Protein AF-A0A0B6ZM33-F1 (afdb_monomer_lite)

InterPro domains:
  IPR036388 Winged helix-like DNA-binding domain superfamily [G3DSA:1.10.10.10] (73-169)
  IPR057263 C-terminal of Roc, COR-B domain [PF25497] (315-441)

Radius of gyration: 29.21 Å; chains: 1; bounding box: 71×60×107 Å

pLDDT: mean 84.31, std 13.82, range [27.02, 98.31]

Structure (mmCIF, N/CA/C/O backbone):
data_AF-A0A0B6ZM33-F1
#
_entry.id   AF-A0A0B6ZM33-F1
#
loop_
_atom_site.group_PDB
_atom_site.id
_atom_site.type_symbol
_atom_site.label_atom_id
_atom_site.label_alt_id
_atom_site.label_comp_id
_atom_site.label_asym_id
_atom_site.label_entity_id
_atom_site.label_seq_id
_atom_site.pdbx_PDB_ins_code
_atom_site.Cartn_x
_atom_site.Cartn_y
_atom_site.Cartn_z
_atom_site.occupancy
_atom_site.B_iso_or_equiv
_atom_site.auth_seq_id
_atom_site.auth_comp_id
_atom_site.auth_asym_id
_atom_site.auth_atom_id
_atom_site.pdbx_PDB_model_num
ATOM 1 N N . ASP A 1 1 ? 3.574 -31.688 -1.614 1.00 65.94 1 ASP A N 1
ATOM 2 C CA . ASP A 1 1 ? 3.357 -32.441 -0.374 1.00 65.94 1 ASP A CA 1
ATOM 3 C C . ASP A 1 1 ? 3.957 -31.674 0.806 1.00 65.94 1 ASP A C 1
ATOM 5 O O . ASP A 1 1 ? 5.089 -31.208 0.708 1.00 65.94 1 ASP A O 1
ATOM 9 N N . GLU A 1 2 ? 3.172 -31.429 1.853 1.00 66.94 2 GLU A N 1
ATOM 10 C CA . GLU A 1 2 ? 3.575 -30.628 3.019 1.00 66.94 2 GLU A CA 1
ATOM 11 C C . GLU A 1 2 ? 4.500 -31.409 3.956 1.00 66.94 2 GLU A C 1
ATOM 13 O O . GLU A 1 2 ? 5.487 -30.857 4.449 1.00 66.94 2 GLU A O 1
ATOM 18 N N . THR A 1 3 ? 4.233 -32.703 4.123 1.00 75.00 3 THR A N 1
ATOM 19 C CA . THR A 1 3 ? 5.023 -33.614 4.956 1.00 75.00 3 THR A CA 1
ATOM 20 C C . THR A 1 3 ? 6.460 -33.701 4.448 1.00 75.00 3 THR A C 1
ATOM 22 O O . THR A 1 3 ? 7.405 -33.541 5.218 1.00 75.00 3 THR A O 1
ATOM 25 N N . SER A 1 4 ? 6.632 -33.828 3.130 1.00 75.44 4 SER A N 1
ATOM 26 C CA . SER A 1 4 ? 7.943 -33.780 2.475 1.00 75.44 4 SER A CA 1
ATOM 27 C C . SER A 1 4 ? 8.689 -32.457 2.727 1.00 75.44 4 SER A C 1
ATOM 29 O O . SER A 1 4 ? 9.870 -32.469 3.075 1.00 75.44 4 SER A O 1
ATOM 31 N N . LYS A 1 5 ? 8.007 -31.303 2.649 1.00 78.06 5 LYS A N 1
ATOM 32 C CA . LYS A 1 5 ? 8.625 -29.995 2.953 1.00 78.06 5 LYS A CA 1
ATOM 33 C C . LYS A 1 5 ? 9.011 -29.850 4.422 1.00 78.06 5 LYS A C 1
ATOM 35 O O . LYS A 1 5 ? 10.024 -29.225 4.723 1.00 78.06 5 LYS A O 1
ATOM 40 N N . ARG A 1 6 ? 8.209 -30.397 5.338 1.00 81.88 6 ARG A N 1
ATOM 41 C CA . ARG A 1 6 ? 8.524 -30.417 6.770 1.00 81.88 6 ARG A CA 1
ATOM 42 C C . ARG A 1 6 ? 9.790 -31.227 7.029 1.00 81.88 6 ARG A C 1
ATOM 44 O O . ARG A 1 6 ? 10.714 -30.703 7.641 1.00 81.88 6 ARG A O 1
ATOM 51 N N . GLN A 1 7 ? 9.865 -32.436 6.478 1.00 85.75 7 GLN A N 1
ATOM 52 C CA . GLN A 1 7 ? 11.052 -33.284 6.579 1.00 85.75 7 GLN A CA 1
ATOM 53 C C . GLN A 1 7 ? 12.289 -32.615 5.970 1.00 85.75 7 GLN A C 1
ATOM 55 O O . GLN A 1 7 ? 13.378 -32.723 6.524 1.00 85.75 7 GLN A O 1
ATOM 60 N N . GLN A 1 8 ? 12.138 -31.884 4.862 1.00 85.69 8 GLN A N 1
ATOM 61 C CA . GLN A 1 8 ? 13.237 -31.131 4.258 1.00 85.69 8 GLN A CA 1
ATOM 62 C C . GLN A 1 8 ? 13.774 -30.044 5.200 1.00 85.69 8 GLN A C 1
ATOM 64 O O . GLN A 1 8 ? 14.984 -29.956 5.387 1.00 85.69 8 GLN A O 1
ATOM 69 N N . ILE A 1 9 ? 12.892 -29.258 5.827 1.00 85.12 9 ILE A N 1
ATOM 70 C CA . ILE A 1 9 ? 13.285 -28.212 6.786 1.00 85.12 9 ILE A CA 1
ATOM 71 C C . ILE A 1 9 ? 13.919 -28.826 8.039 1.00 85.12 9 ILE A C 1
ATOM 73 O O . ILE A 1 9 ? 14.946 -28.341 8.503 1.00 85.12 9 ILE A O 1
ATOM 77 N N . GLU A 1 10 ? 13.336 -29.896 8.583 1.00 89.12 10 GLU A N 1
ATOM 78 C CA . GLU A 1 10 ? 13.880 -30.609 9.746 1.00 89.12 10 GLU A CA 1
ATOM 79 C C . GLU A 1 10 ? 15.273 -31.188 9.445 1.00 89.12 10 GLU A C 1
ATOM 81 O O . GLU A 1 10 ? 16.192 -31.037 10.251 1.00 89.12 10 GLU A O 1
ATOM 86 N N . ASN A 1 11 ? 15.464 -31.772 8.257 1.00 89.94 11 ASN A N 1
ATOM 87 C CA . ASN A 1 11 ? 16.770 -32.243 7.799 1.00 89.94 11 ASN A CA 1
ATOM 88 C C . ASN A 1 11 ? 17.767 -31.090 7.630 1.00 89.94 11 ASN A C 1
ATOM 90 O O . ASN A 1 11 ? 18.917 -31.225 8.033 1.00 89.94 11 ASN A O 1
ATOM 94 N N . GLU A 1 12 ? 17.347 -29.953 7.078 1.00 87.81 12 GLU A N 1
ATOM 95 C CA . GLU A 1 12 ? 18.217 -28.787 6.902 1.00 87.81 12 GLU A CA 1
ATOM 96 C C . GLU A 1 12 ? 18.643 -28.180 8.248 1.00 87.81 12 GLU A C 1
ATOM 98 O O . GLU A 1 12 ? 19.810 -27.835 8.425 1.00 87.81 12 GLU A O 1
ATOM 103 N N . ILE A 1 13 ? 17.741 -28.123 9.234 1.00 88.06 13 ILE A N 1
ATOM 104 C CA . ILE A 1 13 ? 18.082 -27.738 10.613 1.00 88.06 13 ILE A CA 1
ATOM 105 C C . ILE A 1 13 ? 19.093 -28.718 11.208 1.00 88.06 13 ILE A C 1
ATOM 107 O O . ILE A 1 13 ? 20.049 -28.279 11.847 1.00 88.06 13 ILE A O 1
ATOM 111 N N . ARG A 1 14 ? 18.901 -30.028 11.001 1.00 90.31 14 ARG A N 1
ATOM 112 C CA . ARG A 1 14 ? 19.833 -31.052 11.487 1.00 90.31 14 ARG A CA 1
ATOM 113 C C . ARG A 1 14 ? 21.229 -30.849 10.898 1.00 90.31 14 ARG A C 1
ATOM 115 O O . ARG A 1 14 ? 22.181 -30.776 11.663 1.00 90.31 14 ARG A O 1
ATOM 122 N N . VAL A 1 15 ? 21.330 -30.664 9.580 1.00 87.38 15 VAL A N 1
ATOM 123 C CA . VAL A 1 15 ? 22.605 -30.407 8.885 1.00 87.38 15 VAL A CA 1
ATOM 124 C C . VAL A 1 15 ? 23.282 -29.139 9.412 1.00 87.38 15 VAL A C 1
ATOM 126 O O . VAL A 1 15 ? 24.477 -29.151 9.683 1.00 87.38 15 VAL A O 1
ATOM 129 N N . ILE A 1 16 ? 22.531 -28.050 9.617 1.00 85.88 16 ILE A N 1
ATOM 130 C CA . ILE A 1 16 ? 23.097 -26.809 10.168 1.00 85.88 16 ILE A CA 1
ATOM 131 C C . ILE A 1 16 ? 23.594 -27.011 11.608 1.00 85.88 16 ILE A C 1
ATOM 133 O O . ILE A 1 16 ? 24.639 -26.478 11.968 1.00 85.88 16 ILE A O 1
ATOM 137 N N . ASN A 1 17 ? 22.870 -27.767 12.438 1.00 86.62 17 ASN A N 1
ATOM 138 C CA . ASN A 1 17 ? 23.309 -28.062 13.804 1.00 86.62 17 ASN A CA 1
ATOM 139 C C . ASN A 1 17 ? 24.577 -28.924 13.822 1.00 86.62 17 ASN A C 1
ATOM 141 O O . ASN A 1 17 ? 25.495 -28.608 14.570 1.00 86.62 17 ASN A O 1
ATOM 145 N N . GLU A 1 18 ? 24.650 -29.957 12.978 1.00 86.81 18 GLU A N 1
ATOM 146 C CA . GLU A 1 18 ? 25.846 -30.797 12.822 1.00 86.81 18 GLU A CA 1
ATOM 147 C C . GLU A 1 18 ? 27.071 -29.968 12.408 1.00 86.81 18 GLU A C 1
ATOM 149 O O . GLU A 1 18 ? 28.165 -30.197 12.918 1.00 86.81 18 GLU A O 1
ATOM 154 N N . GLU A 1 19 ? 26.887 -28.978 11.528 1.00 82.31 19 GLU A N 1
ATOM 155 C CA . GLU A 1 19 ? 27.956 -28.073 11.096 1.00 82.31 19 GLU A CA 1
ATOM 156 C C . GLU A 1 19 ? 28.383 -27.106 12.211 1.00 82.31 19 GLU A C 1
ATOM 158 O O . GLU A 1 19 ? 29.574 -26.931 12.440 1.00 82.31 19 GLU A O 1
ATOM 163 N N . LEU A 1 20 ? 27.430 -26.532 12.958 1.00 81.06 20 LEU A N 1
ATOM 164 C CA . LEU A 1 20 ? 27.706 -25.649 14.103 1.00 81.06 20 LEU A CA 1
ATOM 165 C C . LEU A 1 20 ? 28.383 -26.378 15.276 1.00 81.06 20 LEU A C 1
ATOM 167 O O . LEU A 1 20 ? 29.052 -25.745 16.098 1.00 81.06 20 LEU A O 1
ATOM 171 N N . ASP A 1 21 ? 28.190 -27.693 15.386 1.00 80.12 21 ASP A N 1
ATOM 172 C CA . ASP A 1 21 ? 28.767 -28.501 16.454 1.00 80.12 21 ASP A CA 1
ATOM 173 C C . ASP A 1 21 ? 30.216 -28.929 16.206 1.00 80.12 21 ASP A C 1
ATOM 175 O O . ASP A 1 21 ? 30.861 -29.406 17.152 1.00 80.12 21 ASP A O 1
ATOM 179 N N . ARG A 1 22 ? 30.748 -28.707 14.994 1.00 80.50 22 ARG A N 1
ATOM 180 C CA . ARG A 1 22 ? 32.138 -29.025 14.652 1.00 80.50 22 ARG A CA 1
ATOM 181 C C . ARG A 1 22 ? 33.123 -28.227 15.528 1.00 80.50 22 ARG A C 1
ATOM 183 O O . ARG A 1 22 ? 32.857 -27.071 15.871 1.00 80.50 22 ARG A O 1
ATOM 190 N N . PRO A 1 23 ? 34.272 -28.817 15.911 1.00 61.06 23 PRO A N 1
ATOM 191 C CA . PRO A 1 23 ? 35.259 -28.150 16.766 1.00 61.06 23 PRO A CA 1
ATOM 192 C C . PRO A 1 23 ? 35.813 -26.861 16.138 1.00 61.06 23 PRO A C 1
ATOM 194 O O . PRO A 1 23 ? 35.958 -25.854 16.826 1.00 61.06 23 PRO A O 1
ATOM 197 N N . GLU A 1 24 ? 36.023 -26.872 14.820 1.00 63.72 24 GLU A N 1
ATOM 198 C CA . GLU A 1 24 ? 36.544 -25.750 14.023 1.00 63.72 24 GLU A CA 1
ATOM 199 C C . GLU A 1 24 ? 35.638 -24.506 14.104 1.00 63.72 24 GLU A C 1
ATOM 201 O O . GLU A 1 24 ? 36.122 -23.383 14.194 1.00 63.72 24 GLU A O 1
ATOM 206 N N . SER A 1 25 ? 34.317 -24.694 14.184 1.00 56.91 25 SER A N 1
ATOM 207 C CA . SER A 1 25 ? 33.338 -23.616 14.392 1.00 56.91 25 SER A CA 1
ATOM 208 C C . SER A 1 25 ? 33.234 -23.123 15.844 1.00 56.91 25 SER A C 1
ATOM 210 O O . SER A 1 25 ? 32.684 -22.046 16.083 1.00 56.91 25 SER A O 1
ATOM 212 N N . LYS A 1 26 ? 33.751 -23.884 16.822 1.00 54.72 26 LYS A N 1
ATOM 213 C CA . LYS A 1 26 ? 33.732 -23.538 18.258 1.00 54.72 26 LYS A CA 1
ATOM 214 C C . LYS A 1 26 ? 34.998 -22.801 18.709 1.00 54.72 26 LYS A C 1
ATOM 216 O O . LYS A 1 26 ? 34.904 -21.948 19.586 1.00 54.72 26 LYS A O 1
ATOM 221 N N . GLU A 1 27 ? 36.154 -23.057 18.094 1.00 53.53 27 GLU A N 1
ATOM 222 C CA . GLU A 1 27 ? 37.419 -22.376 18.435 1.00 53.53 27 GLU A CA 1
ATOM 223 C C . GLU A 1 27 ? 37.438 -20.881 18.049 1.00 53.53 27 GLU A C 1
ATOM 225 O O . GLU A 1 27 ? 38.126 -20.077 18.680 1.00 53.53 27 GLU A O 1
ATOM 230 N N . VAL A 1 28 ? 36.614 -20.472 17.079 1.00 52.16 28 VAL A N 1
ATOM 231 C CA . VAL A 1 28 ? 36.562 -19.094 16.548 1.00 52.16 28 VAL A CA 1
ATOM 232 C C . VAL A 1 28 ? 35.604 -18.180 17.345 1.00 52.16 28 VAL A C 1
ATOM 234 O O . VAL A 1 28 ? 35.566 -16.968 17.140 1.00 52.16 28 VAL A O 1
ATOM 237 N N . SER A 1 29 ? 34.855 -18.706 18.327 1.00 48.94 29 SER A N 1
ATOM 238 C CA . SER A 1 29 ? 33.819 -17.940 19.050 1.00 48.94 29 SER A CA 1
ATOM 239 C C . SER A 1 29 ? 34.343 -16.985 20.137 1.00 48.94 29 SER A C 1
ATOM 241 O O . SER A 1 29 ? 33.546 -16.437 20.900 1.00 48.94 29 SER A O 1
ATOM 243 N N . SER A 1 30 ? 35.660 -16.796 20.257 1.00 46.50 30 SER A N 1
ATOM 244 C CA . SER A 1 30 ? 36.276 -16.021 21.345 1.00 46.50 30 SER A CA 1
ATOM 245 C C . SER A 1 30 ? 36.446 -14.521 21.059 1.00 46.50 30 SER A C 1
ATOM 247 O O . SER A 1 30 ? 36.954 -13.805 21.919 1.00 46.50 30 SER A O 1
ATOM 249 N N . GLY A 1 31 ? 35.986 -14.003 19.912 1.00 50.91 31 GLY A N 1
ATOM 250 C CA . GLY A 1 31 ? 36.142 -12.571 19.619 1.00 50.91 31 GLY A CA 1
ATOM 251 C C . GLY A 1 31 ? 35.112 -11.944 18.689 1.00 50.91 31 GLY A C 1
ATOM 252 O O . GLY A 1 31 ? 34.582 -10.890 19.022 1.00 50.91 31 GLY A O 1
ATOM 253 N N . ILE A 1 32 ? 34.808 -12.549 17.538 1.00 44.41 32 ILE A N 1
ATOM 254 C CA . ILE A 1 32 ? 33.837 -12.030 16.557 1.00 44.41 32 ILE A CA 1
ATOM 255 C C . ILE A 1 32 ? 33.289 -13.241 15.782 1.00 44.41 32 ILE A C 1
ATOM 257 O O . ILE A 1 32 ? 34.102 -14.008 15.268 1.00 44.41 32 ILE A O 1
ATOM 261 N N . PRO A 1 33 ? 31.961 -13.456 15.674 1.00 49.03 33 PRO A N 1
ATOM 262 C CA . PRO A 1 33 ? 31.434 -14.530 14.842 1.00 49.03 33 PRO A CA 1
ATOM 263 C C . PRO A 1 33 ? 31.850 -14.290 13.391 1.00 49.03 33 PRO A C 1
ATOM 265 O O . PRO A 1 33 ? 31.523 -13.252 12.813 1.00 49.03 33 PRO A O 1
ATOM 268 N N . GLU A 1 34 ? 32.556 -15.245 12.795 1.00 56.84 34 GLU A N 1
ATOM 269 C CA . GLU A 1 34 ? 32.804 -15.241 11.359 1.00 56.84 34 GLU A CA 1
ATOM 270 C C . GLU A 1 34 ? 31.452 -15.133 10.630 1.00 56.84 34 GLU A C 1
ATOM 272 O O . GLU A 1 34 ? 30.469 -15.771 11.027 1.00 56.84 34 GLU A O 1
ATOM 277 N N . ILE A 1 35 ? 31.377 -14.314 9.575 1.00 55.69 35 ILE A N 1
ATOM 278 C CA . ILE A 1 35 ? 30.130 -14.004 8.844 1.00 55.69 35 ILE A CA 1
ATOM 279 C C . ILE A 1 35 ? 29.369 -15.290 8.450 1.00 55.69 35 ILE A C 1
ATOM 281 O O . ILE A 1 35 ? 28.138 -15.295 8.404 1.00 55.69 35 ILE A O 1
ATOM 285 N N . GLY A 1 36 ? 30.086 -16.398 8.222 1.00 62.19 36 GLY A N 1
ATOM 286 C CA . GLY A 1 36 ? 29.522 -17.726 7.965 1.00 62.19 36 GLY A CA 1
ATOM 287 C C . GLY A 1 36 ? 28.744 -18.327 9.144 1.00 62.19 36 GLY A C 1
ATOM 288 O O . GLY A 1 36 ? 27.593 -18.722 8.963 1.00 62.19 36 GLY A O 1
ATOM 289 N N . VAL A 1 37 ? 29.316 -18.349 10.355 1.00 71.19 37 VAL A N 1
ATOM 290 C CA . VAL A 1 37 ? 28.678 -18.925 11.559 1.00 71.19 37 VAL A CA 1
ATOM 291 C C . VAL A 1 37 ? 27.442 -18.120 11.960 1.00 71.19 37 VAL A C 1
ATOM 293 O O . VAL A 1 37 ? 26.389 -18.698 12.240 1.00 71.19 37 VAL A O 1
ATOM 296 N N . GLY A 1 38 ? 27.530 -16.785 11.914 1.00 68.25 38 GLY A N 1
ATOM 297 C CA . GLY A 1 38 ? 26.389 -15.903 12.182 1.00 68.25 38 GLY A CA 1
ATOM 298 C C . GLY A 1 38 ? 25.221 -16.156 11.221 1.00 68.25 38 GLY A C 1
ATOM 299 O O . GLY A 1 38 ? 24.087 -16.361 11.655 1.00 68.25 38 GLY A O 1
ATOM 300 N N . ARG A 1 39 ? 25.502 -16.265 9.914 1.00 71.75 39 ARG A N 1
ATOM 301 C CA . ARG A 1 39 ? 24.488 -16.598 8.896 1.00 71.75 39 ARG A CA 1
ATOM 302 C C . ARG A 1 39 ? 23.873 -17.982 9.099 1.00 71.75 39 ARG A C 1
ATOM 304 O O . ARG A 1 39 ? 22.672 -18.146 8.890 1.00 71.75 39 ARG A O 1
ATOM 311 N N . MET A 1 40 ? 24.658 -18.979 9.515 1.00 79.38 40 MET A N 1
ATOM 312 C CA . MET A 1 40 ? 24.135 -20.316 9.828 1.00 79.38 40 MET A CA 1
ATOM 313 C C . MET A 1 40 ? 23.192 -20.288 11.035 1.00 79.38 40 MET A C 1
ATOM 315 O O . MET A 1 40 ? 22.116 -20.885 10.982 1.00 79.38 40 MET A O 1
ATOM 319 N N . GLN A 1 41 ? 23.537 -19.547 12.092 1.00 78.81 41 GLN A N 1
ATOM 320 C CA . GLN A 1 41 ? 22.669 -19.370 13.261 1.00 78.81 41 GLN A CA 1
ATOM 321 C C . GLN A 1 41 ? 21.372 -18.630 12.908 1.00 78.81 41 GLN A C 1
ATOM 323 O O . GLN A 1 41 ? 20.291 -19.066 13.310 1.00 78.81 41 GLN A O 1
ATOM 328 N N . GLU A 1 42 ? 21.444 -17.558 12.114 1.00 78.19 42 GLU A N 1
ATOM 329 C CA . GLU A 1 42 ? 20.261 -16.849 11.608 1.00 78.19 42 GLU A CA 1
ATOM 330 C C . GLU A 1 42 ? 19.369 -17.762 10.765 1.00 78.19 42 GLU A C 1
ATOM 332 O O . GLU A 1 42 ? 18.153 -17.816 10.975 1.00 78.19 42 GLU A O 1
ATOM 337 N N . LYS A 1 43 ? 19.969 -18.530 9.846 1.00 81.12 43 LYS A N 1
ATOM 338 C CA . LYS A 1 43 ? 19.253 -19.494 9.008 1.00 81.12 43 LYS A CA 1
ATOM 339 C C . LYS A 1 43 ? 18.580 -20.570 9.857 1.00 81.12 43 LYS A C 1
ATOM 341 O O . LYS A 1 43 ? 17.391 -20.818 9.667 1.00 81.12 43 LYS A O 1
ATOM 346 N N . ARG A 1 44 ? 19.280 -21.150 10.839 1.00 87.06 44 ARG A N 1
ATOM 347 C CA . ARG A 1 44 ? 18.709 -22.117 11.791 1.00 87.06 44 ARG A CA 1
ATOM 348 C C . ARG A 1 44 ? 17.525 -21.519 12.545 1.00 87.06 44 ARG A C 1
ATOM 350 O O . ARG A 1 44 ? 16.459 -22.126 12.570 1.00 87.06 44 ARG A O 1
ATOM 357 N N . ASN A 1 45 ? 17.688 -20.330 13.125 1.00 78.75 45 ASN A N 1
ATOM 358 C CA . ASN A 1 45 ? 16.630 -19.662 13.886 1.00 78.75 45 ASN A CA 1
ATOM 359 C C . ASN A 1 45 ? 15.409 -19.370 12.997 1.00 78.75 45 ASN A C 1
ATOM 361 O O . ASN A 1 45 ? 14.270 -19.551 13.426 1.00 78.75 45 ASN A O 1
ATOM 365 N N . LYS A 1 46 ? 15.631 -18.977 11.736 1.00 79.56 46 LYS A N 1
ATOM 366 C CA . LYS A 1 46 ? 14.567 -18.778 10.745 1.00 79.56 46 LYS A CA 1
ATOM 367 C C . LYS A 1 46 ? 13.836 -20.082 10.429 1.00 79.56 46 LYS A C 1
ATOM 369 O O . LYS A 1 46 ? 12.609 -20.090 10.447 1.00 79.56 46 LYS A O 1
ATOM 374 N N . LEU A 1 47 ? 14.558 -21.175 10.180 1.00 82.12 47 LEU A N 1
ATOM 375 C CA . LEU A 1 47 ? 13.9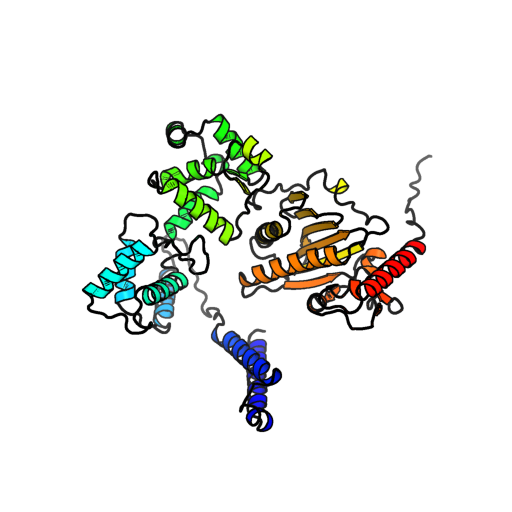65 -22.486 9.898 1.00 82.12 47 LEU A CA 1
ATOM 376 C C . LEU A 1 47 ? 13.203 -23.044 11.112 1.00 82.12 47 LEU A C 1
ATOM 378 O O . LEU A 1 47 ? 12.093 -23.546 10.955 1.00 82.12 47 LEU A O 1
ATOM 382 N N . GLN A 1 48 ? 13.739 -22.888 12.326 1.00 83.75 48 GLN A N 1
ATOM 383 C CA . GLN A 1 48 ? 13.044 -23.250 13.566 1.00 83.75 48 GLN A CA 1
ATOM 384 C C . GLN A 1 48 ? 11.763 -22.438 13.747 1.00 83.75 48 GLN A C 1
ATOM 386 O O . GLN A 1 48 ? 10.713 -23.014 14.017 1.00 83.75 48 GLN A O 1
ATOM 391 N N . LYS A 1 49 ? 11.818 -21.119 13.522 1.00 79.25 49 LYS A N 1
ATOM 392 C CA . LYS A 1 49 ? 10.631 -20.258 13.538 1.00 79.25 49 LYS A CA 1
ATOM 393 C C . LYS A 1 49 ? 9.609 -20.697 12.488 1.00 79.25 49 LYS A C 1
ATOM 395 O O . LYS A 1 49 ? 8.429 -20.768 12.789 1.00 79.25 49 LYS A O 1
ATOM 400 N N . MET A 1 50 ? 10.053 -21.061 11.283 1.00 76.19 50 MET A N 1
ATOM 401 C CA . MET A 1 50 ? 9.181 -21.599 10.233 1.00 76.19 50 MET A CA 1
ATOM 402 C C . MET A 1 50 ? 8.534 -22.941 10.591 1.00 76.19 50 MET A C 1
ATOM 404 O O . MET A 1 50 ? 7.528 -23.280 9.976 1.00 76.19 50 MET A O 1
ATOM 408 N N . LEU A 1 51 ? 9.094 -23.726 11.515 1.00 79.62 51 LEU A N 1
ATOM 409 C CA . LEU A 1 51 ? 8.437 -24.927 12.038 1.00 79.62 51 LEU A CA 1
ATOM 410 C C . LEU A 1 51 ? 7.469 -24.580 13.170 1.00 79.62 51 LEU A C 1
ATOM 412 O O . LEU A 1 51 ? 6.349 -25.078 13.172 1.00 79.62 51 LEU A O 1
ATOM 416 N N . SER A 1 52 ? 7.876 -23.716 14.103 1.00 75.50 52 SER A N 1
ATOM 417 C CA . SER A 1 52 ? 7.093 -23.403 15.303 1.00 75.50 52 SER A CA 1
ATOM 418 C C . SER A 1 52 ? 5.942 -22.422 15.073 1.00 75.50 52 SER A C 1
ATOM 420 O O . SER A 1 52 ? 4.978 -22.444 15.828 1.00 75.50 52 SER A O 1
ATOM 422 N N . SER A 1 53 ? 6.009 -21.573 14.044 1.00 68.31 53 SER A N 1
ATOM 423 C CA . SER A 1 53 ? 4.977 -20.574 13.733 1.00 68.31 53 SER A CA 1
ATOM 424 C C . SER A 1 53 ? 4.049 -20.989 12.587 1.00 68.31 53 SER A C 1
ATOM 426 O O . SER A 1 53 ? 3.437 -20.128 11.950 1.00 68.31 53 SER A O 1
ATOM 428 N N . ARG A 1 54 ? 3.999 -22.280 12.243 1.00 67.94 54 ARG A N 1
ATOM 429 C CA . ARG A 1 54 ? 3.102 -22.784 11.198 1.00 67.94 54 ARG A CA 1
ATOM 430 C C . ARG A 1 54 ? 1.664 -22.812 11.687 1.00 67.94 54 ARG A C 1
ATOM 432 O O . ARG A 1 54 ? 1.386 -23.240 12.800 1.00 67.94 54 ARG A O 1
ATOM 439 N N . SER A 1 55 ? 0.754 -22.399 10.815 1.00 66.88 55 SER A N 1
ATOM 440 C CA . SER A 1 55 ? -0.671 -22.614 11.022 1.00 66.88 55 SER A CA 1
ATOM 441 C C . SER A 1 55 ? -0.982 -24.099 10.864 1.00 66.88 55 SER A C 1
ATOM 443 O O . SER A 1 55 ? -0.710 -24.680 9.816 1.00 66.88 55 SER A O 1
ATOM 445 N N . GLU A 1 56 ? -1.558 -24.704 11.898 1.00 70.94 56 GLU A N 1
ATOM 446 C CA . GLU A 1 56 ? -2.158 -26.033 11.805 1.00 70.94 56 GLU A CA 1
ATOM 447 C C . GLU A 1 56 ? -3.493 -25.909 11.070 1.00 70.94 56 GLU A C 1
ATOM 449 O O . GLU A 1 56 ? -4.372 -25.152 11.490 1.00 70.94 56 GLU A O 1
ATOM 454 N N . ILE A 1 57 ? -3.654 -26.636 9.966 1.00 71.06 57 ILE A N 1
ATOM 455 C CA . ILE A 1 57 ? -4.963 -26.760 9.324 1.00 71.06 57 ILE A CA 1
ATOM 456 C C . ILE A 1 57 ? -5.805 -27.695 10.202 1.00 71.06 57 ILE A C 1
ATOM 458 O O . ILE A 1 57 ? -5.334 -28.790 10.517 1.00 71.06 57 ILE A O 1
ATOM 462 N N . PRO A 1 58 ? -7.024 -27.301 10.617 1.00 74.00 58 PRO A N 1
ATOM 463 C CA . PRO A 1 58 ? -7.892 -28.184 11.384 1.00 74.00 58 PRO A CA 1
ATOM 464 C C . PRO A 1 58 ? -8.159 -29.485 10.621 1.00 74.00 58 PRO A C 1
ATOM 466 O O . PRO A 1 58 ? -8.606 -29.454 9.477 1.00 74.00 58 PRO A O 1
ATOM 469 N N . GLU A 1 59 ? -7.912 -30.628 11.261 1.00 79.50 59 GLU A N 1
ATOM 470 C CA . GLU A 1 59 ? -8.204 -31.945 10.674 1.00 79.50 59 GLU A CA 1
ATOM 471 C C . GLU A 1 59 ? -9.714 -32.207 10.586 1.00 79.50 59 GLU A C 1
ATOM 473 O O . GLU A 1 59 ? -10.193 -32.899 9.689 1.00 79.50 59 GLU A O 1
ATOM 478 N N . GLN A 1 60 ? -10.478 -31.632 11.518 1.00 83.69 60 GLN A N 1
ATOM 479 C CA . GLN A 1 60 ? -11.924 -31.779 11.579 1.00 83.69 60 GLN A CA 1
ATOM 480 C C . GLN A 1 60 ? -12.622 -30.685 10.766 1.00 83.69 60 GLN A C 1
ATOM 482 O O . GLN A 1 60 ? -12.496 -29.494 11.055 1.00 83.69 60 GLN A O 1
ATOM 487 N N . VAL A 1 61 ? -13.427 -31.109 9.792 1.00 87.75 61 VAL A N 1
ATOM 488 C CA . VAL A 1 61 ? -14.351 -30.238 9.060 1.00 87.75 61 VAL A CA 1
ATOM 489 C C . VAL A 1 61 ? -15.708 -30.263 9.757 1.00 87.75 61 VAL A C 1
ATOM 491 O O . VAL A 1 61 ? -16.312 -31.324 9.917 1.00 87.75 61 VAL A O 1
ATOM 494 N N . PHE A 1 62 ? -16.198 -29.093 10.161 1.00 89.06 62 PHE A N 1
ATOM 495 C CA . PHE A 1 62 ? -17.523 -28.936 10.758 1.00 89.06 62 PHE A CA 1
ATOM 496 C C . PHE A 1 62 ? -18.529 -28.545 9.679 1.00 89.06 62 PHE A C 1
ATOM 498 O O . PHE A 1 62 ? -18.336 -27.557 8.972 1.00 89.06 62 PHE A O 1
ATOM 505 N N . VAL A 1 63 ? -19.610 -29.312 9.556 1.00 91.38 63 VAL A N 1
ATOM 506 C CA . VAL A 1 63 ? -20.730 -28.969 8.675 1.00 91.38 63 VAL A CA 1
ATOM 507 C C . VAL A 1 63 ? -21.735 -28.169 9.489 1.00 91.38 63 VAL A C 1
ATOM 509 O O . VAL A 1 63 ? -22.275 -28.679 10.467 1.00 91.38 63 VAL A O 1
ATOM 512 N N . VAL A 1 64 ? -21.973 -26.923 9.086 1.00 93.50 64 VAL A N 1
ATOM 513 C CA . VAL A 1 64 ? -22.929 -26.021 9.736 1.00 93.50 64 VAL A CA 1
ATOM 514 C C . VAL A 1 64 ? -24.072 -25.678 8.786 1.00 93.50 64 VAL A C 1
ATOM 516 O O . VAL A 1 64 ? -23.871 -25.561 7.577 1.00 93.50 64 VAL A O 1
ATOM 519 N N . SER A 1 65 ? -25.273 -25.519 9.334 1.00 92.38 65 SER A N 1
ATOM 520 C CA . SER A 1 65 ? -26.473 -25.131 8.593 1.00 92.38 65 SER A CA 1
ATOM 521 C C . SER A 1 65 ? -27.023 -23.803 9.102 1.00 92.38 65 SER A C 1
ATOM 523 O O . SER A 1 65 ? -27.029 -23.552 10.304 1.00 92.38 65 SER A O 1
ATOM 525 N N . ALA A 1 66 ? -27.530 -22.981 8.181 1.00 91.62 66 ALA A N 1
ATOM 526 C CA . ALA A 1 66 ? -28.279 -21.761 8.486 1.00 91.62 66 ALA A CA 1
ATOM 527 C C . ALA A 1 66 ? -29.800 -22.003 8.600 1.00 91.62 66 ALA A C 1
ATOM 529 O O . ALA A 1 66 ? -30.568 -21.047 8.633 1.00 91.62 66 ALA A O 1
ATOM 530 N N . ALA A 1 67 ? -30.246 -23.267 8.612 1.00 91.69 67 ALA A N 1
ATOM 531 C CA . ALA A 1 67 ? -31.639 -23.617 8.890 1.00 91.69 67 ALA A CA 1
ATOM 532 C C . ALA A 1 67 ? -32.029 -23.245 10.332 1.00 91.69 67 ALA A C 1
ATOM 534 O O . ALA A 1 67 ? -31.158 -23.055 11.179 1.00 91.69 67 ALA A O 1
ATOM 535 N N . ASP A 1 68 ? -33.330 -23.214 10.629 1.00 89.06 68 ASP A N 1
ATOM 536 C CA . ASP A 1 68 ? -33.875 -22.767 11.924 1.00 89.06 68 ASP A CA 1
ATOM 537 C C . ASP A 1 68 ? -33.267 -23.477 13.148 1.00 89.06 68 ASP A C 1
ATOM 539 O O . ASP A 1 68 ? -33.226 -22.921 14.242 1.00 89.06 68 ASP A O 1
ATOM 543 N N . ASN A 1 69 ? -32.768 -24.706 12.978 1.00 89.94 69 ASN A N 1
ATOM 544 C CA . ASN A 1 69 ? -32.137 -25.483 14.044 1.00 89.94 69 ASN A CA 1
ATOM 545 C C . ASN A 1 69 ? -30.627 -25.226 14.216 1.00 89.94 69 ASN A C 1
ATOM 547 O O . ASN A 1 69 ? -30.026 -25.827 15.107 1.00 89.94 69 ASN A O 1
ATOM 551 N N . LEU A 1 70 ? -30.012 -24.395 13.362 1.00 91.88 70 LEU A N 1
ATOM 552 C CA . LEU A 1 70 ? -28.579 -24.075 13.333 1.00 91.88 70 LEU A CA 1
ATOM 553 C C . LEU A 1 70 ? -27.681 -25.314 13.492 1.00 91.88 70 LEU A C 1
ATOM 555 O O . LEU A 1 70 ? -26.706 -25.316 14.250 1.00 91.88 70 LEU A O 1
ATOM 559 N N . GLN A 1 71 ? -28.042 -26.407 12.813 1.00 93.44 71 GLN A N 1
ATOM 560 C CA . GLN A 1 71 ? -27.377 -27.698 12.977 1.00 93.44 71 GLN A CA 1
ATOM 561 C C . GLN A 1 71 ? -25.854 -27.578 12.797 1.00 93.44 71 GLN A C 1
ATOM 563 O O . GLN A 1 71 ? -25.380 -26.928 11.867 1.00 93.44 71 GLN A O 1
ATOM 568 N N . GLY A 1 72 ? -25.094 -28.208 13.698 1.00 92.00 72 GLY A N 1
ATOM 5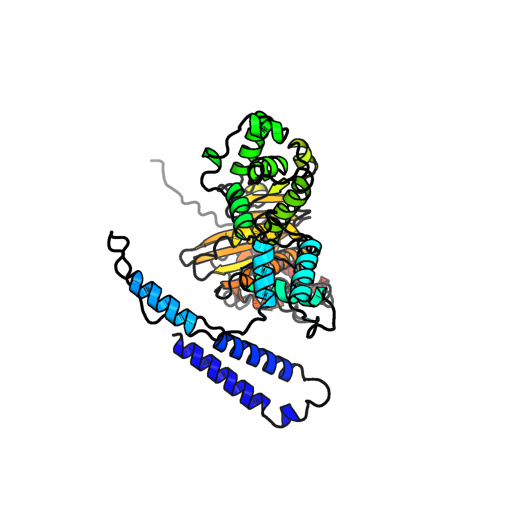69 C CA . GLY A 1 72 ? -23.626 -28.216 13.689 1.00 92.00 72 GLY A CA 1
ATOM 570 C C . GLY A 1 72 ? -22.957 -26.966 14.274 1.00 92.00 72 GLY A C 1
ATOM 571 O O . GLY A 1 72 ? -21.781 -27.028 14.632 1.00 92.00 72 GLY A O 1
ATOM 572 N N . VAL A 1 73 ? -23.678 -25.849 14.453 1.00 94.12 73 VAL A N 1
ATOM 573 C CA . VAL A 1 73 ? -23.135 -24.638 15.102 1.00 94.12 73 VAL A CA 1
ATOM 574 C C . VAL A 1 73 ? -22.742 -24.883 16.570 1.00 94.12 73 VAL A C 1
ATOM 576 O O . VAL A 1 73 ? -21.655 -24.441 16.961 1.00 94.12 73 VAL A O 1
ATOM 579 N N . PRO A 1 74 ? -23.534 -25.603 17.396 1.00 93.75 74 PRO A N 1
ATOM 580 C CA . PRO A 1 74 ? -23.144 -25.896 18.778 1.00 93.75 74 PRO A CA 1
ATOM 581 C C . PRO A 1 74 ? -21.867 -26.739 18.878 1.00 93.75 74 PRO A C 1
ATOM 583 O O . PRO A 1 74 ? -21.005 -26.459 19.715 1.00 93.75 74 PRO A O 1
ATOM 586 N N . ASP A 1 75 ? -21.717 -27.733 18.000 1.00 92.56 75 ASP A N 1
ATOM 587 C CA . ASP A 1 75 ? -20.542 -28.609 17.964 1.00 92.56 75 ASP A CA 1
ATOM 588 C C . ASP A 1 75 ? -19.289 -27.828 17.558 1.00 92.56 75 ASP A C 1
ATOM 590 O O . ASP A 1 75 ? -18.252 -27.921 18.217 1.00 92.56 75 ASP A O 1
ATOM 594 N N . PHE A 1 76 ? -19.406 -26.987 16.523 1.00 92.38 76 PHE A N 1
ATOM 595 C CA . PHE A 1 76 ? -18.336 -26.090 16.093 1.00 92.38 76 PHE A CA 1
ATOM 596 C C . PHE A 1 76 ? -17.918 -25.120 17.207 1.00 92.38 76 PHE A C 1
ATOM 598 O O . PHE A 1 76 ? -16.731 -24.971 17.493 1.00 92.38 76 PHE A O 1
ATOM 605 N N . THR A 1 77 ? -18.889 -24.506 17.888 1.00 93.06 77 THR A N 1
ATOM 606 C CA . THR A 1 77 ? -18.632 -23.577 19.001 1.00 93.06 77 THR A CA 1
ATOM 607 C C . THR A 1 77 ? -17.910 -24.281 20.148 1.00 93.06 77 THR A C 1
ATOM 609 O O . THR A 1 77 ? -16.930 -23.765 20.686 1.00 93.06 77 THR A O 1
ATOM 612 N N . SER A 1 78 ? -18.354 -25.489 20.496 1.00 92.69 78 SER A N 1
ATOM 613 C CA . SER A 1 78 ? -17.749 -26.292 21.562 1.00 92.69 78 SER A CA 1
ATOM 614 C C . SER A 1 78 ? -16.306 -26.675 21.227 1.00 92.69 78 SER A C 1
ATOM 616 O O . SER A 1 78 ? -15.419 -26.556 22.076 1.00 92.69 78 SER A O 1
ATOM 618 N N . ALA A 1 79 ? -16.049 -27.069 19.977 1.00 90.81 79 ALA A N 1
ATOM 619 C CA . ALA A 1 79 ? -14.707 -27.364 19.489 1.00 90.81 79 ALA A CA 1
ATOM 620 C C . ALA A 1 79 ? -13.792 -26.131 19.502 1.00 90.81 79 ALA A C 1
ATOM 622 O O . ALA A 1 79 ? -12.638 -26.230 19.926 1.00 90.81 79 ALA A O 1
ATOM 623 N N . LEU A 1 80 ? -14.308 -24.962 19.109 1.00 89.69 80 LEU A N 1
ATOM 624 C CA . LEU A 1 80 ? -13.566 -23.703 19.151 1.00 89.69 80 LEU A CA 1
ATOM 625 C C . LEU A 1 80 ? -13.170 -23.337 20.588 1.00 89.69 80 LEU A C 1
ATOM 627 O O . LEU A 1 80 ? -11.999 -23.071 20.853 1.00 89.69 80 LEU A O 1
ATOM 631 N N . ILE A 1 81 ? -14.116 -23.395 21.533 1.00 91.50 81 ILE A N 1
ATOM 632 C CA . ILE A 1 81 ? -13.856 -23.136 22.958 1.00 91.50 81 ILE A CA 1
ATOM 633 C C . ILE A 1 81 ? -12.811 -24.114 23.503 1.00 91.50 81 ILE A C 1
ATOM 635 O O . ILE A 1 81 ? -11.908 -23.711 24.235 1.00 91.50 81 ILE A O 1
ATOM 639 N N . MET A 1 82 ? -12.909 -25.397 23.151 1.00 89.31 82 MET A N 1
ATOM 640 C CA . MET A 1 82 ? -11.952 -26.414 23.584 1.00 89.31 82 MET A CA 1
ATOM 641 C C . MET A 1 82 ? -10.543 -26.139 23.042 1.00 89.31 82 MET A C 1
ATOM 643 O O . MET A 1 82 ? -9.581 -26.195 23.809 1.00 89.31 82 MET A O 1
ATOM 647 N N . LYS A 1 83 ? -10.408 -25.781 21.756 1.00 86.38 83 LYS A N 1
ATOM 648 C CA . LYS A 1 83 ? -9.108 -25.424 21.164 1.00 86.38 83 LYS A CA 1
ATOM 649 C C . LYS A 1 83 ? -8.535 -24.165 21.820 1.00 86.38 83 LYS A C 1
ATOM 651 O O . LYS A 1 83 ? -7.361 -24.171 22.180 1.00 86.38 83 LYS A O 1
ATOM 656 N N . LEU A 1 84 ? -9.353 -23.139 22.066 1.00 84.25 84 LEU A N 1
ATOM 657 C CA . LEU A 1 84 ? -8.930 -21.924 22.776 1.00 84.25 84 LEU A CA 1
ATOM 658 C C . LEU A 1 84 ? -8.445 -22.228 24.202 1.00 84.25 84 LEU A C 1
ATOM 660 O O . LEU A 1 84 ? -7.393 -21.744 24.601 1.00 84.25 84 LEU A O 1
ATOM 664 N N . LYS A 1 85 ? -9.151 -23.088 24.948 1.00 85.88 85 LYS A N 1
ATOM 665 C CA . LYS A 1 85 ? -8.739 -23.526 26.296 1.00 85.88 85 LYS A CA 1
ATOM 666 C C . LYS A 1 85 ? -7.471 -24.383 26.301 1.00 85.88 85 LYS A C 1
ATOM 668 O O . LYS A 1 85 ? -6.777 -24.419 27.310 1.00 85.88 85 LYS A O 1
ATOM 673 N N . SER A 1 86 ? -7.188 -25.090 25.206 1.00 83.25 86 SER A N 1
ATOM 674 C CA . SER A 1 86 ? -5.962 -25.885 25.051 1.00 83.25 86 SER A CA 1
ATOM 675 C C . SER A 1 86 ? -4.733 -25.044 24.696 1.00 83.25 86 SER A C 1
ATOM 677 O O . SER A 1 86 ? -3.609 -25.538 24.796 1.00 83.25 86 SER A O 1
ATOM 679 N N . ALA A 1 87 ? -4.929 -23.792 24.268 1.00 76.00 87 ALA A N 1
ATOM 680 C CA . ALA A 1 87 ? -3.827 -22.896 23.964 1.00 76.00 87 ALA A CA 1
ATOM 681 C C . ALA A 1 87 ? -3.049 -22.561 25.251 1.00 76.00 87 ALA A C 1
ATOM 683 O O . ALA A 1 87 ? -3.653 -22.403 26.315 1.00 76.00 87 ALA A O 1
ATOM 684 N N . PRO A 1 88 ? -1.712 -22.451 25.183 1.00 75.19 88 PRO A N 1
ATOM 685 C CA . PRO A 1 88 ? -0.906 -22.115 26.347 1.00 75.19 88 PRO A CA 1
ATOM 686 C C . PRO A 1 88 ? -1.330 -20.753 26.907 1.00 75.19 88 PRO A C 1
ATOM 688 O O . PRO A 1 88 ? -1.260 -19.731 26.224 1.00 75.19 88 PRO A O 1
ATOM 691 N N . VAL A 1 89 ? -1.764 -20.746 28.167 1.00 70.69 89 VAL A N 1
ATOM 692 C CA . VAL A 1 89 ? -2.156 -19.523 28.870 1.00 70.69 89 VAL A CA 1
ATOM 693 C C . VAL A 1 89 ? -0.898 -18.728 29.193 1.00 70.69 89 VAL A C 1
ATOM 695 O O . VAL A 1 89 ? -0.042 -19.178 29.954 1.00 70.69 89 VAL A O 1
ATOM 698 N N . SER A 1 90 ? -0.789 -17.528 28.630 1.00 68.69 90 SER A N 1
ATOM 699 C CA . SER A 1 90 ? 0.185 -16.546 29.101 1.00 68.69 90 SER A CA 1
ATOM 700 C C . SER A 1 90 ? -0.422 -15.832 30.304 1.00 68.69 90 SER A C 1
ATOM 702 O O . SER A 1 90 ? -1.421 -15.133 30.157 1.00 68.69 90 SER A O 1
ATOM 704 N N . ALA A 1 91 ? 0.142 -16.033 31.495 1.00 74.31 91 ALA A N 1
ATOM 705 C CA . ALA A 1 91 ? -0.286 -15.298 32.680 1.00 74.31 91 ALA A CA 1
ATOM 706 C C . ALA A 1 91 ? 0.043 -13.811 32.486 1.00 74.31 91 ALA A C 1
ATOM 708 O O . ALA A 1 91 ? 1.214 -13.435 32.400 1.00 74.31 91 ALA A O 1
ATOM 709 N N . LEU A 1 92 ? -0.992 -12.979 32.386 1.00 77.19 92 LEU A N 1
ATOM 710 C CA . LEU A 1 92 ? -0.855 -11.530 32.323 1.00 77.19 92 LEU A CA 1
ATOM 711 C C . LEU A 1 92 ? -1.019 -10.931 33.719 1.00 77.19 92 LEU A C 1
ATOM 713 O O . LEU A 1 92 ? -1.782 -11.464 34.524 1.00 77.19 92 LEU A O 1
ATOM 717 N N . PRO A 1 93 ? -0.338 -9.818 34.026 1.00 84.19 93 PRO A N 1
ATOM 718 C CA . PRO A 1 93 ? -0.598 -9.096 35.261 1.00 84.19 93 PRO A CA 1
ATOM 719 C C . PRO A 1 93 ? -2.034 -8.553 35.285 1.00 84.19 93 PRO A C 1
ATOM 721 O O . PRO A 1 93 ? -2.416 -7.834 34.367 1.00 84.19 93 PRO A O 1
ATOM 724 N N . ASP A 1 94 ? -2.780 -8.788 36.370 1.00 85.38 94 ASP A N 1
ATOM 725 C CA . ASP A 1 94 ? -4.170 -8.303 36.526 1.00 85.38 94 ASP A CA 1
ATOM 726 C C . ASP A 1 94 ? -4.316 -6.794 36.278 1.00 85.38 94 ASP A C 1
ATOM 728 O O . ASP A 1 94 ? -5.286 -6.333 35.692 1.00 85.38 94 ASP A O 1
ATOM 732 N N . VAL A 1 95 ? -3.287 -6.024 36.642 1.00 87.94 95 VAL A N 1
ATOM 733 C CA . VAL A 1 95 ? -3.208 -4.570 36.432 1.00 87.94 95 VAL A CA 1
ATOM 734 C C . VAL A 1 95 ? -3.379 -4.190 34.958 1.00 87.94 95 VAL A C 1
ATOM 736 O O . VAL A 1 95 ? -3.949 -3.147 34.667 1.00 87.94 95 VAL A O 1
ATOM 739 N N . TRP A 1 96 ? -2.894 -5.010 34.020 1.00 90.62 96 TRP A N 1
ATOM 740 C CA . TRP A 1 96 ? -3.032 -4.728 32.587 1.00 90.62 96 TRP A CA 1
ATOM 741 C C . TRP A 1 96 ? -4.489 -4.857 32.148 1.00 90.62 96 TRP A C 1
ATOM 743 O O . TRP A 1 96 ? -4.956 -4.056 31.345 1.00 90.62 96 TRP A O 1
ATOM 753 N N . PHE A 1 97 ? -5.200 -5.834 32.713 1.00 89.00 97 PHE A N 1
ATOM 754 C CA . PHE A 1 97 ? -6.618 -6.045 32.462 1.00 89.00 97 PHE A CA 1
ATOM 755 C C . PHE A 1 97 ? -7.468 -4.951 33.115 1.00 89.00 97 PHE A C 1
ATOM 757 O O . PHE A 1 97 ? -8.268 -4.328 32.432 1.00 89.00 97 PHE A O 1
ATOM 764 N N . THR A 1 98 ? -7.220 -4.619 34.387 1.00 91.62 98 THR A N 1
ATOM 765 C CA . THR A 1 98 ? -7.907 -3.505 35.063 1.00 91.62 98 THR A CA 1
ATOM 766 C C . THR A 1 98 ? -7.687 -2.177 34.337 1.00 91.62 98 THR A C 1
ATOM 768 O O . THR A 1 98 ? -8.609 -1.378 34.215 1.00 91.62 98 THR A O 1
ATOM 771 N N . PHE A 1 99 ? -6.477 -1.937 33.826 1.00 94.56 99 PHE A N 1
ATOM 772 C CA . PHE A 1 99 ? -6.196 -0.769 32.997 1.00 94.56 99 PHE A CA 1
ATOM 773 C C . PHE A 1 99 ? -7.021 -0.758 31.707 1.00 94.56 99 PHE A C 1
ATOM 775 O O . PHE A 1 99 ? -7.611 0.273 31.395 1.00 94.56 99 PHE A O 1
ATOM 782 N N . LEU A 1 100 ? -7.091 -1.886 30.991 1.00 94.19 100 LEU A N 1
ATOM 783 C CA . LEU A 1 100 ? -7.915 -2.014 29.789 1.00 94.19 100 LEU A CA 1
ATOM 784 C C . LEU A 1 100 ? -9.397 -1.737 30.090 1.00 94.19 100 LEU A C 1
ATOM 786 O O . LEU A 1 100 ? -10.013 -0.936 29.394 1.00 94.19 100 LEU A O 1
ATOM 790 N N . GLU A 1 101 ? -9.947 -2.340 31.147 1.00 92.81 101 GLU A N 1
ATOM 791 C CA . GLU A 1 101 ? -11.340 -2.123 31.556 1.00 92.81 101 GLU A CA 1
ATOM 792 C C . GLU A 1 101 ? -11.623 -0.652 31.882 1.00 92.81 101 GLU A C 1
ATOM 794 O O . GLU A 1 101 ? -12.679 -0.140 31.520 1.00 92.81 101 GLU A O 1
ATOM 799 N N . GLN A 1 102 ? -10.689 0.041 32.544 1.00 93.69 102 GLN A N 1
ATOM 800 C CA . GLN A 1 102 ? -10.855 1.458 32.869 1.00 93.69 102 GLN A CA 1
ATOM 801 C C . GLN A 1 102 ? -10.861 2.341 31.622 1.00 93.69 102 GLN A C 1
ATOM 803 O O . GLN A 1 102 ? -11.753 3.174 31.483 1.00 93.69 102 GLN A O 1
ATOM 808 N N . ILE A 1 103 ? -9.909 2.160 30.700 1.00 94.50 103 ILE A N 1
ATOM 809 C CA . ILE A 1 103 ? -9.867 2.991 29.487 1.00 94.50 103 ILE A CA 1
ATOM 810 C C . ILE A 1 103 ? -11.049 2.709 28.554 1.00 94.50 103 ILE A C 1
ATOM 812 O O . ILE A 1 103 ? -11.488 3.620 27.873 1.00 94.50 103 ILE A O 1
ATOM 816 N N . GLN A 1 104 ? -11.596 1.487 28.539 1.00 92.56 104 GLN A N 1
ATOM 817 C CA . GLN A 1 104 ? -12.783 1.129 27.745 1.00 92.56 104 GLN A CA 1
ATOM 818 C C . GLN A 1 104 ? -14.099 1.696 28.302 1.00 92.56 104 GLN A C 1
ATOM 820 O O . GLN A 1 104 ? -15.130 1.623 27.637 1.00 92.56 104 GLN A O 1
ATOM 825 N N . GLN A 1 105 ? -14.097 2.215 29.532 1.00 92.25 105 GLN A N 1
ATOM 826 C CA . GLN A 1 105 ? -15.241 2.930 30.104 1.00 92.25 105 GLN A CA 1
ATOM 827 C C . GLN A 1 105 ? -15.195 4.433 29.812 1.00 92.25 105 GLN A C 1
ATOM 829 O O . GLN A 1 105 ? -16.160 5.136 30.126 1.00 92.25 105 GLN A O 1
ATOM 834 N N . ASP A 1 106 ? -14.097 4.932 29.236 1.00 89.00 106 ASP A N 1
ATOM 835 C CA . ASP A 1 106 ? -13.992 6.329 28.838 1.00 89.00 106 ASP A CA 1
ATOM 836 C C . ASP A 1 106 ? -14.997 6.631 27.714 1.00 89.00 106 ASP A C 1
ATOM 838 O O . ASP A 1 106 ? -15.231 5.838 26.804 1.00 89.00 106 ASP A O 1
ATOM 842 N N . THR A 1 107 ? -15.652 7.784 27.809 1.00 84.75 107 THR A N 1
ATOM 843 C CA . THR A 1 107 ? -16.634 8.221 26.814 1.00 84.75 107 THR A CA 1
ATOM 844 C C . THR A 1 107 ? -15.980 8.803 25.566 1.00 84.75 107 THR A C 1
ATOM 846 O O . THR A 1 107 ? -16.610 8.843 24.503 1.00 84.75 107 THR A O 1
ATOM 849 N N . GLU A 1 108 ? -14.741 9.282 25.691 1.00 82.88 108 GLU A N 1
ATOM 850 C CA . GLU A 1 108 ? -13.964 9.788 24.571 1.00 82.88 108 GLU A CA 1
ATOM 851 C C . GLU A 1 108 ? -13.674 8.670 23.578 1.00 82.88 108 GLU A C 1
ATOM 853 O O . GLU A 1 108 ? -13.419 7.525 23.919 1.00 82.88 108 GLU A O 1
ATOM 858 N N . LYS A 1 109 ? -13.683 9.002 22.291 1.00 78.31 109 LYS A N 1
ATOM 859 C CA . LYS A 1 109 ? -13.482 8.003 21.233 1.00 78.31 109 LYS A CA 1
ATOM 860 C C . LYS A 1 109 ? -12.038 7.537 21.107 1.00 78.31 109 LYS A C 1
ATOM 862 O O . LYS A 1 109 ? -11.766 6.456 20.583 1.00 78.31 109 LYS A O 1
ATOM 867 N N . VAL A 1 110 ? -11.107 8.381 21.536 1.00 85.50 110 VAL A N 1
ATOM 868 C CA . VAL A 1 110 ? -9.667 8.185 21.418 1.00 85.50 110 VAL A CA 1
ATOM 869 C C . VAL A 1 110 ? -8.991 8.885 22.592 1.00 85.50 110 VAL A C 1
ATOM 871 O O . VAL A 1 110 ? -9.397 9.976 22.975 1.00 85.50 110 VAL A O 1
ATOM 874 N N . LEU A 1 111 ? -7.941 8.273 23.138 1.00 90.06 111 LEU A N 1
ATOM 875 C CA . LEU A 1 111 ? -7.158 8.850 24.229 1.00 90.06 111 LEU A CA 1
ATOM 876 C C . LEU A 1 111 ? -5.827 9.376 23.712 1.00 90.06 111 LEU A C 1
ATOM 878 O O . LEU A 1 111 ? -5.208 8.799 22.818 1.00 90.06 111 LEU A O 1
ATOM 882 N N . THR A 1 112 ? -5.334 10.440 24.325 1.00 90.94 112 THR A N 1
ATOM 883 C CA . THR A 1 112 ? -3.921 10.807 24.222 1.00 90.94 112 THR A CA 1
ATOM 884 C C . THR A 1 112 ? -3.067 9.864 25.068 1.00 90.94 112 THR A C 1
ATOM 886 O O . THR A 1 112 ? -3.533 9.263 26.040 1.00 90.94 112 THR A O 1
ATOM 889 N N . PHE A 1 113 ? -1.785 9.747 24.728 1.00 91.81 113 PHE A N 1
ATOM 890 C CA . PHE A 1 113 ? -0.830 8.967 25.513 1.00 91.81 113 PHE A CA 1
ATOM 891 C C . PHE A 1 113 ? -0.754 9.456 26.968 1.00 91.81 113 PHE A C 1
ATOM 893 O O . PHE A 1 113 ? -0.663 8.641 27.882 1.00 91.81 113 PHE A O 1
ATOM 900 N N . ASP A 1 114 ? -0.857 10.768 27.197 1.00 92.62 114 ASP A N 1
ATOM 901 C CA . ASP A 1 114 ? -0.836 11.346 28.543 1.00 92.62 114 ASP A CA 1
ATOM 902 C C . ASP A 1 114 ? -2.093 10.995 29.354 1.00 92.62 114 ASP A C 1
ATOM 904 O O . ASP A 1 114 ? -1.982 10.669 30.535 1.00 92.62 114 ASP A O 1
ATOM 908 N N . GLN A 1 115 ? -3.275 10.969 28.728 1.00 93.06 115 GLN A N 1
ATOM 909 C CA . GLN A 1 115 ? -4.499 10.480 29.379 1.00 93.06 115 GLN A CA 1
ATOM 910 C C . GLN A 1 115 ? -4.384 8.995 29.734 1.00 93.06 115 GLN A C 1
ATOM 912 O O . GLN A 1 115 ? -4.627 8.610 30.876 1.00 93.06 115 GLN A O 1
ATOM 917 N N . ALA A 1 116 ? -3.935 8.162 28.788 1.00 94.44 116 ALA A N 1
ATOM 918 C CA . ALA A 1 116 ? -3.697 6.740 29.038 1.00 94.44 116 ALA A CA 1
ATOM 919 C C . ALA A 1 116 ? -2.676 6.525 30.172 1.00 94.44 116 ALA A C 1
ATOM 921 O O . ALA A 1 116 ? -2.817 5.617 30.990 1.00 94.44 116 ALA A O 1
ATOM 922 N N . LYS A 1 117 ? -1.663 7.390 30.263 1.00 94.25 117 LYS A N 1
ATOM 923 C CA . LYS A 1 117 ? -0.671 7.371 31.338 1.00 94.25 117 LYS A CA 1
ATOM 924 C C . LYS A 1 117 ? -1.263 7.708 32.698 1.00 94.25 117 LYS A C 1
ATOM 926 O O . LYS A 1 117 ? -0.873 7.063 33.670 1.00 94.25 117 LYS A O 1
ATOM 931 N N . GLU A 1 118 ? -2.182 8.665 32.786 1.00 94.06 118 GLU A N 1
ATOM 932 C CA . GLU A 1 118 ? -2.830 8.989 34.060 1.00 94.06 118 GLU A CA 1
ATOM 933 C C . GLU A 1 118 ? -3.741 7.847 34.530 1.00 94.06 118 GLU A C 1
ATOM 935 O O . GLU A 1 118 ? -3.625 7.433 35.684 1.00 94.06 118 GLU A O 1
ATOM 940 N N . TYR A 1 119 ? -4.523 7.237 33.630 1.00 94.00 119 TYR A N 1
ATOM 941 C CA . TYR A 1 119 ? -5.274 6.012 33.939 1.00 94.00 119 TYR A CA 1
ATOM 942 C C . TYR A 1 119 ? -4.352 4.904 34.452 1.00 94.00 119 TYR A C 1
ATOM 944 O O . TYR A 1 119 ? -4.570 4.325 35.515 1.00 94.00 119 TYR A O 1
ATOM 952 N N . PHE A 1 120 ? -3.252 4.642 33.746 1.00 93.56 120 PHE A N 1
ATOM 953 C CA . PHE A 1 120 ? -2.310 3.602 34.144 1.00 93.56 120 PHE A CA 1
ATOM 954 C C . PHE A 1 120 ? -1.661 3.883 35.507 1.00 93.56 120 PHE A C 1
ATOM 956 O O . PHE A 1 120 ? -1.493 2.978 36.325 1.00 93.56 120 PHE A O 1
ATOM 963 N N . LYS A 1 121 ? -1.327 5.146 35.787 1.00 90.94 121 LYS A N 1
ATOM 964 C CA . LYS A 1 121 ? -0.798 5.585 37.084 1.00 90.94 121 LYS A CA 1
ATOM 965 C C . LYS A 1 121 ? -1.796 5.354 38.216 1.00 90.94 121 LYS A C 1
ATOM 967 O O . LYS A 1 121 ? -1.386 4.911 39.293 1.00 90.94 121 LYS A O 1
ATOM 972 N N . GLN A 1 122 ? -3.074 5.642 37.979 1.00 90.44 122 GLN A N 1
ATOM 973 C CA . GLN A 1 122 ? -4.147 5.404 38.938 1.00 90.44 122 GLN A CA 1
ATOM 974 C C . GLN A 1 122 ? -4.271 3.909 39.253 1.00 90.44 122 GLN A C 1
ATOM 976 O O . GLN A 1 122 ? -4.133 3.524 40.412 1.00 90.44 122 GLN A O 1
ATOM 981 N N . VAL A 1 123 ? -4.372 3.053 38.230 1.00 90.50 123 VAL A N 1
ATOM 982 C CA . VAL A 1 123 ? -4.452 1.589 38.401 1.00 90.50 123 VAL A CA 1
ATOM 983 C C . VAL A 1 123 ? -3.252 1.045 39.178 1.00 90.50 123 VAL A C 1
ATOM 985 O O . VAL A 1 123 ? -3.413 0.222 40.081 1.00 90.50 123 VAL A O 1
ATOM 988 N N . MET A 1 124 ? -2.039 1.498 38.850 1.00 86.25 124 MET A N 1
ATOM 989 C CA . MET A 1 124 ? -0.817 1.073 39.543 1.00 86.25 124 MET A CA 1
ATOM 990 C C . MET A 1 124 ? -0.828 1.471 41.025 1.00 86.25 124 MET A C 1
ATOM 992 O O . MET A 1 124 ? -0.420 0.676 41.876 1.00 86.25 124 MET A O 1
ATOM 996 N N . SER A 1 125 ? -1.322 2.676 41.329 1.00 85.44 125 SER A N 1
ATOM 997 C CA . SER A 1 125 ? -1.427 3.202 42.695 1.00 85.44 125 SER A CA 1
ATOM 998 C C . SER A 1 125 ? -2.470 2.438 43.515 1.00 85.44 125 SER A C 1
ATOM 1000 O O . SER A 1 125 ? -2.162 1.994 44.622 1.00 85.44 125 SER A O 1
ATOM 1002 N N . ASP A 1 126 ? -3.656 2.206 42.947 1.00 84.56 126 ASP A N 1
ATOM 1003 C CA . ASP A 1 126 ? -4.764 1.490 43.594 1.00 84.56 126 ASP A CA 1
ATOM 1004 C C . ASP A 1 126 ? -4.399 0.033 43.914 1.00 84.56 126 ASP A C 1
ATOM 1006 O O . ASP A 1 126 ? -4.788 -0.511 44.947 1.00 84.56 126 ASP A O 1
ATOM 1010 N N . ASN A 1 127 ? -3.578 -0.589 43.065 1.00 79.69 127 ASN A N 1
ATOM 1011 C CA . ASN A 1 127 ? -3.111 -1.965 43.239 1.00 79.69 127 ASN A CA 1
ATOM 1012 C C . ASN A 1 127 ? -1.806 -2.084 44.051 1.00 79.69 127 ASN A C 1
ATOM 1014 O O . ASN A 1 127 ? -1.247 -3.179 44.138 1.00 79.69 127 ASN A O 1
ATOM 1018 N N . GLN A 1 128 ? -1.296 -0.981 44.621 1.00 72.12 128 GLN A N 1
ATOM 1019 C CA . GLN A 1 128 ? -0.035 -0.917 45.379 1.00 72.12 128 GLN A CA 1
ATOM 1020 C C . GLN A 1 128 ? 1.168 -1.550 44.651 1.00 72.12 128 GLN A C 1
ATOM 1022 O O . GLN A 1 128 ? 2.095 -2.064 45.285 1.00 72.12 128 GLN A O 1
ATOM 1027 N N . LYS A 1 129 ? 1.180 -1.536 43.311 1.00 66.81 129 LYS A N 1
ATOM 1028 C CA . LYS A 1 129 ? 2.285 -2.101 42.525 1.00 66.81 129 LYS A CA 1
ATOM 1029 C C . LYS A 1 129 ? 3.277 -1.001 42.160 1.00 66.81 129 LYS A C 1
ATOM 1031 O O . LYS A 1 129 ? 2.908 0.048 41.644 1.00 66.81 129 LYS A O 1
ATOM 1036 N N . SER A 1 130 ? 4.562 -1.249 42.398 1.00 63.97 130 SER A N 1
ATOM 1037 C CA . SER A 1 130 ? 5.646 -0.399 41.901 1.00 63.97 130 SER A CA 1
ATOM 1038 C C . SER A 1 130 ? 5.985 -0.748 40.443 1.00 63.97 130 SER A C 1
ATOM 1040 O O . SER A 1 130 ? 5.661 -1.833 39.958 1.00 63.97 130 SER A O 1
ATOM 1042 N N . THR A 1 131 ? 6.662 0.155 39.725 1.00 60.94 131 THR A N 1
ATOM 1043 C CA . THR A 1 131 ? 7.163 -0.019 38.341 1.00 60.94 131 THR A CA 1
ATOM 1044 C C . THR A 1 131 ? 8.324 -1.029 38.240 1.00 60.94 131 THR A C 1
ATOM 1046 O O . THR A 1 131 ? 9.355 -0.781 37.608 1.00 60.94 131 THR A O 1
ATOM 1049 N N . TRP A 1 132 ? 8.198 -2.184 38.894 1.00 50.53 132 TRP A N 1
ATOM 1050 C CA . TRP A 1 132 ? 9.202 -3.243 38.887 1.00 50.53 132 TRP A CA 1
ATOM 1051 C C . TRP A 1 132 ? 9.136 -4.043 37.580 1.00 50.53 132 TRP A C 1
ATOM 1053 O O . TRP A 1 132 ? 8.121 -4.652 37.260 1.00 50.53 132 TRP A O 1
ATOM 1063 N N . GLY A 1 133 ? 10.239 -4.016 36.820 1.00 54.34 133 GLY A N 1
ATOM 1064 C CA . GLY A 1 133 ? 10.432 -4.780 35.578 1.00 54.34 133 GLY A CA 1
ATOM 1065 C C . GLY A 1 133 ? 10.931 -3.966 34.375 1.00 54.34 133 GLY A C 1
ATOM 1066 O O . GLY A 1 133 ? 11.552 -4.532 33.483 1.00 54.34 133 GLY A O 1
ATOM 1067 N N . THR A 1 134 ? 10.743 -2.640 34.360 1.00 52.84 134 THR A N 1
ATOM 1068 C CA . THR A 1 134 ? 11.054 -1.756 33.205 1.00 52.84 134 THR A CA 1
ATOM 1069 C C . THR A 1 134 ? 12.044 -0.626 33.531 1.00 52.84 134 THR A C 1
ATOM 1071 O O . THR A 1 134 ? 12.114 0.397 32.844 1.00 52.84 134 THR A O 1
ATOM 1074 N N . GLY A 1 135 ? 12.838 -0.795 34.593 1.00 54.22 135 GLY A N 1
ATOM 1075 C CA . GLY A 1 135 ? 13.812 0.209 35.037 1.00 54.22 135 GLY A CA 1
ATOM 1076 C C . GLY A 1 135 ? 13.190 1.408 35.762 1.00 54.22 135 GLY A C 1
ATOM 1077 O O . GLY A 1 135 ? 13.775 2.485 35.755 1.00 54.22 135 GLY A O 1
ATOM 1078 N N . GLY A 1 136 ? 12.006 1.242 36.363 1.00 64.94 136 GLY A N 1
ATOM 1079 C CA . GLY A 1 136 ? 11.372 2.246 37.224 1.00 64.94 136 GLY A CA 1
ATOM 1080 C C . GLY A 1 136 ? 10.548 3.319 36.503 1.00 64.94 136 GLY A C 1
ATOM 1081 O O . GLY A 1 136 ? 9.883 4.105 37.175 1.00 64.94 136 GLY A O 1
ATOM 1082 N N . SER A 1 137 ? 10.530 3.346 35.165 1.00 82.00 137 SER A N 1
ATOM 1083 C CA . SER A 1 137 ? 9.740 4.323 34.402 1.00 82.00 137 SER A CA 1
ATOM 1084 C C . SER A 1 137 ? 8.312 3.832 34.153 1.00 82.00 137 SER A C 1
ATOM 1086 O O . SER A 1 137 ? 8.096 2.795 33.524 1.00 82.00 137 SER A O 1
ATOM 1088 N N . LEU A 1 138 ? 7.336 4.628 34.598 1.00 83.88 138 LEU A N 1
ATOM 1089 C CA . LEU A 1 138 ? 5.913 4.417 34.322 1.00 83.88 138 LEU A CA 1
ATOM 1090 C C . LEU A 1 138 ? 5.623 4.390 32.813 1.00 83.88 138 LEU A C 1
ATOM 1092 O O . LEU A 1 138 ? 4.821 3.581 32.359 1.00 83.88 138 LEU A O 1
ATOM 1096 N N . GLU A 1 139 ? 6.309 5.233 32.041 1.00 88.19 139 GLU A N 1
ATOM 1097 C CA . GLU A 1 139 ? 6.123 5.349 30.591 1.00 88.19 139 GLU A CA 1
ATOM 1098 C C . GLU A 1 139 ? 6.532 4.061 29.887 1.00 88.19 139 GLU A C 1
ATOM 1100 O O . GLU A 1 139 ? 5.745 3.505 29.136 1.00 88.19 139 GLU A O 1
ATOM 1105 N N . ARG A 1 140 ? 7.713 3.514 30.194 1.00 87.44 140 ARG A N 1
ATOM 1106 C CA . ARG A 1 140 ? 8.176 2.255 29.582 1.00 87.44 140 ARG A CA 1
ATOM 1107 C C . ARG A 1 140 ? 7.268 1.075 29.920 1.00 87.44 140 ARG A C 1
ATOM 1109 O O . ARG A 1 140 ? 7.055 0.199 29.080 1.00 87.44 140 ARG A O 1
ATOM 1116 N N . SER A 1 141 ? 6.734 1.045 31.142 1.00 88.38 141 SER A N 1
ATOM 1117 C CA . SER A 1 141 ? 5.715 0.063 31.522 1.00 88.38 141 SER A CA 1
ATOM 1118 C C . SER A 1 141 ? 4.450 0.222 30.690 1.00 88.38 141 SER A C 1
ATOM 1120 O O . SER A 1 141 ? 3.986 -0.766 30.125 1.00 88.38 141 SER A O 1
ATOM 1122 N N . LEU A 1 142 ? 3.940 1.448 30.556 1.00 92.69 142 LEU A N 1
ATOM 1123 C CA . LEU A 1 142 ? 2.773 1.732 29.730 1.00 92.69 142 LEU A CA 1
ATOM 1124 C C . LEU A 1 142 ? 3.012 1.348 28.267 1.00 92.69 142 LEU A C 1
ATOM 1126 O O . LEU A 1 142 ? 2.191 0.652 27.690 1.00 92.69 142 LEU A O 1
ATOM 1130 N N . GLU A 1 143 ? 4.149 1.716 27.673 1.00 93.38 143 GLU A N 1
ATOM 1131 C CA . GLU A 1 143 ? 4.475 1.340 26.292 1.00 93.38 143 GLU A CA 1
ATOM 1132 C C . GLU A 1 143 ? 4.478 -0.180 26.094 1.00 93.38 143 GLU A C 1
ATOM 1134 O O . GLU A 1 143 ? 4.045 -0.676 25.056 1.00 93.38 143 GLU A O 1
ATOM 1139 N N . THR A 1 144 ? 4.967 -0.930 27.085 1.00 91.19 144 THR A N 1
ATOM 1140 C CA . THR A 1 144 ? 4.973 -2.398 27.045 1.00 91.19 144 THR A CA 1
ATOM 1141 C C . THR A 1 144 ? 3.547 -2.948 27.072 1.00 91.19 144 THR A C 1
ATOM 1143 O O . THR A 1 144 ? 3.213 -3.813 26.262 1.00 91.19 144 THR A O 1
ATOM 1146 N N . VAL A 1 145 ? 2.701 -2.408 27.954 1.00 92.62 145 VAL A N 1
ATOM 1147 C CA . VAL A 1 145 ? 1.280 -2.775 28.063 1.00 92.62 145 VAL A CA 1
ATOM 1148 C C . VAL A 1 145 ? 0.550 -2.447 26.761 1.00 92.62 145 VAL A C 1
ATOM 1150 O O . VAL A 1 145 ? -0.095 -3.315 26.184 1.00 92.62 145 VAL A O 1
ATOM 1153 N N . LEU A 1 146 ? 0.705 -1.229 26.237 1.00 95.12 146 LEU A N 1
ATOM 1154 C CA . LEU A 1 146 ? 0.048 -0.797 25.005 1.00 95.12 146 LEU A CA 1
ATOM 1155 C C . LEU A 1 146 ? 0.522 -1.601 23.785 1.00 95.12 146 LEU A C 1
ATOM 1157 O O . LEU A 1 146 ? -0.298 -1.947 22.943 1.00 95.12 146 LEU A O 1
ATOM 1161 N N . LYS A 1 147 ? 1.812 -1.962 23.688 1.00 94.06 147 LYS A N 1
ATOM 1162 C CA . LYS A 1 147 ? 2.317 -2.867 22.632 1.00 94.06 147 LYS A CA 1
ATOM 1163 C C . LYS A 1 147 ? 1.659 -4.241 22.699 1.00 94.06 147 LYS A C 1
ATOM 1165 O O . LYS A 1 147 ? 1.354 -4.818 21.656 1.00 94.06 147 LYS A O 1
ATOM 1170 N N . TYR A 1 148 ? 1.451 -4.764 23.905 1.00 91.94 148 TYR A N 1
ATOM 1171 C CA . TYR A 1 148 ? 0.773 -6.039 24.108 1.00 91.94 148 TYR A CA 1
ATOM 1172 C C . TYR A 1 148 ? -0.718 -5.968 23.747 1.00 91.94 148 TYR A C 1
ATOM 1174 O O . TYR A 1 148 ? -1.219 -6.797 22.990 1.00 91.94 148 TYR A O 1
ATOM 1182 N N . LEU A 1 149 ? -1.427 -4.950 24.235 1.00 94.06 149 LEU A N 1
ATOM 1183 C CA . LEU A 1 149 ? -2.841 -4.741 23.914 1.00 94.06 149 LEU A CA 1
ATOM 1184 C C . LEU A 1 149 ? -3.046 -4.474 22.413 1.00 94.06 149 LEU A C 1
ATOM 1186 O O . LEU A 1 149 ? -4.016 -4.931 21.815 1.00 94.06 149 LEU A O 1
ATOM 1190 N N . HIS A 1 150 ? -2.095 -3.795 21.768 1.00 93.88 150 HIS A N 1
ATOM 1191 C CA . HIS A 1 150 ? -2.114 -3.595 20.324 1.00 93.88 150 HIS A CA 1
ATOM 1192 C C . HIS A 1 150 ? -1.912 -4.900 19.544 1.00 93.88 150 HIS A C 1
ATOM 1194 O O . HIS A 1 150 ? -2.607 -5.141 18.561 1.00 93.88 150 HIS A O 1
ATOM 1200 N N . SER A 1 151 ? -0.975 -5.755 19.969 1.00 89.56 151 SER A N 1
ATOM 1201 C CA . SER A 1 151 ? -0.695 -7.018 19.273 1.00 89.56 151 SER A CA 1
ATOM 1202 C C . SER A 1 151 ? -1.807 -8.056 19.431 1.00 89.56 151 SER A C 1
ATOM 1204 O O . SER A 1 151 ? -1.956 -8.919 18.567 1.00 89.56 151 SER A O 1
ATOM 1206 N N . THR A 1 152 ? -2.594 -7.955 20.504 1.00 89.12 152 THR A N 1
ATOM 1207 C CA . THR A 1 152 ? -3.797 -8.769 20.745 1.00 89.12 152 THR A CA 1
ATOM 1208 C C . THR A 1 152 ? -5.047 -8.211 20.061 1.00 89.12 152 THR A C 1
ATOM 1210 O O . THR A 1 152 ? -6.008 -8.950 19.874 1.00 89.12 152 THR A O 1
ATOM 1213 N N . GLY A 1 153 ? -5.014 -6.954 19.608 1.00 90.25 153 GLY A N 1
ATOM 1214 C CA . GLY A 1 153 ? -6.118 -6.303 18.899 1.00 90.25 153 GLY A CA 1
ATOM 1215 C C . GLY A 1 153 ? -7.164 -5.654 19.807 1.00 90.25 153 GLY A C 1
ATOM 1216 O O . GLY A 1 153 ? -8.142 -5.125 19.290 1.00 90.25 153 GLY A O 1
ATOM 1217 N N . GLU A 1 154 ? -6.943 -5.650 21.124 1.00 92.56 154 GLU A N 1
ATOM 1218 C CA . GLU A 1 154 ? -7.817 -4.993 22.108 1.00 92.56 154 GLU A CA 1
ATOM 1219 C C . GLU A 1 154 ? -7.810 -3.467 21.945 1.00 92.56 154 GLU A C 1
ATOM 1221 O O . GLU A 1 154 ? -8.811 -2.798 22.182 1.00 92.56 154 GLU A O 1
ATOM 1226 N N . ILE A 1 155 ? -6.676 -2.910 21.507 1.00 94.56 155 ILE A N 1
ATOM 1227 C CA . ILE A 1 155 ? -6.522 -1.488 21.178 1.00 94.56 155 ILE A CA 1
ATOM 1228 C C . ILE A 1 155 ? -5.750 -1.317 19.865 1.00 94.56 155 ILE A C 1
ATOM 1230 O O . ILE A 1 155 ? -5.093 -2.233 19.364 1.00 94.56 155 ILE A O 1
ATOM 1234 N N . VAL A 1 156 ? -5.726 -0.095 19.336 1.00 92.06 156 VAL A N 1
ATOM 1235 C CA . VAL A 1 156 ? -4.817 0.291 18.251 1.00 92.06 156 VAL A CA 1
ATOM 1236 C C . VAL A 1 156 ? -3.895 1.418 18.715 1.00 92.06 156 VAL A C 1
ATOM 1238 O O . VAL A 1 156 ? -4.345 2.502 19.080 1.00 92.06 156 VAL A O 1
ATOM 1241 N N . TRP A 1 157 ? -2.582 1.172 18.685 1.00 92.69 157 TRP A N 1
ATOM 1242 C CA . TRP A 1 157 ? -1.564 2.164 19.028 1.00 92.69 157 TRP A CA 1
ATOM 1243 C C . TRP A 1 157 ? -0.312 1.983 18.167 1.00 92.69 157 TRP A C 1
ATOM 1245 O O . TRP A 1 157 ? 0.270 0.902 18.114 1.00 92.69 157 TRP A O 1
ATOM 1255 N N . TYR A 1 158 ? 0.124 3.051 17.499 1.00 89.62 158 TYR A N 1
ATOM 1256 C CA . TYR A 1 158 ? 1.271 3.012 16.589 1.00 89.62 158 TYR A CA 1
ATOM 1257 C C . TYR A 1 158 ? 2.497 3.666 17.224 1.00 89.62 158 TYR A C 1
ATOM 1259 O O . TYR A 1 158 ? 2.819 4.814 16.917 1.00 89.62 158 TYR A O 1
ATOM 1267 N N . CYS A 1 159 ? 3.210 2.920 18.069 1.00 89.69 159 CYS A N 1
ATOM 1268 C CA . CYS A 1 159 ? 4.408 3.424 18.747 1.00 89.69 159 CYS A CA 1
ATOM 1269 C C . CYS A 1 159 ? 5.500 3.914 17.779 1.00 89.69 159 CYS A C 1
ATOM 1271 O O . CYS A 1 159 ? 6.185 4.889 18.070 1.00 89.69 159 CYS A O 1
ATOM 1273 N N . ASP A 1 160 ? 5.617 3.282 16.608 1.00 86.88 160 ASP A N 1
ATOM 1274 C CA . ASP A 1 160 ? 6.662 3.576 15.616 1.00 86.88 160 ASP A CA 1
ATOM 1275 C C . ASP A 1 160 ? 6.254 4.661 14.600 1.00 86.88 160 ASP A C 1
ATOM 1277 O O . ASP A 1 160 ? 6.930 4.860 13.589 1.00 86.88 160 ASP A O 1
ATOM 1281 N N . ASN A 1 161 ? 5.109 5.326 14.792 1.00 85.81 161 ASN A N 1
ATOM 1282 C CA . ASN A 1 161 ? 4.650 6.399 13.913 1.00 85.81 161 ASN A CA 1
ATOM 1283 C C . ASN A 1 161 ? 4.604 7.723 14.678 1.00 85.81 161 ASN A C 1
ATOM 1285 O O . ASN A 1 161 ? 3.725 7.929 15.504 1.00 85.81 161 ASN A O 1
ATOM 1289 N N . GLU A 1 162 ? 5.499 8.648 14.338 1.00 86.12 162 GLU A N 1
ATOM 1290 C CA . GLU A 1 162 ? 5.613 9.967 14.975 1.00 86.12 162 GLU A CA 1
ATOM 1291 C C . GLU A 1 162 ? 4.301 10.767 15.026 1.00 86.12 162 GLU A C 1
ATOM 1293 O O . GLU A 1 162 ? 4.071 11.485 15.995 1.00 86.12 162 GLU A O 1
ATOM 1298 N N . GLN A 1 163 ? 3.423 10.620 14.029 1.00 81.25 163 GLN A N 1
ATOM 1299 C CA . GLN A 1 163 ? 2.134 11.321 13.976 1.00 81.25 163 GLN A CA 1
ATOM 1300 C C . GLN A 1 163 ? 1.043 10.648 14.817 1.00 81.25 163 GLN A C 1
ATOM 1302 O O . GLN A 1 163 ? 0.062 11.293 15.169 1.00 81.25 163 GLN A O 1
ATOM 1307 N N . LEU A 1 164 ? 1.188 9.352 15.114 1.00 86.50 164 LEU A N 1
ATOM 1308 C CA . LEU A 1 164 ? 0.160 8.538 15.774 1.00 86.50 164 LEU A CA 1
ATOM 1309 C C . LEU A 1 164 ? 0.581 8.052 17.170 1.00 86.50 164 LEU A C 1
ATOM 1311 O O . LEU A 1 164 ? -0.264 7.594 17.932 1.00 86.50 164 LEU A O 1
ATOM 1315 N N . LYS A 1 165 ? 1.866 8.147 17.534 1.00 89.94 165 LYS A N 1
ATOM 1316 C CA . LYS A 1 165 ? 2.407 7.617 18.797 1.00 89.94 165 LYS A CA 1
ATOM 1317 C C . LYS A 1 165 ? 1.813 8.276 20.039 1.00 89.94 165 LYS A C 1
ATOM 1319 O O . LYS A 1 165 ? 1.769 7.654 21.094 1.00 89.94 165 LYS A O 1
ATOM 1324 N N . SER A 1 166 ? 1.335 9.512 19.918 1.00 89.75 166 SER A N 1
ATOM 1325 C CA . SER A 1 166 ? 0.667 10.248 20.994 1.00 89.75 166 SER A CA 1
ATOM 1326 C C . SER A 1 166 ? -0.803 9.862 21.168 1.00 89.75 166 SER A C 1
ATOM 1328 O O . SER A 1 166 ? -1.466 10.436 22.026 1.00 89.75 166 SER A O 1
ATOM 1330 N N . THR A 1 167 ? -1.326 8.935 20.360 1.00 89.56 167 THR A N 1
ATOM 1331 C CA . THR A 1 167 ? -2.761 8.663 20.253 1.00 89.56 167 THR A CA 1
ATOM 1332 C C . THR A 1 167 ? -3.081 7.179 20.402 1.00 89.56 167 THR A C 1
ATOM 1334 O O . THR A 1 167 ? -2.582 6.354 19.641 1.00 89.56 167 THR A O 1
ATOM 1337 N N . VAL A 1 168 ? -3.957 6.842 21.346 1.00 91.69 168 VAL A N 1
ATOM 1338 C CA . VAL A 1 168 ? -4.387 5.484 21.690 1.00 91.69 168 VAL A CA 1
ATOM 1339 C C . VAL A 1 168 ? -5.864 5.300 21.330 1.00 91.69 168 VAL A C 1
ATOM 1341 O O . VAL A 1 168 ? -6.760 5.862 21.965 1.00 91.69 168 VAL A O 1
ATOM 1344 N N . PHE A 1 169 ? -6.128 4.472 20.321 1.00 91.06 169 PHE A N 1
ATOM 1345 C CA . PHE A 1 169 ? -7.481 4.046 19.965 1.00 91.06 169 PHE A CA 1
ATOM 1346 C C . PHE A 1 169 ? -7.866 2.858 20.853 1.00 91.06 169 PHE A C 1
ATOM 1348 O O . PHE A 1 169 ? -7.584 1.707 20.525 1.00 91.06 169 PHE A O 1
ATOM 1355 N N . HIS A 1 170 ? -8.469 3.146 22.000 1.00 91.50 170 HIS A N 1
ATOM 1356 C CA . HIS A 1 170 ? -8.902 2.143 22.977 1.00 91.50 170 HIS A CA 1
ATOM 1357 C C . HIS A 1 170 ? -10.224 1.450 22.589 1.00 91.50 170 HIS A C 1
ATOM 1359 O O . HIS A 1 170 ? -10.531 0.398 23.133 1.00 91.50 170 HIS A O 1
ATOM 1365 N N . HIS A 1 171 ? -10.930 1.996 21.591 1.00 89.81 171 HIS A N 1
ATOM 1366 C CA . HIS A 1 171 ? -12.082 1.397 20.910 1.00 89.81 171 HIS A CA 1
ATOM 1367 C C . HIS A 1 171 ? -11.785 1.204 19.410 1.00 89.81 171 HIS A C 1
ATOM 1369 O O . HIS A 1 171 ? -12.130 2.074 18.595 1.00 89.81 171 HIS A O 1
ATOM 1375 N N . PRO A 1 172 ? -11.105 0.112 19.001 1.00 89.88 172 PRO A N 1
ATOM 1376 C CA . PRO A 1 172 ? -10.771 -0.154 17.597 1.00 89.88 172 PRO A CA 1
ATOM 1377 C C . PRO A 1 172 ? -11.972 -0.103 16.638 1.00 89.88 172 PRO A C 1
ATOM 1379 O O . PRO A 1 172 ? -11.834 0.316 15.487 1.00 89.88 172 PRO A O 1
ATOM 1382 N N . GLU A 1 173 ? -13.159 -0.485 17.105 1.00 88.94 173 GLU A N 1
ATOM 1383 C CA . GLU A 1 173 ? -14.427 -0.430 16.380 1.00 88.94 173 GLU A CA 1
ATOM 1384 C C . GLU A 1 173 ? -14.777 0.982 15.909 1.00 88.94 173 GLU A C 1
ATOM 1386 O O . GLU A 1 173 ? -15.256 1.151 14.790 1.00 88.94 173 GLU A O 1
ATOM 1391 N N . THR A 1 174 ? -14.436 2.004 16.695 1.00 84.06 174 THR A N 1
ATOM 1392 C CA . THR A 1 174 ? -14.675 3.402 16.330 1.00 84.06 174 THR A CA 1
ATOM 1393 C C . THR A 1 174 ? -13.879 3.773 15.080 1.00 84.06 174 THR A C 1
ATOM 1395 O O . THR A 1 174 ? -14.414 4.364 14.142 1.00 84.06 174 THR A O 1
ATOM 1398 N N . LEU A 1 175 ? -12.606 3.368 15.026 1.00 86.31 175 LEU A N 1
ATOM 1399 C CA . LEU A 1 175 ? -11.771 3.574 13.846 1.00 86.31 175 LEU A CA 1
ATOM 1400 C C . LEU A 1 175 ? -12.343 2.824 12.633 1.00 86.31 175 LEU A C 1
ATOM 1402 O O . LEU A 1 175 ? -12.371 3.367 11.528 1.00 86.31 175 LEU A O 1
ATOM 1406 N N . ILE A 1 176 ? -12.824 1.594 12.830 1.00 88.69 176 ILE A N 1
ATOM 1407 C CA . ILE A 1 176 ? -13.444 0.799 11.764 1.00 88.69 176 ILE A CA 1
ATOM 1408 C C . ILE A 1 176 ? -14.699 1.490 11.229 1.00 88.69 176 ILE A C 1
ATOM 1410 O O . ILE A 1 176 ? -14.856 1.586 10.013 1.00 88.69 176 ILE A O 1
ATOM 1414 N N . ASP A 1 177 ? -15.574 1.992 12.094 1.00 88.25 177 ASP A N 1
ATOM 1415 C CA . ASP A 1 177 ? -16.816 2.647 11.683 1.00 88.25 177 ASP A CA 1
ATOM 1416 C C . ASP A 1 177 ? -16.560 3.961 10.939 1.00 88.25 177 ASP A C 1
ATOM 1418 O O . ASP A 1 177 ? -17.241 4.268 9.958 1.00 88.25 177 ASP A O 1
ATOM 1422 N N . MET A 1 178 ? -15.514 4.695 11.314 1.00 86.25 178 MET A N 1
ATOM 1423 C CA . MET A 1 178 ? -15.076 5.887 10.583 1.00 86.25 178 MET A CA 1
ATOM 1424 C C . MET A 1 178 ? -14.536 5.542 9.198 1.00 86.25 178 MET A C 1
ATOM 1426 O O . MET A 1 178 ? -14.913 6.168 8.206 1.00 86.25 178 MET A O 1
ATOM 1430 N N . LEU A 1 179 ? -13.687 4.515 9.098 1.00 89.19 179 LEU A N 1
ATOM 1431 C CA . LEU A 1 179 ? -13.221 4.028 7.801 1.00 89.19 179 LEU A CA 1
ATOM 1432 C C . LEU A 1 179 ? -14.397 3.517 6.958 1.00 89.19 179 LEU A C 1
ATOM 1434 O O . LEU A 1 179 ? -14.460 3.801 5.763 1.00 89.19 179 LEU A O 1
ATOM 1438 N N . ARG A 1 180 ? -15.375 2.835 7.567 1.00 90.19 180 ARG A N 1
ATOM 1439 C CA . ARG A 1 180 ? -16.606 2.416 6.887 1.00 90.19 180 ARG A CA 1
ATOM 1440 C C . ARG A 1 180 ? -17.387 3.605 6.356 1.00 90.19 180 ARG A C 1
ATOM 1442 O O . ARG A 1 180 ? -17.881 3.491 5.246 1.00 90.19 180 ARG A O 1
ATOM 1449 N N . ALA A 1 181 ? -17.471 4.723 7.079 1.00 88.75 181 ALA A N 1
ATOM 1450 C CA . ALA A 1 181 ? -18.150 5.931 6.604 1.00 88.75 181 ALA A CA 1
ATOM 1451 C C . ALA A 1 181 ? -17.523 6.497 5.315 1.00 88.75 181 ALA A C 1
ATOM 1453 O O . ALA A 1 181 ? -18.241 7.018 4.463 1.00 88.75 181 ALA A O 1
ATOM 1454 N N . VAL A 1 182 ? -16.206 6.341 5.140 1.00 87.88 182 VAL A N 1
ATOM 1455 C CA . VAL A 1 182 ? -15.482 6.754 3.926 1.00 87.88 182 VAL A CA 1
ATOM 1456 C C . VAL A 1 182 ? -15.590 5.708 2.809 1.00 87.88 182 VAL A C 1
ATOM 1458 O O . VAL A 1 182 ? -15.839 6.057 1.659 1.00 87.88 182 VAL A O 1
ATOM 1461 N N . PHE A 1 183 ? -15.435 4.421 3.130 1.00 84.75 183 PHE A N 1
ATOM 1462 C CA . PHE A 1 183 ? -15.355 3.317 2.160 1.00 84.75 183 PHE A CA 1
ATOM 1463 C C . PHE A 1 183 ? -16.664 2.540 1.989 1.00 84.75 183 PHE A C 1
ATOM 1465 O O . PHE A 1 183 ? -16.667 1.319 1.810 1.00 84.75 183 PHE A O 1
ATOM 1472 N N . ARG A 1 184 ? -17.798 3.234 2.057 1.00 88.12 184 ARG A N 1
ATOM 1473 C CA . ARG A 1 184 ? -19.107 2.610 1.864 1.00 88.12 184 ARG A CA 1
ATOM 1474 C C . ARG A 1 184 ? -19.264 2.070 0.442 1.00 88.12 184 ARG A C 1
ATOM 1476 O O . ARG A 1 184 ? -18.921 2.742 -0.525 1.00 88.12 184 ARG A O 1
ATOM 1483 N N . HIS A 1 185 ? -19.848 0.882 0.312 1.00 84.88 185 HIS A N 1
ATOM 1484 C CA . HIS A 1 185 ? -20.180 0.297 -0.993 1.00 84.88 185 HIS A CA 1
ATOM 1485 C C . HIS A 1 185 ? -21.331 1.040 -1.697 1.00 84.88 185 HIS A C 1
ATOM 1487 O O . HIS A 1 185 ? -21.382 1.081 -2.919 1.00 84.88 185 HIS A O 1
ATOM 1493 N N . ASP A 1 186 ? -22.223 1.652 -0.916 1.00 88.06 186 ASP A N 1
ATOM 1494 C CA . ASP A 1 186 ? -23.403 2.419 -1.326 1.00 88.06 186 ASP A CA 1
ATOM 1495 C C . ASP A 1 186 ? -23.170 3.939 -1.202 1.00 88.06 186 ASP A C 1
ATOM 1497 O O . ASP A 1 186 ? -24.109 4.714 -1.012 1.00 88.06 186 ASP A O 1
ATOM 1501 N N . PHE A 1 187 ? -21.907 4.388 -1.280 1.00 91.19 187 PHE A N 1
ATOM 1502 C CA . PHE A 1 187 ? -21.526 5.789 -1.051 1.00 91.19 187 PHE A CA 1
ATOM 1503 C C . PHE A 1 187 ? -22.319 6.759 -1.935 1.00 91.19 187 PHE A C 1
ATOM 1505 O O . PHE A 1 187 ? -22.779 7.801 -1.471 1.00 91.19 187 PHE A O 1
ATOM 1512 N N . GLN A 1 188 ? -22.513 6.408 -3.208 1.00 89.88 188 GLN A N 1
ATOM 1513 C CA . GLN A 1 188 ? -23.261 7.228 -4.155 1.00 89.88 188 GLN A CA 1
ATOM 1514 C C . GLN A 1 188 ? -24.715 7.454 -3.718 1.00 89.88 188 GLN A C 1
ATOM 1516 O O . GLN A 1 188 ? -25.213 8.570 -3.869 1.00 89.88 188 GLN A O 1
ATOM 1521 N N . ASP A 1 189 ? -25.361 6.449 -3.135 1.00 90.62 189 ASP A N 1
ATOM 1522 C CA . ASP A 1 189 ? -26.791 6.487 -2.827 1.00 90.62 189 ASP A CA 1
ATOM 1523 C C . ASP A 1 189 ? -27.071 7.037 -1.423 1.00 90.62 189 ASP A C 1
ATOM 1525 O O . ASP A 1 189 ? -28.040 7.767 -1.220 1.00 90.62 189 ASP A O 1
ATOM 1529 N N . VAL A 1 190 ? -26.208 6.733 -0.447 1.00 89.69 190 VAL A N 1
ATOM 1530 C CA . VAL A 1 190 ? -26.443 7.085 0.966 1.00 89.69 190 VAL A CA 1
ATOM 1531 C C . VAL A 1 190 ? -25.840 8.430 1.359 1.00 89.69 190 VAL A C 1
ATOM 1533 O O . VAL A 1 190 ? -26.397 9.139 2.202 1.00 89.69 190 VAL A O 1
ATOM 1536 N N . VAL A 1 191 ? -24.710 8.817 0.766 1.00 91.25 191 VAL A N 1
ATOM 1537 C CA . VAL A 1 191 ? -24.032 10.074 1.106 1.00 91.25 191 VAL A CA 1
ATOM 1538 C C . VAL A 1 191 ? -24.690 11.212 0.331 1.00 91.25 191 VAL A C 1
ATOM 1540 O O . VAL A 1 191 ? -24.239 11.610 -0.743 1.00 91.25 191 VAL A O 1
ATOM 1543 N N . ILE A 1 192 ? -25.803 11.714 0.860 1.00 93.00 192 ILE A N 1
ATOM 1544 C CA . ILE A 1 192 ? -26.570 12.836 0.305 1.00 93.00 192 ILE A CA 1
ATOM 1545 C C . ILE A 1 192 ? -26.388 14.101 1.142 1.00 93.00 192 ILE A C 1
ATOM 1547 O O . ILE A 1 192 ? -26.116 14.039 2.347 1.00 93.00 192 ILE A O 1
ATOM 1551 N N . TYR A 1 193 ? -26.543 15.254 0.494 1.00 95.00 193 TYR A N 1
ATOM 1552 C CA . TYR A 1 193 ? -26.490 16.532 1.184 1.00 95.00 193 TYR A CA 1
ATOM 1553 C C . TYR A 1 193 ? -27.689 16.677 2.126 1.00 95.00 193 TYR A C 1
ATOM 1555 O O . TYR A 1 193 ? -28.836 16.474 1.729 1.00 95.00 193 TYR A O 1
ATOM 1563 N N . LYS A 1 194 ? -27.418 17.049 3.374 1.00 93.31 194 LYS A N 1
ATOM 1564 C CA . LYS A 1 194 ? -28.409 17.409 4.387 1.00 93.31 194 LYS A CA 1
ATOM 1565 C C . LYS A 1 194 ? -28.106 18.829 4.842 1.00 93.31 194 LYS A C 1
ATOM 1567 O O . LYS A 1 194 ? -26.983 19.093 5.267 1.00 93.31 194 LYS A O 1
ATOM 1572 N N . GLY A 1 195 ? -29.095 19.722 4.762 1.00 90.56 195 GLY A N 1
ATOM 1573 C CA . GLY A 1 195 ? -28.928 21.148 5.074 1.00 90.56 195 GLY A CA 1
ATOM 1574 C C . GLY A 1 195 ? -28.336 21.387 6.463 1.00 90.56 195 GLY A C 1
ATOM 1575 O O . GLY A 1 195 ? -27.289 22.014 6.569 1.00 90.56 195 GLY A O 1
ATOM 1576 N N . GLU A 1 196 ? -28.924 20.782 7.499 1.00 89.25 196 GLU A N 1
ATOM 1577 C CA . GLU A 1 196 ? -28.456 20.895 8.892 1.00 89.25 196 GLU A CA 1
ATOM 1578 C C . GLU A 1 196 ? -26.982 20.486 9.045 1.00 89.25 196 GLU A C 1
ATOM 1580 O O . GLU A 1 196 ? -26.173 21.210 9.620 1.00 89.25 196 GLU A O 1
ATOM 1585 N N . THR A 1 197 ? -26.603 19.344 8.468 1.00 87.94 197 THR A N 1
ATOM 1586 C CA . THR A 1 197 ? -25.223 18.847 8.494 1.00 87.94 197 THR A CA 1
ATOM 1587 C C . THR A 1 197 ? -24.275 19.762 7.724 1.00 87.94 197 THR A C 1
ATOM 1589 O O . THR A 1 197 ? -23.182 20.065 8.199 1.00 87.94 197 THR A O 1
ATOM 1592 N N . GLY A 1 198 ? -24.688 20.219 6.540 1.00 88.62 198 GLY A N 1
ATOM 1593 C CA . GLY A 1 198 ? -23.917 21.138 5.711 1.00 88.62 198 GLY A CA 1
ATOM 1594 C C . GLY A 1 198 ? -23.660 22.471 6.410 1.00 88.62 198 GLY A C 1
ATOM 1595 O O . GLY A 1 198 ? -22.536 22.965 6.372 1.00 88.62 198 GLY A O 1
ATOM 1596 N N . GLU A 1 199 ? -24.658 23.019 7.101 1.00 87.50 199 GLU A N 1
ATOM 1597 C CA . GLU A 1 199 ? -24.526 24.240 7.900 1.00 87.50 199 GLU A CA 1
ATOM 1598 C C . GLU A 1 199 ? -23.506 24.072 9.032 1.00 87.50 199 GLU A C 1
ATOM 1600 O O . GLU A 1 199 ? -22.613 24.911 9.167 1.00 87.50 199 GLU A O 1
ATOM 1605 N N . MET A 1 200 ? -23.556 22.955 9.771 1.00 85.62 200 MET A N 1
ATOM 1606 C CA . MET A 1 200 ? -22.612 22.669 10.862 1.00 85.62 200 MET A CA 1
ATOM 1607 C C . MET A 1 200 ? -21.145 22.653 10.406 1.00 85.62 200 MET A C 1
ATOM 1609 O O . MET A 1 200 ? -20.269 23.102 11.142 1.00 85.62 200 MET A O 1
ATOM 1613 N N . VAL A 1 201 ? -20.859 22.172 9.190 1.00 86.25 201 VAL A N 1
ATOM 1614 C CA . VAL A 1 201 ? -19.488 22.136 8.639 1.00 86.25 201 VAL A CA 1
ATOM 1615 C C . VAL A 1 201 ? -19.195 23.257 7.640 1.00 86.25 201 VAL A C 1
ATOM 1617 O O . VAL A 1 201 ? -18.138 23.246 7.009 1.00 86.25 201 VAL A O 1
ATOM 1620 N N . SER A 1 202 ? -20.098 24.234 7.500 1.00 88.38 202 SER A N 1
ATOM 1621 C CA . SER A 1 202 ? -19.982 25.348 6.546 1.00 88.38 202 SER A CA 1
ATOM 1622 C C . SER A 1 202 ? -19.808 24.911 5.079 1.00 88.38 202 SER A C 1
ATOM 1624 O O . SER A 1 202 ? -19.089 25.550 4.309 1.00 88.38 202 SER A O 1
ATOM 1626 N N . LEU A 1 203 ? -20.484 23.832 4.673 1.00 89.81 203 LEU A N 1
ATOM 1627 C CA . LEU A 1 203 ? -20.435 23.261 3.327 1.00 89.81 203 LEU A CA 1
ATOM 1628 C C . LEU A 1 203 ? -21.768 23.461 2.592 1.00 89.81 203 LEU A C 1
ATOM 1630 O O . LEU A 1 203 ? -22.830 23.036 3.053 1.00 89.81 203 LEU A O 1
ATOM 1634 N N . ARG A 1 204 ? -21.718 24.085 1.410 1.00 93.69 204 ARG A N 1
ATOM 1635 C CA . ARG A 1 204 ? -22.901 24.286 0.551 1.00 93.69 204 ARG A CA 1
ATOM 1636 C C . ARG A 1 204 ? -23.171 23.059 -0.316 1.00 93.69 204 ARG A C 1
ATOM 1638 O O . ARG A 1 204 ? -22.229 22.410 -0.763 1.00 93.69 204 ARG A O 1
ATOM 1645 N N . GLU A 1 205 ? -24.431 22.828 -0.678 1.00 96.06 205 GLU A N 1
ATOM 1646 C CA . GLU A 1 205 ? -24.851 21.699 -1.526 1.00 96.06 205 GLU A CA 1
ATOM 1647 C C . GLU A 1 205 ? -24.044 21.581 -2.833 1.00 96.06 205 GLU A C 1
ATOM 1649 O O . GLU A 1 205 ? -23.479 20.535 -3.136 1.00 96.06 205 GLU A O 1
ATOM 1654 N N . ASN A 1 206 ? -23.881 22.682 -3.573 1.00 94.50 206 ASN A N 1
ATOM 1655 C CA . ASN A 1 206 ? -23.102 22.683 -4.820 1.00 94.50 206 ASN A CA 1
ATOM 1656 C C . ASN A 1 206 ? -21.610 22.368 -4.610 1.00 94.50 206 ASN A C 1
ATOM 1658 O O . ASN A 1 206 ? -20.938 21.887 -5.521 1.00 94.50 206 ASN A O 1
ATOM 1662 N N . GLN A 1 207 ? -21.049 22.690 -3.441 1.00 93.62 207 GLN A N 1
ATOM 1663 C CA . GLN A 1 207 ? -19.673 22.314 -3.108 1.00 93.62 207 GLN A CA 1
ATOM 1664 C C . GLN A 1 207 ? -19.605 20.829 -2.764 1.00 93.62 207 GLN A C 1
ATOM 1666 O O . GLN A 1 207 ? -18.761 20.132 -3.316 1.00 93.62 207 GLN A O 1
ATOM 1671 N N . PHE A 1 208 ? -20.531 20.351 -1.931 1.00 95.31 208 PHE A N 1
ATOM 1672 C CA . PHE A 1 208 ? -20.659 18.946 -1.566 1.00 95.31 208 PHE A CA 1
ATOM 1673 C C . PHE A 1 208 ? -20.801 18.043 -2.797 1.00 95.31 208 PHE A C 1
ATOM 1675 O O . PHE A 1 208 ? -20.018 17.111 -2.945 1.00 95.31 208 PHE A O 1
ATOM 1682 N N . ASN A 1 209 ? -21.728 18.352 -3.709 1.00 95.88 209 ASN A N 1
ATOM 1683 C CA . ASN A 1 209 ? -21.964 17.543 -4.908 1.00 95.88 209 ASN A CA 1
ATOM 1684 C C . ASN A 1 209 ? -20.702 17.456 -5.778 1.00 95.88 209 ASN A C 1
ATOM 1686 O O . ASN A 1 209 ? -20.292 16.364 -6.149 1.00 95.88 209 ASN A O 1
ATOM 1690 N N . ARG A 1 210 ? -20.002 18.579 -5.996 1.00 95.19 210 ARG A N 1
ATOM 1691 C CA . ARG A 1 210 ? -18.728 18.575 -6.738 1.00 95.19 210 ARG A CA 1
ATOM 1692 C C . ARG A 1 210 ? -17.642 17.745 -6.052 1.00 95.19 210 ARG A C 1
ATOM 1694 O O . ARG A 1 210 ? -16.955 16.983 -6.721 1.00 95.19 210 ARG A O 1
ATOM 1701 N N . MET A 1 211 ? -17.486 17.877 -4.732 1.00 95.31 211 MET A N 1
ATOM 1702 C CA . MET A 1 211 ? -16.505 17.093 -3.969 1.00 95.31 211 MET A CA 1
ATOM 1703 C C . MET A 1 211 ? -16.838 15.59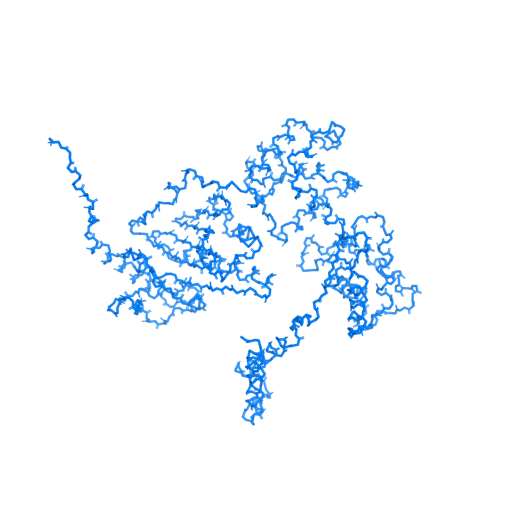6 -3.992 1.00 95.31 211 MET A C 1
ATOM 1705 O O . MET A 1 211 ? -15.938 14.771 -4.124 1.00 95.31 211 MET A O 1
ATOM 1709 N N . LYS A 1 212 ? -18.125 15.242 -3.895 1.00 95.31 212 LYS A N 1
ATOM 1710 C CA . LYS A 1 212 ? -18.613 13.864 -4.004 1.00 95.31 212 LYS A CA 1
ATOM 1711 C C . LYS A 1 212 ? -18.328 13.282 -5.389 1.00 95.31 212 LYS A C 1
ATOM 1713 O O . LYS A 1 212 ? -17.824 12.164 -5.475 1.00 95.31 212 LYS A O 1
ATOM 1718 N N . ASP A 1 213 ? -18.590 14.040 -6.449 1.00 94.62 213 ASP A N 1
ATOM 1719 C CA . ASP A 1 213 ? -18.321 13.617 -7.825 1.00 94.62 213 ASP A CA 1
ATOM 1720 C C . ASP A 1 213 ? -16.818 13.409 -8.067 1.00 94.62 213 ASP A C 1
ATOM 1722 O O . ASP A 1 213 ? -16.416 12.391 -8.633 1.00 94.62 213 ASP A O 1
ATOM 1726 N N . ASP A 1 214 ? -15.963 14.322 -7.593 1.00 93.88 214 ASP A N 1
ATOM 1727 C CA . ASP A 1 214 ? -14.501 14.180 -7.665 1.00 93.88 214 ASP A CA 1
ATOM 1728 C C . ASP A 1 214 ? -13.996 12.956 -6.874 1.00 93.88 214 ASP A C 1
ATOM 1730 O O . ASP A 1 214 ? -13.074 12.261 -7.319 1.00 93.88 214 ASP A O 1
ATOM 1734 N N . PHE A 1 215 ? -14.606 12.650 -5.725 1.00 94.38 215 PHE A N 1
ATOM 1735 C CA . PHE A 1 215 ? -14.275 11.456 -4.950 1.00 94.38 215 PHE A CA 1
ATOM 1736 C C . PHE A 1 215 ? -14.654 10.172 -5.695 1.00 94.38 215 PHE A C 1
ATOM 1738 O O . PHE A 1 215 ? -13.801 9.308 -5.888 1.00 94.38 215 PHE A O 1
ATOM 1745 N N . LEU A 1 216 ? -15.893 10.064 -6.179 1.00 92.50 216 LEU A N 1
ATOM 1746 C CA . LEU A 1 216 ? -16.387 8.859 -6.852 1.00 92.50 216 LEU A CA 1
ATOM 1747 C C . LEU A 1 216 ? -15.711 8.606 -8.207 1.00 92.50 216 LEU A C 1
ATOM 1749 O O . LEU A 1 216 ? -15.486 7.455 -8.571 1.00 92.50 216 LEU A O 1
ATOM 1753 N N . SER A 1 217 ? -15.369 9.664 -8.947 1.00 90.75 217 SER A N 1
ATOM 1754 C CA . SER A 1 217 ? -14.801 9.543 -10.297 1.00 90.75 217 SER A CA 1
ATOM 1755 C C . SER A 1 217 ? -13.272 9.455 -10.337 1.00 90.75 217 SER A C 1
ATOM 1757 O O . SER A 1 217 ? -12.710 8.916 -11.291 1.00 90.75 217 SER A O 1
ATOM 1759 N N . ARG A 1 218 ? -12.577 10.044 -9.353 1.00 90.12 218 ARG A N 1
ATOM 1760 C CA . ARG A 1 218 ? -11.108 10.216 -9.379 1.00 90.12 218 ARG A CA 1
ATOM 1761 C C . ARG A 1 218 ? -10.423 9.832 -8.071 1.00 90.12 218 ARG A C 1
ATOM 1763 O O . ARG A 1 218 ? -9.191 9.924 -7.979 1.00 90.12 218 ARG A O 1
ATOM 1770 N N . GLY A 1 219 ? -11.198 9.451 -7.060 1.00 93.25 219 GLY A N 1
ATOM 1771 C CA . GLY A 1 219 ? -10.715 9.119 -5.726 1.00 93.25 219 GLY A CA 1
ATOM 1772 C C . GLY A 1 219 ? -10.243 10.316 -4.920 1.00 93.25 219 GLY A C 1
ATOM 1773 O O . GLY A 1 219 ? -9.472 10.112 -3.992 1.00 93.25 219 GLY A O 1
ATOM 1774 N N . LEU A 1 220 ? -10.614 11.548 -5.276 1.00 94.50 220 LEU A N 1
ATOM 1775 C CA . LEU A 1 220 ? -10.155 12.746 -4.570 1.00 94.50 220 LEU A CA 1
ATOM 1776 C C . LEU A 1 220 ? -11.073 13.071 -3.393 1.00 94.50 220 LEU A C 1
ATOM 1778 O O . LEU A 1 220 ? -12.175 13.572 -3.585 1.00 94.50 220 LEU A O 1
ATOM 1782 N N . LEU A 1 221 ? -10.600 12.823 -2.174 1.00 95.38 221 LEU A N 1
ATOM 1783 C CA . LEU A 1 221 ? -11.306 13.186 -0.950 1.00 95.38 221 LEU A CA 1
ATOM 1784 C C . LEU A 1 221 ? -10.716 14.474 -0.380 1.00 95.38 221 LEU A C 1
ATOM 1786 O O . LEU A 1 221 ? -9.544 14.525 0.003 1.00 95.38 221 LEU A O 1
ATOM 1790 N N . THR A 1 222 ? -11.536 15.518 -0.325 1.00 94.38 222 THR A N 1
ATOM 1791 C CA . THR A 1 222 ? -11.191 16.774 0.343 1.00 94.38 222 THR A CA 1
ATOM 1792 C C . THR A 1 222 ? -11.354 16.631 1.855 1.00 94.38 222 THR A C 1
ATOM 1794 O O . THR A 1 222 ? -12.196 15.865 2.338 1.00 94.38 222 THR A O 1
ATOM 1797 N N . LYS A 1 223 ? -10.577 17.398 2.623 1.00 91.62 223 LYS A N 1
ATOM 1798 C CA . LYS A 1 223 ? -10.703 17.437 4.087 1.00 91.62 223 LYS A CA 1
ATOM 1799 C C . LYS A 1 223 ? -12.105 17.866 4.539 1.00 91.62 223 LYS A C 1
ATOM 1801 O O . LYS A 1 223 ? -12.614 17.375 5.542 1.00 91.62 223 LYS A O 1
ATOM 1806 N N . GLU A 1 224 ? -12.753 18.738 3.776 1.00 91.25 224 GLU A N 1
ATOM 1807 C CA . GLU A 1 224 ? -14.095 19.251 4.042 1.00 91.25 224 GLU A CA 1
ATOM 1808 C C . GLU A 1 224 ? -15.168 18.173 3.826 1.00 91.25 224 GLU A C 1
ATOM 1810 O O . GLU A 1 224 ? -16.073 18.041 4.651 1.00 91.25 224 GLU A O 1
ATOM 1815 N N . LEU A 1 225 ? -15.043 17.349 2.777 1.00 93.00 225 LEU A N 1
ATOM 1816 C CA . LEU A 1 225 ? -15.929 16.198 2.586 1.00 93.00 225 LEU A CA 1
ATOM 1817 C C . LEU A 1 225 ? -15.693 15.143 3.674 1.00 93.00 225 LEU A C 1
ATOM 1819 O O . LEU A 1 225 ? -16.656 14.603 4.210 1.00 93.00 225 LEU A O 1
ATOM 1823 N N . LEU A 1 226 ? -14.440 14.895 4.070 1.00 93.12 226 LEU A N 1
ATOM 1824 C CA . LEU A 1 226 ? -14.140 14.003 5.195 1.00 93.12 226 LEU A CA 1
ATOM 1825 C C . LEU A 1 226 ? -14.784 14.498 6.502 1.00 93.12 226 LEU A C 1
ATOM 1827 O O . LEU A 1 226 ? -15.391 13.706 7.217 1.00 93.12 226 LEU A O 1
ATOM 1831 N N . ARG A 1 227 ? -14.720 15.806 6.788 1.00 90.88 227 ARG A N 1
ATOM 1832 C CA . ARG A 1 227 ? -15.399 16.408 7.947 1.00 90.88 227 ARG A CA 1
ATOM 1833 C C . ARG A 1 227 ? -16.905 16.173 7.900 1.00 90.88 227 ARG A C 1
ATOM 1835 O O . ARG A 1 227 ? -17.483 15.779 8.907 1.00 90.88 227 ARG A O 1
ATOM 1842 N N . TYR A 1 228 ? -17.523 16.368 6.736 1.00 91.44 228 TYR A N 1
ATOM 1843 C CA . TYR A 1 228 ? -18.947 16.094 6.543 1.00 91.44 228 TYR A CA 1
ATOM 1844 C C . TYR A 1 228 ? -19.292 14.622 6.832 1.00 91.44 228 TYR A C 1
ATOM 1846 O O . TYR A 1 228 ? -20.272 14.345 7.514 1.00 91.44 228 TYR A O 1
ATOM 1854 N N . LEU A 1 229 ? -18.476 13.674 6.359 1.00 91.50 229 LEU A N 1
ATOM 1855 C CA . LEU A 1 229 ? -18.699 12.236 6.568 1.00 91.50 229 LEU A CA 1
ATOM 1856 C C . LEU A 1 229 ? -18.587 11.813 8.037 1.00 91.50 229 LEU A C 1
ATOM 1858 O O . LEU A 1 229 ? -19.278 10.891 8.466 1.00 91.50 229 LEU A O 1
ATOM 1862 N N . LEU A 1 230 ? -17.706 12.464 8.797 1.00 89.38 230 LEU A N 1
ATOM 1863 C CA . LEU A 1 230 ? -17.383 12.078 10.171 1.00 89.38 230 LEU A CA 1
ATOM 1864 C C . LEU A 1 230 ? -18.139 12.877 11.239 1.00 89.38 230 LEU A C 1
ATOM 1866 O O . LEU A 1 230 ? -17.961 12.631 12.429 1.00 89.38 230 LEU A O 1
ATOM 1870 N N . ILE A 1 231 ? -19.008 13.804 10.843 1.00 85.44 231 ILE A N 1
ATOM 1871 C CA . 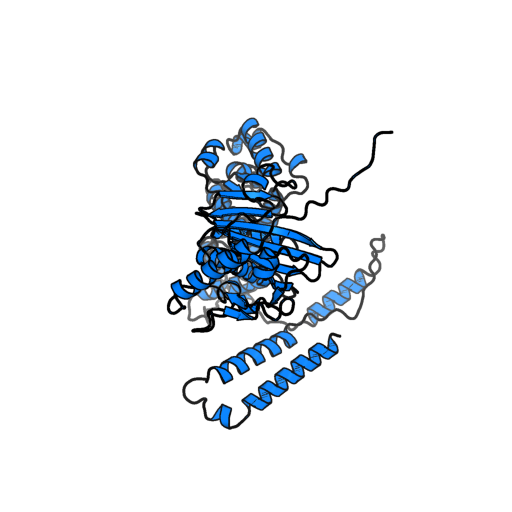ILE A 1 231 ? -19.718 14.689 11.774 1.00 85.44 231 ILE A CA 1
ATOM 1872 C C . ILE A 1 231 ? -20.591 13.940 12.796 1.00 85.44 231 ILE A C 1
ATOM 1874 O O . ILE A 1 231 ? -20.724 14.372 13.936 1.00 85.44 231 ILE A O 1
ATOM 1878 N N . HIS A 1 232 ? -21.141 12.783 12.419 1.00 81.88 232 HIS A N 1
ATOM 1879 C CA . HIS A 1 232 ? -22.007 11.969 13.276 1.00 81.88 232 HIS A CA 1
ATOM 1880 C C . HIS A 1 232 ? -21.263 11.250 14.408 1.00 81.88 232 HIS A C 1
ATOM 1882 O O . HIS A 1 232 ? -21.904 10.649 15.261 1.00 81.88 232 HIS A O 1
ATOM 1888 N N . PHE A 1 233 ? -19.929 11.307 14.427 1.00 80.00 233 PHE A N 1
ATOM 1889 C CA . PHE A 1 233 ? -19.135 10.793 15.542 1.00 80.00 233 PHE A CA 1
ATOM 1890 C C . PHE A 1 233 ? -19.030 11.790 16.709 1.00 80.00 233 PHE A C 1
ATOM 1892 O O . PHE A 1 233 ? -18.329 11.492 17.671 1.00 80.00 233 PHE A O 1
ATOM 1899 N N . GLU A 1 234 ? -19.718 12.942 16.627 1.00 69.00 234 GLU A N 1
ATOM 1900 C CA . GLU A 1 234 ? -19.884 13.927 17.715 1.00 69.00 234 GLU A CA 1
ATOM 1901 C C . GLU A 1 234 ? -18.559 14.371 18.355 1.00 69.00 234 GLU A C 1
ATOM 1903 O O . GLU A 1 234 ? -18.459 14.632 19.551 1.00 69.00 234 GLU A O 1
ATOM 1908 N N . LEU A 1 235 ? -17.516 14.471 17.533 1.00 64.25 235 LEU A N 1
ATOM 1909 C CA . LEU A 1 235 ? -16.198 14.918 17.968 1.00 64.25 235 LEU A CA 1
ATOM 1910 C C . LEU A 1 235 ? -16.278 16.393 18.389 1.00 64.25 235 LEU A C 1
ATOM 1912 O O . LEU A 1 235 ? -16.846 17.214 17.664 1.00 64.25 235 LEU A O 1
ATOM 1916 N N . SER A 1 236 ? -15.696 16.747 19.539 1.00 53.00 236 SER A N 1
ATOM 1917 C CA . SER A 1 236 ? -15.670 18.139 20.009 1.00 53.00 236 SER A CA 1
ATOM 1918 C C . SER A 1 236 ? -14.983 19.070 18.996 1.00 53.00 236 SER A C 1
ATOM 1920 O O . SER A 1 236 ? -14.163 18.640 18.186 1.00 53.00 236 SER A O 1
ATOM 1922 N N . THR A 1 237 ? -15.306 20.366 19.010 1.00 50.38 237 THR A N 1
ATOM 1923 C CA . THR A 1 237 ? -14.875 21.325 17.974 1.00 50.38 237 THR A CA 1
ATOM 1924 C C . THR A 1 237 ? -13.348 21.431 17.844 1.00 50.38 237 THR A C 1
ATOM 1926 O O . THR A 1 237 ? -12.837 21.432 16.725 1.00 50.38 237 THR A O 1
ATOM 1929 N N . ASP A 1 238 ? -12.614 21.426 18.962 1.00 48.66 238 ASP A N 1
ATOM 1930 C CA . ASP A 1 238 ? -11.140 21.434 18.988 1.00 48.66 238 ASP A CA 1
ATOM 1931 C C . ASP A 1 238 ? -10.533 20.043 18.716 1.00 48.66 238 ASP A C 1
ATOM 1933 O O . ASP A 1 238 ? -9.455 19.925 18.120 1.00 48.66 238 ASP A O 1
ATOM 1937 N N . ALA A 1 239 ? -11.244 18.968 19.078 1.00 54.94 239 ALA A N 1
ATOM 1938 C CA . ALA A 1 239 ? -10.875 17.615 18.674 1.00 54.94 239 ALA A CA 1
ATOM 1939 C C . ALA A 1 239 ? -11.074 17.405 17.167 1.00 54.94 239 ALA A C 1
ATOM 1941 O O . ALA A 1 239 ? -10.331 16.643 16.569 1.00 54.94 239 ALA A O 1
ATOM 1942 N N . SER A 1 240 ? -12.009 18.102 16.516 1.00 66.69 240 SER A N 1
ATOM 1943 C CA . SER A 1 240 ? -12.385 17.822 15.127 1.00 66.69 240 SER A CA 1
ATOM 1944 C C . SER A 1 240 ? -11.209 17.938 14.147 1.00 66.69 240 SER A C 1
ATOM 1946 O O . SER A 1 240 ? -11.008 17.047 13.326 1.00 66.69 240 SER A O 1
ATOM 1948 N N . GLU A 1 241 ? -10.360 18.964 14.260 1.00 77.56 241 GLU A N 1
ATOM 1949 C CA . GLU A 1 241 ? -9.229 19.151 13.340 1.00 77.56 241 GLU A CA 1
ATOM 1950 C C . GLU A 1 241 ? -8.075 18.184 13.587 1.00 77.56 241 GLU A C 1
ATOM 1952 O O . GLU A 1 241 ? -7.536 17.590 12.647 1.00 77.56 241 GLU A O 1
ATOM 1957 N N . SER A 1 242 ? -7.690 18.028 14.852 1.00 77.56 242 SER A N 1
ATOM 1958 C CA . SER A 1 242 ? -6.642 17.089 15.254 1.00 77.56 242 SER A CA 1
ATOM 1959 C C . SER A 1 242 ? -7.048 15.655 14.912 1.00 77.56 242 SER A C 1
ATOM 1961 O O . SER A 1 242 ? -6.245 14.894 14.370 1.00 77.56 242 SER A O 1
ATOM 1963 N N . PHE A 1 243 ? -8.322 15.326 15.104 1.00 78.62 243 PHE A N 1
ATOM 1964 C CA . PHE A 1 243 ? -8.903 14.037 14.777 1.00 78.62 243 PHE A CA 1
ATOM 1965 C C . PHE A 1 243 ? -9.008 13.782 13.269 1.00 78.62 243 PHE A C 1
ATOM 1967 O O . PHE A 1 243 ? -8.697 12.689 12.801 1.00 78.62 243 PHE A O 1
ATOM 1974 N N . LEU A 1 244 ? -9.382 14.780 12.464 1.00 86.38 244 LEU A N 1
ATOM 1975 C CA . LEU A 1 244 ? -9.358 14.639 11.004 1.00 86.38 244 LEU A CA 1
ATOM 1976 C C . LEU A 1 244 ? -7.944 14.333 10.504 1.00 86.38 244 LEU A C 1
ATOM 1978 O O . LEU A 1 244 ? -7.752 13.414 9.706 1.00 86.38 244 LEU A O 1
ATOM 1982 N N . ASN A 1 245 ? -6.946 15.059 11.012 1.00 87.62 245 ASN A N 1
ATOM 1983 C CA . ASN A 1 245 ? -5.545 14.805 10.680 1.00 87.62 245 ASN A CA 1
ATOM 1984 C C . ASN A 1 245 ? -5.101 13.408 11.142 1.00 87.62 245 ASN A C 1
ATOM 1986 O O . ASN A 1 245 ? -4.352 12.737 10.430 1.00 87.62 245 ASN A O 1
ATOM 1990 N N . LEU A 1 246 ? -5.583 12.951 12.301 1.00 85.88 246 LEU A N 1
ATOM 1991 C CA . LEU A 1 246 ? -5.347 11.607 12.819 1.00 85.88 246 LEU A CA 1
ATOM 1992 C C . LEU A 1 246 ? -5.891 10.538 11.859 1.00 85.88 246 LEU A C 1
ATOM 1994 O O . LEU A 1 246 ? -5.140 9.657 11.447 1.00 85.88 246 LEU A O 1
ATOM 1998 N N . ILE A 1 247 ? -7.156 10.635 11.438 1.00 88.75 247 ILE A N 1
ATOM 1999 C CA . ILE A 1 247 ? -7.773 9.678 10.506 1.00 88.75 247 ILE A CA 1
ATOM 2000 C C . ILE A 1 247 ? -7.062 9.680 9.150 1.00 88.75 247 ILE A C 1
ATOM 2002 O O . ILE A 1 247 ? -6.768 8.613 8.606 1.00 88.75 247 ILE A O 1
ATOM 2006 N N . ILE A 1 248 ? -6.694 10.855 8.632 1.00 92.00 248 ILE A N 1
ATOM 2007 C CA . ILE A 1 248 ? -5.860 10.964 7.426 1.00 92.00 248 ILE A CA 1
ATOM 2008 C C . ILE A 1 248 ? -4.522 10.239 7.629 1.00 92.00 248 ILE A C 1
ATOM 2010 O O . ILE A 1 248 ? -4.126 9.430 6.789 1.00 92.00 248 ILE A O 1
ATOM 2014 N N . SER A 1 249 ? -3.855 10.459 8.763 1.00 91.06 249 SER A N 1
ATOM 2015 C CA . SER A 1 249 ? -2.576 9.816 9.096 1.00 91.06 249 SER A CA 1
ATOM 2016 C C . SER A 1 249 ? -2.704 8.292 9.182 1.00 91.06 249 SER A C 1
ATOM 2018 O O . SER A 1 249 ? -1.818 7.573 8.714 1.00 91.06 249 SER A O 1
ATOM 2020 N N . VAL A 1 250 ? -3.824 7.777 9.701 1.00 90.69 250 VAL A N 1
ATOM 2021 C CA . VAL A 1 250 ? -4.127 6.338 9.697 1.00 90.69 250 VAL A CA 1
ATOM 2022 C C . VAL A 1 250 ? -4.291 5.812 8.265 1.00 90.69 250 VAL A C 1
ATOM 2024 O O . VAL A 1 250 ? -3.648 4.825 7.900 1.00 90.69 250 VAL A O 1
ATOM 2027 N N . MET A 1 251 ? -5.083 6.477 7.417 1.00 93.00 251 MET A N 1
ATOM 2028 C CA . MET A 1 251 ? -5.287 6.051 6.022 1.00 93.00 251 MET A CA 1
ATOM 2029 C C . MET A 1 251 ? -3.982 6.069 5.205 1.00 93.00 251 MET A C 1
ATOM 2031 O O . MET A 1 251 ? -3.722 5.142 4.429 1.00 93.00 251 MET A O 1
ATOM 2035 N N . LEU A 1 252 ? -3.123 7.070 5.424 1.00 91.88 252 LEU A N 1
ATOM 2036 C CA . LEU A 1 252 ? -1.785 7.152 4.830 1.00 91.88 252 LEU A CA 1
ATOM 2037 C C . LEU A 1 252 ? -0.871 6.025 5.338 1.00 91.88 252 LEU A C 1
ATOM 2039 O O . LEU A 1 252 ? -0.209 5.355 4.540 1.00 91.88 252 LEU A O 1
ATOM 2043 N N . LYS A 1 253 ? -0.865 5.760 6.653 1.00 89.38 253 LYS A N 1
ATOM 2044 C CA . LYS A 1 253 ? -0.070 4.685 7.274 1.00 89.38 253 LYS A CA 1
ATOM 2045 C C . LYS A 1 253 ? -0.408 3.320 6.675 1.00 89.38 253 LYS A C 1
ATOM 2047 O O . LYS A 1 253 ? 0.506 2.564 6.339 1.00 89.38 253 LYS A O 1
ATOM 2052 N N . PHE A 1 254 ? -1.692 3.037 6.466 1.00 88.62 254 PHE A N 1
ATOM 2053 C CA . PHE A 1 254 ? -2.164 1.800 5.836 1.00 88.62 254 PHE A CA 1
ATOM 2054 C C . PHE A 1 254 ? -2.048 1.776 4.310 1.00 88.62 254 PHE A C 1
ATOM 2056 O O . PHE A 1 254 ? -2.399 0.777 3.680 1.00 88.62 254 PHE A O 1
ATOM 2063 N N . SER A 1 255 ? -1.512 2.843 3.710 1.00 92.19 255 SER A N 1
ATOM 2064 C CA . SER A 1 255 ? -1.355 2.974 2.260 1.00 92.19 255 SER A CA 1
ATOM 2065 C C . SER A 1 255 ? -2.679 2.784 1.511 1.00 92.19 255 SER A C 1
ATOM 2067 O O . SER A 1 255 ? -2.719 2.147 0.461 1.00 92.19 255 SER A O 1
ATOM 2069 N N . LEU A 1 256 ? -3.764 3.324 2.078 1.00 93.25 256 LEU A N 1
ATOM 2070 C CA . LEU A 1 256 ? -5.087 3.360 1.445 1.00 93.25 256 LEU A CA 1
ATOM 2071 C C . LEU A 1 256 ? -5.191 4.526 0.455 1.00 93.25 256 LEU A C 1
ATOM 2073 O O . LEU A 1 256 ? -5.869 4.435 -0.564 1.00 93.25 256 LEU A O 1
ATOM 2077 N N . CYS A 1 257 ? -4.487 5.615 0.750 1.00 94.94 257 CYS A N 1
ATOM 2078 C CA . CYS A 1 257 ? -4.420 6.821 -0.060 1.00 94.94 257 CYS A CA 1
ATOM 2079 C C . CYS A 1 257 ? -3.015 7.418 -0.040 1.00 94.94 257 CYS A C 1
ATOM 2081 O O . CYS A 1 257 ? -2.152 7.004 0.736 1.00 94.94 257 CYS A O 1
ATOM 2083 N N . PHE A 1 258 ? -2.813 8.441 -0.862 1.00 93.94 258 PHE A N 1
ATOM 2084 C CA . PHE A 1 258 ? -1.671 9.344 -0.782 1.00 93.94 258 PHE A CA 1
ATOM 2085 C C . PHE A 1 258 ? -2.131 10.802 -0.812 1.00 93.94 258 PHE A C 1
ATOM 2087 O O . PHE A 1 258 ? -3.232 11.109 -1.263 1.00 93.94 258 PHE A O 1
ATOM 2094 N N . GLU A 1 259 ? -1.288 11.707 -0.328 1.00 91.88 259 GLU A N 1
ATOM 2095 C CA . GLU A 1 259 ? -1.581 13.138 -0.327 1.00 91.88 259 GLU A CA 1
ATOM 2096 C C . GLU A 1 259 ? -1.446 13.734 -1.732 1.00 91.88 259 GLU A C 1
ATOM 2098 O O . GLU A 1 259 ? -0.429 13.580 -2.403 1.00 91.88 259 GLU A O 1
ATOM 2103 N N . PHE A 1 260 ? -2.471 14.444 -2.190 1.00 88.62 260 PHE A N 1
ATOM 2104 C CA . PHE A 1 260 ? -2.432 15.144 -3.463 1.00 88.62 260 PHE A CA 1
ATOM 2105 C C . PHE A 1 260 ? -1.722 16.491 -3.273 1.00 88.62 260 PHE A C 1
ATOM 2107 O O . PHE A 1 260 ? -2.150 17.298 -2.457 1.00 88.62 260 PHE A O 1
ATOM 2114 N N . ARG A 1 261 ? -0.633 16.751 -4.012 1.00 82.75 261 ARG A N 1
ATOM 2115 C CA . ARG A 1 261 ? 0.270 17.898 -3.749 1.00 82.75 261 ARG A CA 1
ATOM 2116 C C . ARG A 1 261 ? 0.169 19.080 -4.713 1.00 82.75 261 ARG A C 1
ATOM 2118 O O . ARG A 1 261 ? 0.903 20.054 -4.571 1.00 82.75 261 ARG A O 1
ATOM 2125 N N . ASN A 1 262 ? -0.723 19.040 -5.700 1.00 83.81 262 ASN A N 1
ATOM 2126 C CA . ASN A 1 262 ? -0.867 20.156 -6.635 1.00 83.81 262 ASN A CA 1
ATOM 2127 C C . ASN A 1 262 ? -1.623 21.321 -5.969 1.00 83.81 262 ASN A C 1
ATOM 2129 O O . ASN A 1 262 ? -2.846 21.391 -6.063 1.00 83.81 262 ASN A O 1
ATOM 2133 N N . GLN A 1 263 ? -0.892 22.228 -5.309 1.00 81.69 263 GLN A N 1
ATOM 2134 C CA . GLN A 1 263 ? -1.458 23.346 -4.538 1.00 81.69 263 GLN A CA 1
ATOM 2135 C C . GLN A 1 263 ? -2.418 24.217 -5.354 1.00 81.69 263 GLN A C 1
ATOM 2137 O O . GLN A 1 263 ? -3.467 24.603 -4.849 1.00 81.69 263 GLN A O 1
ATOM 2142 N N . THR A 1 264 ? -2.118 24.472 -6.631 1.00 81.88 264 THR A N 1
ATOM 2143 C CA . THR A 1 264 ? -3.017 25.226 -7.516 1.00 81.88 264 THR A CA 1
ATOM 2144 C C . THR A 1 264 ? -4.353 24.508 -7.693 1.00 81.88 264 THR A C 1
ATOM 2146 O O . THR A 1 264 ? -5.405 25.120 -7.546 1.00 81.88 264 THR A O 1
ATOM 2149 N N . LYS A 1 265 ? -4.338 23.197 -7.966 1.00 83.88 265 LYS A N 1
ATOM 2150 C CA . LYS A 1 265 ? -5.567 22.399 -8.092 1.00 83.88 265 LYS A CA 1
ATOM 2151 C C . LYS A 1 265 ? -6.305 22.266 -6.762 1.00 83.88 265 LYS A C 1
ATOM 2153 O O . LYS A 1 265 ? -7.524 22.351 -6.759 1.00 83.88 265 LYS A O 1
ATOM 2158 N N . ILE A 1 266 ? -5.588 22.110 -5.651 1.00 85.94 266 ILE A N 1
ATOM 2159 C CA . ILE A 1 266 ? -6.172 22.057 -4.302 1.00 85.94 266 ILE A CA 1
ATOM 2160 C C . ILE A 1 266 ? -6.909 23.366 -3.986 1.00 85.94 266 ILE A C 1
ATOM 2162 O O . ILE A 1 266 ? -8.069 23.336 -3.581 1.00 85.94 266 ILE A O 1
ATOM 2166 N N . ALA A 1 267 ? -6.283 24.513 -4.270 1.00 83.56 267 ALA A N 1
ATOM 2167 C CA . ALA A 1 267 ? -6.901 25.824 -4.094 1.00 83.56 267 ALA A CA 1
ATOM 2168 C C . ALA A 1 267 ? -8.147 25.999 -4.979 1.00 83.56 267 ALA A C 1
ATOM 2170 O O . ALA A 1 267 ? -9.160 26.517 -4.516 1.00 83.56 267 ALA A O 1
ATOM 2171 N N . LEU A 1 268 ? -8.115 25.510 -6.225 1.00 86.12 268 LEU A N 1
ATOM 2172 C CA . LEU A 1 268 ? -9.282 25.510 -7.119 1.00 86.12 268 LEU A CA 1
ATOM 2173 C C . LEU A 1 268 ? -10.431 24.626 -6.608 1.00 86.12 268 LEU A C 1
ATOM 2175 O O . LEU A 1 268 ? -11.594 24.926 -6.873 1.00 86.12 268 LEU A O 1
ATOM 2179 N N . MET A 1 269 ? -10.121 23.566 -5.859 1.00 84.94 269 MET A N 1
ATOM 2180 C CA . MET A 1 269 ? -11.113 22.724 -5.179 1.00 84.94 269 MET A CA 1
ATOM 2181 C C . MET A 1 269 ? -11.641 23.359 -3.882 1.00 84.94 269 MET A C 1
ATOM 2183 O O . MET A 1 269 ? -12.576 22.830 -3.285 1.00 84.94 269 MET A O 1
ATOM 2187 N N . GLY A 1 270 ? -11.077 24.494 -3.450 1.00 83.88 270 GLY A N 1
ATOM 2188 C CA . GLY A 1 270 ? -11.477 25.192 -2.227 1.00 83.88 270 GLY A CA 1
ATOM 2189 C C . GLY A 1 270 ? -11.170 24.405 -0.954 1.00 83.88 270 GLY A C 1
ATOM 2190 O O . GLY A 1 270 ? -11.900 24.545 0.022 1.00 83.88 270 GLY A O 1
ATOM 2191 N N . SER A 1 271 ? -10.134 23.563 -0.982 1.00 86.50 271 SER A N 1
ATOM 2192 C CA . SER A 1 271 ? -9.763 22.682 0.125 1.00 86.50 271 SER A CA 1
ATOM 2193 C C . SER A 1 271 ? -8.394 23.040 0.693 1.00 86.50 271 SER A C 1
ATOM 2195 O O . SER A 1 271 ? -7.520 23.518 -0.028 1.00 86.50 271 SER A O 1
ATOM 2197 N N . SER A 1 272 ? -8.194 22.785 1.984 1.00 84.38 272 SER A N 1
ATOM 2198 C CA . SER A 1 272 ? -6.876 22.901 2.631 1.00 84.38 272 SER A CA 1
ATOM 2199 C C . SER A 1 272 ? -5.982 21.677 2.408 1.00 84.38 272 SER A C 1
ATOM 2201 O O . SER A 1 272 ? -4.757 21.797 2.418 1.00 84.38 272 SER A O 1
ATOM 2203 N N . GLN A 1 273 ? -6.580 20.503 2.188 1.00 90.88 273 GLN A N 1
ATOM 2204 C CA . GLN A 1 273 ? -5.866 19.245 2.003 1.00 90.88 273 GLN A CA 1
ATOM 2205 C C . GLN A 1 273 ? -6.729 18.260 1.215 1.00 90.88 273 GLN A C 1
ATOM 2207 O O . GLN A 1 273 ? -7.914 18.081 1.497 1.00 90.88 273 GLN A O 1
ATOM 2212 N N . VAL A 1 274 ? -6.114 17.585 0.247 1.00 93.94 274 VAL A N 1
ATOM 2213 C CA . VAL A 1 274 ? -6.776 16.570 -0.575 1.00 93.94 274 VAL A CA 1
ATOM 2214 C C . VAL A 1 274 ? -5.950 15.296 -0.530 1.00 93.94 274 VAL A C 1
ATOM 2216 O O . VAL A 1 274 ? -4.737 15.328 -0.732 1.00 93.94 274 VAL A O 1
ATOM 2219 N N . ILE A 1 275 ? -6.607 14.167 -0.291 1.00 94.94 275 ILE A N 1
ATOM 2220 C CA . ILE A 1 275 ? -6.006 12.838 -0.409 1.00 94.94 275 ILE A CA 1
ATOM 2221 C C . ILE A 1 275 ? -6.639 12.096 -1.579 1.00 94.94 275 ILE A C 1
ATOM 2223 O O . ILE A 1 275 ? -7.795 12.330 -1.928 1.00 94.94 275 ILE A O 1
ATOM 2227 N N . GLN A 1 276 ? -5.869 11.213 -2.204 1.00 94.81 276 GLN A N 1
ATOM 2228 C CA . GLN A 1 276 ? -6.300 10.467 -3.373 1.00 94.81 276 GLN A CA 1
ATOM 2229 C C . GLN A 1 276 ? -6.267 8.956 -3.132 1.00 94.81 276 GLN A C 1
ATOM 2231 O O . GLN A 1 276 ? -5.250 8.408 -2.700 1.00 94.81 276 GLN A O 1
ATOM 2236 N N . PHE A 1 277 ? -7.373 8.286 -3.453 1.00 95.00 277 PHE A N 1
ATOM 2237 C CA . PHE A 1 277 ? -7.580 6.849 -3.293 1.00 95.00 277 PHE A CA 1
ATOM 2238 C C . PHE A 1 277 ? -7.459 6.113 -4.636 1.00 95.00 277 PHE A C 1
ATOM 2240 O O . PHE A 1 277 ? -8.289 6.330 -5.522 1.00 95.00 277 PHE A O 1
ATOM 2247 N N . PRO A 1 278 ? -6.492 5.189 -4.793 1.00 94.00 278 PRO A N 1
ATOM 2248 C CA . PRO A 1 278 ? -6.317 4.435 -6.038 1.00 94.00 278 PRO A CA 1
ATOM 2249 C C . PRO A 1 278 ? -7.498 3.556 -6.464 1.00 94.00 278 PRO A C 1
ATOM 2251 O O . PRO A 1 278 ? -7.617 3.211 -7.635 1.00 94.00 278 PRO A O 1
ATOM 2254 N N . TRP A 1 279 ? -8.381 3.186 -5.535 1.00 90.69 279 TRP A N 1
ATOM 2255 C CA . TRP A 1 279 ? -9.505 2.283 -5.801 1.00 90.69 279 TRP A CA 1
ATOM 2256 C C . TRP A 1 279 ? -10.542 2.871 -6.754 1.00 90.69 279 TRP A C 1
ATOM 2258 O O . TRP A 1 279 ? -11.195 2.110 -7.469 1.00 90.69 279 TRP A O 1
ATOM 2268 N N . PHE A 1 280 ? -10.649 4.198 -6.763 1.00 91.19 280 PHE A N 1
ATOM 2269 C CA . PHE A 1 280 ? -11.566 4.977 -7.592 1.00 91.19 280 PHE A CA 1
ATOM 2270 C C . PHE A 1 280 ? -10.899 5.485 -8.874 1.00 91.19 280 PHE A C 1
ATOM 2272 O O . PHE A 1 280 ? -11.415 6.386 -9.529 1.00 91.19 280 PHE A O 1
ATOM 2279 N N . PHE A 1 281 ? -9.717 4.972 -9.227 1.00 92.50 281 PHE A N 1
ATOM 2280 C CA . PHE A 1 281 ? -9.139 5.309 -10.518 1.00 92.50 281 PHE A CA 1
ATOM 2281 C C . PHE A 1 281 ? -10.016 4.779 -11.659 1.00 92.50 281 PHE A C 1
ATOM 2283 O O . PHE A 1 281 ? -10.569 3.684 -11.528 1.00 92.50 281 PHE A O 1
ATOM 2290 N N . PRO A 1 282 ? -10.122 5.527 -12.774 1.00 91.19 282 PRO A N 1
ATOM 2291 C CA . PRO A 1 282 ? -10.915 5.114 -13.925 1.00 91.19 282 PRO A CA 1
ATOM 2292 C C . PRO A 1 282 ? -10.519 3.725 -14.426 1.00 91.19 282 PRO A C 1
ATOM 2294 O O . PRO A 1 282 ? -9.333 3.408 -14.475 1.00 91.19 282 PRO A O 1
ATOM 2297 N N . GLU A 1 283 ? -11.497 2.912 -14.823 1.00 90.81 283 GLU A N 1
ATOM 2298 C CA . GLU A 1 283 ? -11.248 1.597 -15.433 1.00 90.81 283 GLU A CA 1
ATOM 2299 C C . GLU A 1 283 ? -10.544 1.730 -16.792 1.00 90.81 283 GLU A C 1
ATOM 2301 O O . GLU A 1 283 ? -9.636 0.961 -17.117 1.00 90.81 283 GLU A O 1
ATOM 2306 N N . GLU A 1 284 ? -10.930 2.746 -17.565 1.00 90.56 284 GLU A N 1
ATOM 2307 C CA . GLU A 1 284 ? -10.404 2.998 -18.901 1.00 90.56 284 GLU A CA 1
ATOM 2308 C C . GLU A 1 284 ? -9.003 3.615 -18.875 1.00 90.56 284 GLU A C 1
ATOM 2310 O O . GLU A 1 284 ? -8.683 4.497 -18.071 1.00 90.56 284 GLU A O 1
ATOM 2315 N N . ILE A 1 285 ? -8.172 3.176 -19.822 1.00 91.19 285 ILE A N 1
ATOM 2316 C CA . ILE A 1 285 ? -6.859 3.766 -20.073 1.00 91.19 285 ILE A CA 1
ATOM 2317 C C . ILE A 1 285 ? -7.071 5.190 -20.618 1.00 91.19 285 ILE A C 1
ATOM 2319 O O . ILE A 1 285 ? -7.791 5.362 -21.604 1.00 91.19 285 ILE A O 1
ATOM 2323 N N . PRO A 1 286 ? -6.446 6.229 -20.033 1.00 89.38 286 PRO A N 1
ATOM 2324 C CA . PRO A 1 286 ? -6.633 7.597 -20.498 1.00 89.38 286 PRO A CA 1
ATOM 2325 C C . PRO A 1 286 ? -6.200 7.772 -21.958 1.00 89.38 286 PRO A C 1
ATOM 2327 O O . PRO A 1 286 ? -5.097 7.384 -22.331 1.00 89.38 286 PRO A O 1
ATOM 2330 N N . ALA A 1 287 ? -7.011 8.459 -22.768 1.00 86.75 287 ALA A N 1
ATOM 2331 C CA . ALA A 1 287 ? -6.785 8.616 -24.215 1.00 86.75 287 ALA A CA 1
ATOM 2332 C C . ALA A 1 287 ? -5.419 9.222 -24.604 1.00 86.75 287 ALA A C 1
ATOM 2334 O O . ALA A 1 287 ? -4.945 9.050 -25.721 1.00 86.75 287 ALA A O 1
ATOM 2335 N N . LYS A 1 288 ? -4.768 9.948 -23.688 1.00 86.31 288 LYS A N 1
ATOM 2336 C CA . LYS A 1 288 ? -3.450 10.562 -23.914 1.00 86.31 288 LYS A CA 1
ATOM 2337 C C . LYS A 1 288 ? -2.280 9.594 -23.695 1.00 86.31 288 LYS A C 1
ATOM 2339 O O . LYS A 1 288 ? -1.142 10.001 -23.907 1.00 86.31 288 LYS A O 1
ATOM 2344 N N . ILE A 1 289 ? -2.526 8.356 -23.259 1.00 88.56 289 ILE A N 1
ATOM 2345 C CA . ILE A 1 289 ? -1.462 7.390 -22.953 1.00 88.56 289 ILE A CA 1
ATOM 2346 C C . ILE A 1 289 ? -0.619 7.070 -24.182 1.00 88.56 289 ILE A C 1
ATOM 2348 O O . ILE A 1 289 ? 0.596 7.110 -24.058 1.00 88.56 289 ILE A O 1
ATOM 2352 N N . ASP A 1 290 ? -1.209 6.876 -25.364 1.00 87.19 290 ASP A N 1
ATOM 2353 C CA . ASP A 1 290 ? -0.437 6.557 -26.579 1.00 87.19 290 ASP A CA 1
ATOM 2354 C C . ASP A 1 290 ? 0.573 7.661 -26.956 1.00 87.19 290 ASP A C 1
ATOM 2356 O O . ASP A 1 290 ? 1.619 7.379 -27.539 1.00 87.19 290 ASP A O 1
ATOM 2360 N N . LEU A 1 291 ? 0.293 8.920 -26.588 1.00 86.75 291 LEU A N 1
ATOM 2361 C CA . LEU A 1 291 ? 1.210 10.050 -26.788 1.00 86.75 291 LEU A CA 1
ATOM 2362 C C . LEU A 1 291 ? 2.351 10.063 -25.763 1.00 86.75 291 LEU A C 1
ATOM 2364 O O . LEU A 1 291 ? 3.458 10.495 -26.072 1.00 86.75 291 LEU A O 1
ATOM 2368 N N . LEU A 1 292 ? 2.069 9.639 -24.530 1.00 89.06 292 LEU A N 1
ATOM 2369 C CA . LEU A 1 292 ? 3.022 9.654 -23.418 1.00 89.06 292 LEU A CA 1
ATOM 2370 C C . LEU A 1 292 ? 3.839 8.356 -23.327 1.00 89.06 292 LEU A C 1
ATOM 2372 O O . LEU A 1 292 ? 4.913 8.348 -22.729 1.00 89.06 292 LEU A O 1
ATOM 2376 N N . TRP A 1 293 ? 3.322 7.273 -23.904 1.00 92.38 293 TRP A N 1
ATOM 2377 C CA . TRP A 1 293 ? 3.909 5.943 -23.943 1.00 92.38 293 TRP A CA 1
ATOM 2378 C C . TRP A 1 293 ? 3.576 5.254 -25.281 1.00 92.38 293 TRP A C 1
ATOM 2380 O O . TRP A 1 293 ? 2.609 4.495 -25.376 1.00 92.38 293 TRP A O 1
ATOM 2390 N N . PRO A 1 294 ? 4.372 5.501 -26.335 1.00 88.56 294 PRO A N 1
ATOM 2391 C CA . PRO A 1 294 ? 4.159 4.887 -27.645 1.00 88.56 294 PRO A CA 1
ATOM 2392 C C . PRO A 1 294 ? 4.230 3.354 -27.585 1.00 88.56 294 PRO A C 1
ATOM 2394 O O . PRO A 1 294 ? 5.054 2.796 -26.862 1.00 88.56 294 PRO A O 1
ATOM 2397 N N . LYS A 1 295 ? 3.405 2.639 -28.359 1.00 84.62 295 LYS A N 1
ATOM 2398 C CA . LYS A 1 295 ? 3.412 1.160 -28.361 1.00 84.62 295 LYS A CA 1
ATOM 2399 C C . LYS A 1 295 ? 4.744 0.587 -28.843 1.00 84.62 295 LYS A C 1
ATOM 2401 O O . LYS A 1 295 ? 5.273 -0.342 -28.239 1.00 84.62 295 LYS A O 1
ATOM 2406 N N . THR A 1 296 ? 5.296 1.174 -29.899 1.00 83.50 296 THR A N 1
ATOM 2407 C CA . THR A 1 296 ? 6.624 0.848 -30.419 1.00 83.50 296 THR A CA 1
ATOM 2408 C C . THR A 1 296 ? 7.689 1.588 -29.624 1.00 83.50 296 THR A C 1
ATOM 2410 O O . THR A 1 296 ? 7.546 2.784 -29.358 1.00 83.50 296 THR A O 1
ATOM 2413 N N . LEU A 1 297 ? 8.765 0.890 -29.262 1.00 83.00 297 LEU A N 1
ATOM 2414 C CA . LEU A 1 297 ? 9.896 1.510 -28.585 1.00 83.00 297 LEU A CA 1
ATOM 2415 C C . LEU A 1 297 ? 10.533 2.563 -29.512 1.00 83.00 297 LEU A C 1
ATOM 2417 O O . LEU A 1 297 ? 10.875 2.225 -30.647 1.00 83.00 297 LEU A O 1
ATOM 2421 N N . PRO A 1 298 ? 10.674 3.829 -29.080 1.00 83.50 298 PRO A N 1
ATOM 2422 C CA . PRO A 1 298 ? 11.329 4.834 -29.903 1.00 83.50 298 PRO A CA 1
ATOM 2423 C C . PRO A 1 298 ? 12.807 4.497 -30.135 1.00 83.50 298 PRO A C 1
ATOM 2425 O O . PRO A 1 298 ? 13.474 3.914 -29.280 1.00 83.50 298 PRO A O 1
ATOM 2428 N N . SER A 1 299 ? 13.329 4.921 -31.283 1.00 79.88 299 SER A N 1
ATOM 2429 C CA . SER A 1 299 ? 14.750 4.829 -31.624 1.00 79.88 299 SER A CA 1
ATOM 2430 C C . SER A 1 299 ? 15.653 5.403 -30.526 1.00 79.88 299 SER A C 1
ATOM 2432 O O . SER A 1 299 ? 15.300 6.407 -29.906 1.00 79.88 299 SER A O 1
ATOM 2434 N N . ASN A 1 300 ? 16.824 4.793 -30.297 1.00 80.19 300 ASN A N 1
ATOM 2435 C CA . ASN A 1 300 ? 17.782 5.203 -29.256 1.00 80.19 300 ASN A CA 1
ATOM 2436 C C . ASN A 1 300 ? 17.172 5.325 -27.844 1.00 80.19 300 ASN A C 1
ATOM 2438 O O . ASN A 1 300 ? 17.594 6.162 -27.053 1.00 80.19 300 ASN A O 1
ATOM 2442 N N . THR A 1 301 ? 16.164 4.517 -27.515 1.00 87.38 301 THR A N 1
ATOM 2443 C CA . THR A 1 301 ? 15.567 4.493 -26.173 1.00 87.38 301 THR A CA 1
ATOM 2444 C C . THR A 1 301 ? 15.867 3.162 -25.504 1.00 87.38 301 THR A C 1
ATOM 2446 O O . THR A 1 301 ? 15.604 2.105 -26.072 1.00 87.38 301 THR A O 1
ATOM 2449 N N . TYR A 1 302 ? 16.396 3.206 -24.285 1.00 89.94 302 TYR A N 1
ATOM 2450 C CA . TYR A 1 302 ? 16.525 2.027 -23.435 1.00 89.94 302 TYR A CA 1
ATOM 2451 C C . TYR A 1 302 ? 15.162 1.673 -22.835 1.00 89.94 302 TYR A C 1
ATOM 2453 O O . TYR A 1 302 ? 14.427 2.569 -22.420 1.00 89.94 302 TYR A O 1
ATOM 2461 N N . GLU A 1 303 ? 14.839 0.381 -22.740 1.00 92.62 303 GLU A N 1
ATOM 2462 C CA . GLU A 1 303 ? 13.681 -0.117 -21.987 1.00 92.62 303 GLU A CA 1
ATOM 2463 C C . GLU A 1 303 ? 14.128 -1.194 -20.998 1.00 92.62 303 GLU A C 1
ATOM 2465 O O . GLU A 1 303 ? 14.458 -2.311 -21.391 1.00 92.62 303 GLU A O 1
ATOM 2470 N N . LEU A 1 304 ? 14.110 -0.872 -19.705 1.00 95.31 304 LEU A N 1
ATOM 2471 C CA . LEU A 1 304 ? 14.223 -1.883 -18.656 1.00 95.31 304 LEU A CA 1
ATOM 2472 C C . LEU A 1 304 ? 12.830 -2.389 -18.306 1.00 95.31 304 LEU A C 1
ATOM 2474 O O . LEU A 1 304 ? 11.921 -1.591 -18.073 1.00 95.31 304 LEU A O 1
ATOM 2478 N N . CYS A 1 305 ? 12.671 -3.707 -18.231 1.00 96.62 305 CYS A N 1
ATOM 2479 C CA . CYS A 1 305 ? 11.396 -4.329 -17.908 1.00 96.62 305 CYS A CA 1
ATOM 2480 C C . CYS A 1 305 ? 11.570 -5.372 -16.799 1.00 96.62 305 CYS A C 1
ATOM 2482 O O . CYS A 1 305 ? 12.333 -6.324 -16.936 1.00 96.62 305 CYS A O 1
ATOM 2484 N N . MET A 1 306 ? 10.848 -5.188 -15.697 1.00 97.81 306 MET A N 1
ATOM 2485 C CA . MET A 1 306 ? 10.755 -6.123 -14.578 1.00 97.81 306 MET A CA 1
ATOM 2486 C C . MET A 1 306 ? 9.316 -6.625 -14.478 1.00 97.81 306 MET A C 1
ATOM 2488 O O . MET A 1 306 ? 8.373 -5.844 -14.592 1.00 97.81 306 MET A O 1
ATOM 2492 N N . GLU A 1 307 ? 9.132 -7.913 -14.209 1.00 97.44 307 GLU A N 1
ATOM 2493 C CA . GLU A 1 307 ? 7.813 -8.485 -13.938 1.00 97.44 307 GLU A CA 1
ATOM 2494 C C . GLU A 1 307 ? 7.765 -9.052 -12.520 1.00 97.44 307 GLU A C 1
ATOM 2496 O O . GLU A 1 307 ? 8.709 -9.686 -12.048 1.00 97.44 307 GLU A O 1
ATOM 2501 N N . ILE A 1 308 ? 6.638 -8.839 -11.848 1.00 96.94 308 ILE A N 1
ATOM 2502 C CA . ILE A 1 308 ? 6.268 -9.527 -10.614 1.00 96.94 308 ILE A CA 1
ATOM 2503 C C . ILE A 1 308 ? 5.159 -10.506 -10.977 1.00 96.94 308 ILE A C 1
ATOM 2505 O O . ILE A 1 308 ? 4.041 -10.099 -11.296 1.00 96.94 308 ILE A O 1
ATOM 2509 N N . LEU A 1 309 ? 5.478 -11.791 -10.941 1.00 95.12 309 LEU A N 1
ATOM 2510 C CA . LEU A 1 309 ? 4.611 -12.882 -11.359 1.00 95.12 309 LEU A CA 1
ATOM 2511 C C . LEU A 1 309 ? 3.957 -13.513 -10.138 1.00 95.12 309 LEU A C 1
ATOM 2513 O O . LEU A 1 309 ? 4.640 -14.041 -9.262 1.00 95.12 309 LEU A O 1
ATOM 2517 N N . PHE A 1 310 ? 2.631 -13.484 -10.076 1.00 93.25 310 PHE A N 1
ATOM 2518 C CA . PHE A 1 310 ? 1.871 -14.153 -9.029 1.00 93.25 310 PHE A CA 1
ATOM 2519 C C . PHE A 1 310 ? 1.382 -15.500 -9.553 1.00 93.25 310 PHE A C 1
ATOM 2521 O O . PHE A 1 310 ? 0.735 -15.566 -10.593 1.00 93.25 310 PHE A O 1
ATOM 2528 N N . TRP A 1 311 ? 1.647 -16.573 -8.804 1.00 83.88 311 TRP A N 1
ATOM 2529 C CA . TRP A 1 311 ? 1.272 -17.949 -9.185 1.00 83.88 311 TRP A CA 1
ATOM 2530 C C . TRP A 1 311 ? -0.244 -18.219 -9.101 1.00 83.88 311 TRP A C 1
ATOM 2532 O O . TRP A 1 311 ? -0.706 -19.337 -9.299 1.00 83.88 311 TRP A O 1
ATOM 2542 N N . ALA A 1 312 ? -1.012 -17.206 -8.714 1.00 80.75 312 ALA A N 1
ATOM 2543 C CA . ALA A 1 312 ? -2.460 -17.204 -8.618 1.00 80.75 312 ALA A CA 1
ATOM 2544 C C . ALA A 1 312 ? -2.940 -15.759 -8.844 1.00 80.75 312 ALA A C 1
ATOM 2546 O O . ALA A 1 312 ? -2.218 -14.922 -9.391 1.00 80.75 312 ALA A O 1
ATOM 2547 N N . LYS A 1 313 ? -4.150 -15.431 -8.381 1.00 80.31 313 LYS A N 1
ATOM 2548 C CA . LYS A 1 313 ? -4.590 -14.033 -8.314 1.00 80.31 313 LYS A CA 1
ATOM 2549 C C . LYS A 1 313 ? -3.634 -13.225 -7.431 1.00 80.31 313 LYS A C 1
ATOM 2551 O O . LYS A 1 313 ? -3.206 -13.702 -6.378 1.00 80.31 313 LYS A O 1
ATOM 2556 N N . THR A 1 314 ? -3.335 -11.993 -7.846 1.00 85.00 314 THR A N 1
ATOM 2557 C CA . THR A 1 314 ? -2.641 -11.016 -6.993 1.00 85.00 314 THR A CA 1
ATOM 2558 C C . THR A 1 314 ? -3.324 -10.918 -5.630 1.00 85.00 314 THR A C 1
ATOM 2560 O O . THR A 1 314 ? -4.560 -10.963 -5.584 1.00 85.00 314 THR A O 1
ATOM 2563 N N . PRO A 1 315 ? -2.565 -10.716 -4.535 1.00 89.62 315 PRO A N 1
ATOM 2564 C CA . PRO A 1 315 ? -3.156 -10.433 -3.238 1.00 89.62 315 PRO A CA 1
ATOM 2565 C C . PRO A 1 315 ? -4.169 -9.290 -3.332 1.00 89.62 315 PRO A C 1
ATOM 2567 O O . PRO A 1 315 ? -3.955 -8.357 -4.120 1.00 89.62 315 PRO A O 1
ATOM 2570 N N . PRO A 1 316 ? -5.253 -9.335 -2.537 1.00 87.38 316 PRO A N 1
ATOM 2571 C CA . PRO A 1 316 ? -6.242 -8.273 -2.526 1.00 87.38 316 PRO A CA 1
ATOM 2572 C C . PRO A 1 316 ? -5.566 -6.917 -2.357 1.00 87.38 316 PRO A C 1
ATOM 2574 O O . PRO A 1 316 ? -4.786 -6.711 -1.425 1.00 87.38 316 PRO A O 1
ATOM 2577 N N . ASN A 1 317 ? -5.881 -6.000 -3.266 1.00 90.62 317 ASN A N 1
ATOM 2578 C CA . ASN A 1 317 ? -5.410 -4.622 -3.245 1.00 90.62 317 ASN A CA 1
ATOM 2579 C C . ASN A 1 317 ? -3.888 -4.415 -3.394 1.00 90.62 317 ASN A C 1
ATOM 2581 O O . ASN A 1 317 ? -3.383 -3.337 -3.069 1.00 90.62 317 ASN A O 1
ATOM 2585 N N . PHE A 1 318 ? -3.130 -5.425 -3.845 1.00 94.19 318 PHE A N 1
ATOM 2586 C CA . PHE A 1 318 ? -1.679 -5.291 -4.018 1.00 94.19 318 PHE A CA 1
ATOM 2587 C C . PHE A 1 318 ? -1.319 -4.116 -4.933 1.00 94.19 318 PHE A C 1
ATOM 2589 O O . PHE A 1 318 ? -0.466 -3.301 -4.587 1.00 94.19 318 PHE A O 1
ATOM 2596 N N . PHE A 1 319 ? -1.977 -4.022 -6.092 1.00 95.31 319 PHE A N 1
ATOM 2597 C CA . PHE A 1 319 ? -1.660 -3.012 -7.099 1.00 95.31 319 PHE A CA 1
ATOM 2598 C C . PHE A 1 319 ? -2.014 -1.602 -6.621 1.00 95.31 319 PHE A C 1
ATOM 2600 O O . PHE A 1 319 ? -1.254 -0.659 -6.815 1.00 95.31 319 PHE A O 1
ATOM 2607 N N . GLU A 1 320 ? -3.140 -1.463 -5.937 1.00 95.69 320 GLU A N 1
ATOM 2608 C CA . GLU A 1 320 ? -3.628 -0.215 -5.374 1.00 95.69 320 GLU A CA 1
ATOM 2609 C C . GLU A 1 320 ? -2.673 0.287 -4.279 1.00 95.69 320 GLU A C 1
ATOM 2611 O O . GLU A 1 320 ? -2.241 1.440 -4.314 1.00 95.69 320 GLU A O 1
ATOM 2616 N N . LYS A 1 321 ? -2.224 -0.598 -3.377 1.00 96.19 321 LYS A N 1
ATOM 2617 C CA . LYS A 1 321 ? -1.185 -0.275 -2.386 1.00 96.19 321 LYS A CA 1
ATOM 2618 C C . LYS A 1 321 ? 0.160 0.039 -3.032 1.00 96.19 321 LYS A C 1
ATOM 2620 O O . LYS A 1 321 ? 0.833 0.978 -2.603 1.00 96.19 321 LYS A O 1
ATOM 2625 N N . LEU A 1 322 ? 0.554 -0.701 -4.070 1.00 96.56 322 LEU A N 1
ATOM 2626 C CA . LEU A 1 322 ? 1.767 -0.406 -4.833 1.00 96.56 322 LEU A CA 1
ATOM 2627 C C . LEU A 1 322 ? 1.679 0.999 -5.424 1.00 96.56 322 LEU A C 1
ATOM 2629 O O . LEU A 1 322 ? 2.576 1.799 -5.199 1.00 96.56 322 LEU A O 1
ATOM 2633 N N . SER A 1 323 ? 0.560 1.338 -6.059 1.00 95.62 323 SER A N 1
ATOM 2634 C CA . SER A 1 323 ? 0.262 2.660 -6.609 1.00 95.62 323 SER A CA 1
ATOM 2635 C C . SER A 1 323 ? 0.378 3.784 -5.567 1.00 95.62 323 SER A C 1
ATOM 2637 O O . SER A 1 323 ? 0.890 4.863 -5.884 1.00 95.62 323 SER A O 1
ATOM 2639 N N . VAL A 1 324 ? -0.012 3.543 -4.308 1.00 95.75 324 VAL A N 1
ATOM 2640 C CA . VAL A 1 324 ? 0.272 4.472 -3.198 1.00 95.75 324 VAL A CA 1
ATOM 2641 C C . VAL A 1 324 ? 1.775 4.583 -2.940 1.00 95.75 324 VAL A C 1
ATOM 2643 O O . VAL A 1 324 ? 2.306 5.690 -2.915 1.00 95.75 324 VAL A O 1
ATOM 2646 N N . LYS A 1 325 ? 2.493 3.462 -2.790 1.00 95.06 325 LYS A N 1
ATOM 2647 C CA . LYS A 1 325 ? 3.945 3.474 -2.526 1.00 95.06 325 LYS A CA 1
ATOM 2648 C C . LYS A 1 325 ? 4.753 4.130 -3.649 1.00 95.06 325 LYS A C 1
ATOM 2650 O O . LYS A 1 325 ? 5.745 4.791 -3.352 1.00 95.06 325 LYS A O 1
ATOM 2655 N N . LEU A 1 326 ? 4.319 3.991 -4.905 1.00 94.88 326 LEU A N 1
ATOM 2656 C CA . LEU A 1 326 ? 4.913 4.670 -6.060 1.00 94.88 326 LEU A CA 1
ATOM 2657 C C . LEU A 1 326 ? 4.883 6.193 -5.897 1.00 94.88 326 LEU A C 1
ATOM 2659 O O . LEU A 1 326 ? 5.815 6.875 -6.312 1.00 94.88 326 LEU A O 1
ATOM 2663 N N . HIS A 1 327 ? 3.844 6.737 -5.252 1.00 92.56 327 HIS A N 1
ATOM 2664 C CA . HIS A 1 327 ? 3.735 8.177 -5.038 1.00 92.56 327 HIS A CA 1
ATOM 2665 C C . HIS A 1 327 ? 4.946 8.752 -4.297 1.00 92.56 327 HIS A C 1
ATOM 2667 O O . HIS A 1 327 ? 5.389 9.843 -4.635 1.00 92.56 327 HIS A O 1
ATOM 2673 N N . ASN A 1 328 ? 5.515 8.006 -3.345 1.00 89.44 328 ASN A N 1
ATOM 2674 C CA . ASN A 1 328 ? 6.570 8.491 -2.453 1.00 89.44 328 ASN A CA 1
ATOM 2675 C C . ASN A 1 328 ? 7.849 8.934 -3.180 1.00 89.44 328 ASN A C 1
ATOM 2677 O O . ASN A 1 328 ? 8.553 9.801 -2.673 1.00 89.44 328 ASN A O 1
ATOM 2681 N N . PHE A 1 329 ? 8.156 8.356 -4.344 1.00 90.88 329 PHE A N 1
ATOM 2682 C CA . PHE A 1 329 ? 9.355 8.692 -5.129 1.00 90.88 329 PHE A CA 1
ATOM 2683 C C . PHE A 1 329 ? 9.043 9.301 -6.507 1.00 90.88 329 PHE A C 1
ATOM 2685 O O . PHE A 1 329 ? 9.960 9.632 -7.261 1.00 90.88 329 PHE A O 1
ATOM 2692 N N . LEU A 1 330 ? 7.754 9.475 -6.814 1.00 90.81 330 LEU A N 1
ATOM 2693 C CA . LEU A 1 330 ? 7.232 10.113 -8.028 1.00 90.81 330 LEU A CA 1
ATOM 2694 C C . LEU A 1 330 ? 6.541 11.452 -7.711 1.00 90.81 330 LEU A C 1
ATOM 2696 O O . LEU A 1 330 ? 5.667 11.891 -8.456 1.00 90.81 330 LEU A O 1
ATOM 2700 N N . LEU A 1 331 ? 6.886 12.079 -6.583 1.00 83.69 331 LEU A N 1
ATOM 2701 C CA . LEU A 1 331 ? 6.279 13.329 -6.102 1.00 83.69 331 LEU A CA 1
ATOM 2702 C C . LEU A 1 331 ? 6.441 14.489 -7.096 1.00 83.69 331 LEU A C 1
ATOM 2704 O O . LEU A 1 331 ? 5.569 15.345 -7.208 1.00 83.69 331 LEU A O 1
ATOM 2708 N N . ASP A 1 332 ? 7.570 14.498 -7.790 1.00 81.75 332 ASP A N 1
ATOM 2709 C CA . ASP A 1 332 ? 8.024 15.471 -8.780 1.00 81.75 332 ASP A CA 1
ATOM 2710 C C . ASP A 1 332 ? 7.681 15.068 -10.226 1.00 81.75 332 ASP A C 1
ATOM 2712 O O . ASP A 1 332 ? 7.987 15.802 -11.163 1.00 81.75 332 ASP A O 1
ATOM 2716 N N . ALA A 1 333 ? 7.032 13.917 -10.421 1.00 84.19 333 ALA A N 1
ATOM 2717 C CA . ALA A 1 333 ? 6.730 13.375 -11.738 1.00 84.19 333 ALA A CA 1
ATOM 2718 C C . ALA A 1 333 ? 5.342 13.795 -12.246 1.00 84.19 333 ALA A C 1
ATOM 2720 O O . ALA A 1 333 ? 4.376 13.925 -11.486 1.00 84.19 333 ALA A O 1
ATOM 2721 N N . ASN A 1 334 ? 5.202 13.912 -13.567 1.00 89.31 334 ASN A N 1
ATOM 2722 C CA . ASN A 1 334 ? 3.888 14.001 -14.197 1.00 89.31 334 ASN A CA 1
ATOM 2723 C C . ASN A 1 334 ? 3.241 12.611 -14.211 1.00 89.31 334 ASN A C 1
ATOM 2725 O O . ASN A 1 334 ? 3.640 11.746 -14.992 1.00 89.31 334 ASN A O 1
ATOM 2729 N N . ARG A 1 335 ? 2.268 12.393 -13.323 1.00 91.25 335 ARG A N 1
ATOM 2730 C CA . ARG A 1 335 ? 1.658 11.086 -13.059 1.00 91.25 335 ARG A CA 1
ATOM 2731 C C . ARG A 1 335 ? 0.228 10.993 -13.593 1.00 91.25 335 ARG A C 1
ATOM 2733 O O . ARG A 1 335 ? -0.620 11.833 -13.293 1.00 91.25 335 ARG A O 1
ATOM 2740 N N . VAL A 1 336 ? -0.052 9.908 -14.305 1.00 92.31 336 VAL A N 1
ATOM 2741 C CA . VAL A 1 336 ? -1.360 9.520 -14.838 1.00 92.31 336 VAL A CA 1
ATOM 2742 C C . VAL A 1 336 ? -1.704 8.132 -14.299 1.00 92.31 336 VAL A C 1
ATOM 2744 O O . VAL A 1 336 ? -0.856 7.244 -14.297 1.00 92.31 336 VAL A O 1
ATOM 2747 N N . ASN A 1 337 ? -2.936 7.937 -13.825 1.00 93.44 337 ASN A N 1
ATOM 2748 C CA . ASN A 1 337 ? -3.373 6.669 -13.241 1.00 93.44 337 ASN A CA 1
ATOM 2749 C C . ASN A 1 337 ? -4.686 6.183 -13.858 1.00 93.44 337 ASN A C 1
ATOM 2751 O O . ASN A 1 337 ? -5.542 6.994 -14.213 1.00 93.44 337 ASN A O 1
ATOM 2755 N N . TRP A 1 338 ? -4.844 4.865 -13.893 1.00 94.75 338 TRP A N 1
ATOM 2756 C CA . TRP A 1 338 ? -6.085 4.137 -14.149 1.00 94.75 338 TRP A CA 1
ATOM 2757 C C . TRP A 1 338 ? -6.099 2.876 -13.281 1.00 94.75 338 TRP A C 1
ATOM 2759 O O . TRP A 1 338 ? -5.128 2.580 -12.579 1.00 94.75 338 TRP A O 1
ATOM 2769 N N . LYS A 1 339 ? -7.196 2.121 -13.303 1.00 92.38 339 LYS A N 1
ATOM 2770 C CA . LYS A 1 339 ? -7.415 0.970 -12.420 1.00 92.38 339 LYS A CA 1
ATOM 2771 C C . LYS A 1 339 ? -6.278 -0.046 -12.459 1.00 92.38 339 LYS A C 1
ATOM 2773 O O . LYS A 1 339 ? -5.917 -0.626 -11.438 1.00 92.38 339 LYS A O 1
ATOM 2778 N N . ASN A 1 340 ? -5.735 -0.262 -13.651 1.00 94.06 340 ASN A N 1
ATOM 2779 C CA . ASN A 1 340 ? -4.738 -1.288 -13.922 1.00 94.06 340 ASN A CA 1
ATOM 2780 C C . ASN A 1 340 ? -3.371 -0.707 -14.273 1.00 94.06 340 ASN A C 1
ATOM 2782 O O . ASN A 1 340 ? -2.513 -1.465 -14.711 1.00 94.06 340 ASN A O 1
ATOM 2786 N N . GLY A 1 341 ? -3.140 0.597 -14.090 1.00 95.56 341 GLY A N 1
ATOM 2787 C CA . GLY A 1 341 ? -1.851 1.162 -14.455 1.00 95.56 341 GLY A CA 1
ATOM 2788 C C . GLY A 1 341 ? -1.523 2.535 -13.891 1.00 95.56 341 GLY A C 1
ATOM 2789 O O . GLY A 1 341 ? -2.382 3.326 -13.495 1.00 95.56 341 GLY A O 1
ATOM 2790 N N . VAL A 1 342 ? -0.223 2.793 -13.841 1.00 96.38 342 VAL A N 1
ATOM 2791 C CA . VAL A 1 342 ? 0.383 4.060 -13.452 1.00 96.38 342 VAL A CA 1
ATOM 2792 C C . VAL A 1 342 ? 1.443 4.393 -14.487 1.00 96.38 342 VAL A C 1
ATOM 2794 O O . VAL A 1 342 ? 2.400 3.640 -14.648 1.00 96.38 342 VAL A O 1
ATOM 2797 N N . LEU A 1 343 ? 1.295 5.536 -15.150 1.00 96.69 343 LEU A N 1
ATOM 2798 C CA . LEU A 1 343 ? 2.336 6.130 -15.978 1.00 96.69 343 LEU A CA 1
ATOM 2799 C C . LEU A 1 343 ? 2.875 7.367 -15.265 1.00 96.69 343 LEU A C 1
ATOM 2801 O O . LEU A 1 343 ? 2.106 8.229 -14.841 1.00 96.69 343 LEU A O 1
ATOM 2805 N N . ALA A 1 344 ? 4.190 7.476 -15.147 1.00 95.44 344 ALA A N 1
ATOM 2806 C CA . ALA A 1 344 ? 4.844 8.646 -14.589 1.00 95.44 344 ALA A CA 1
ATOM 2807 C C . ALA A 1 344 ? 6.017 9.075 -15.463 1.00 95.44 344 ALA A C 1
ATOM 2809 O O . ALA A 1 344 ? 6.816 8.243 -15.878 1.00 95.44 344 ALA A O 1
ATOM 2810 N N . GLN A 1 345 ? 6.134 10.375 -15.711 1.00 92.50 345 GLN A N 1
ATOM 2811 C CA . GLN A 1 345 ? 7.277 10.965 -16.404 1.00 92.50 345 GLN A CA 1
ATOM 2812 C C . GLN A 1 345 ? 8.086 11.788 -15.410 1.00 92.50 345 GLN A C 1
ATOM 2814 O O . GLN A 1 345 ? 7.554 12.719 -14.799 1.00 92.50 345 GLN A O 1
ATOM 2819 N N . LYS A 1 346 ? 9.355 11.425 -15.235 1.00 88.00 346 LYS A N 1
ATOM 2820 C CA . LYS A 1 346 ? 10.311 12.079 -14.344 1.00 88.00 346 LYS A CA 1
ATOM 2821 C C . LYS A 1 346 ? 11.549 12.421 -15.165 1.00 88.00 346 LYS A C 1
ATOM 2823 O O . LYS A 1 346 ? 12.161 11.532 -15.744 1.00 88.00 346 LYS A O 1
ATOM 2828 N N . ASN A 1 347 ? 11.887 13.706 -15.241 1.00 86.56 347 ASN A N 1
ATOM 2829 C CA . ASN A 1 347 ? 12.954 14.209 -16.111 1.00 86.56 347 ASN A CA 1
ATOM 2830 C C . ASN A 1 347 ? 12.757 13.758 -17.574 1.00 86.56 347 ASN A C 1
ATOM 2832 O O . ASN A 1 347 ? 11.716 14.039 -18.166 1.00 86.56 347 ASN A O 1
ATOM 2836 N N . SER A 1 348 ? 13.742 13.066 -18.155 1.00 87.56 348 SER A N 1
ATOM 2837 C CA . SER A 1 348 ? 13.694 12.475 -19.499 1.00 87.56 348 SER A CA 1
ATOM 2838 C C . SER A 1 348 ? 13.294 10.993 -19.502 1.00 87.56 348 SER A C 1
ATOM 2840 O O . SER A 1 348 ? 13.286 10.362 -20.561 1.00 87.56 348 SER A O 1
ATOM 2842 N N . SER A 1 349 ? 12.948 10.444 -18.336 1.00 92.88 349 SER A N 1
ATOM 2843 C CA . SER A 1 349 ? 12.599 9.041 -18.144 1.00 92.88 349 SER A CA 1
ATOM 2844 C C . SER A 1 349 ? 11.105 8.866 -17.867 1.00 92.88 349 SER A C 1
ATOM 2846 O O . SER A 1 349 ? 10.435 9.710 -17.270 1.00 92.88 349 SER A O 1
ATOM 2848 N N . SER A 1 350 ? 10.553 7.743 -18.309 1.00 94.56 350 SER A N 1
ATOM 2849 C CA . SER A 1 350 ? 9.154 7.373 -18.098 1.00 94.56 350 SER A CA 1
ATOM 2850 C C . SER A 1 350 ? 9.067 6.013 -17.425 1.00 94.56 350 SER A C 1
ATOM 2852 O O . SER A 1 350 ? 9.773 5.088 -17.810 1.00 94.56 350 SER A O 1
ATOM 2854 N N . LEU A 1 351 ? 8.179 5.882 -16.448 1.00 97.00 351 LEU A N 1
ATOM 2855 C CA . LEU A 1 351 ? 7.876 4.646 -15.741 1.00 97.00 351 LEU A CA 1
ATOM 2856 C C . LEU A 1 351 ? 6.419 4.269 -15.996 1.00 97.00 351 LEU A C 1
ATOM 2858 O O . LEU A 1 351 ? 5.517 5.028 -15.646 1.00 97.00 351 LEU A O 1
ATOM 2862 N N . LEU A 1 352 ? 6.203 3.080 -16.541 1.00 97.31 352 LEU A N 1
ATOM 2863 C CA . LEU A 1 352 ? 4.902 2.450 -16.684 1.00 97.31 352 LEU A CA 1
ATOM 2864 C C . LEU A 1 352 ? 4.829 1.233 -15.758 1.00 97.31 352 LEU A C 1
ATOM 2866 O O . LEU A 1 352 ? 5.682 0.352 -15.810 1.00 97.31 352 LEU A O 1
ATOM 2870 N N . VAL A 1 353 ? 3.812 1.184 -14.904 1.00 98.06 353 VAL A N 1
ATOM 2871 C CA . VAL A 1 353 ? 3.531 0.051 -14.017 1.00 98.06 353 VAL A CA 1
ATOM 2872 C C . VAL A 1 353 ? 2.115 -0.419 -14.288 1.00 98.06 353 VAL A C 1
ATOM 2874 O O . VAL A 1 353 ? 1.185 0.349 -14.070 1.00 98.06 353 VAL A O 1
ATOM 2877 N N . GLU A 1 354 ? 1.938 -1.661 -14.729 1.00 96.88 354 GLU A N 1
ATOM 2878 C CA . GLU A 1 354 ? 0.641 -2.196 -15.152 1.00 96.88 354 GLU A CA 1
ATOM 2879 C C . GLU A 1 354 ? 0.318 -3.534 -14.496 1.00 96.88 354 GLU A C 1
ATOM 2881 O O . GLU A 1 354 ? 1.170 -4.412 -14.384 1.00 96.88 354 GLU A O 1
ATOM 2886 N N . ARG A 1 355 ? -0.942 -3.714 -14.099 1.00 95.50 355 ARG A N 1
ATOM 2887 C CA . ARG A 1 355 ? -1.505 -5.007 -13.707 1.00 95.50 355 ARG A CA 1
ATOM 2888 C C . ARG A 1 355 ? -2.045 -5.708 -14.949 1.00 95.50 355 ARG A C 1
ATOM 2890 O O . ARG A 1 355 ? -2.975 -5.221 -15.583 1.00 95.50 355 ARG A O 1
ATOM 2897 N N . VAL A 1 356 ? -1.507 -6.886 -15.240 1.00 93.06 356 VAL A N 1
ATOM 2898 C CA . VAL A 1 356 ? -1.877 -7.715 -16.390 1.00 93.06 356 VAL A CA 1
ATOM 2899 C C . VAL A 1 356 ? -2.450 -9.037 -15.894 1.00 93.06 356 VAL A C 1
ATOM 2901 O O . VAL A 1 356 ? -1.824 -9.740 -15.102 1.00 93.06 356 VAL A O 1
ATOM 2904 N N . ILE A 1 357 ? -3.639 -9.395 -16.369 1.00 89.31 357 ILE A N 1
ATOM 2905 C CA . ILE A 1 357 ? -4.242 -10.705 -16.099 1.00 89.31 357 ILE A CA 1
ATOM 2906 C C . ILE A 1 357 ? -3.723 -11.686 -17.153 1.00 89.31 357 ILE A C 1
ATOM 2908 O O . ILE A 1 357 ? -3.831 -11.420 -18.348 1.00 89.31 357 ILE A O 1
ATOM 2912 N N . ARG A 1 358 ? -3.140 -12.801 -16.707 1.00 86.00 358 ARG A N 1
ATOM 2913 C CA . ARG A 1 358 ? -2.657 -13.899 -17.556 1.00 86.00 358 ARG A CA 1
ATOM 2914 C C . ARG A 1 358 ? -3.530 -15.137 -17.321 1.00 86.00 358 ARG A C 1
ATOM 2916 O O . ARG A 1 358 ? -4.258 -15.209 -16.333 1.00 86.00 358 ARG A O 1
ATOM 2923 N N . ASN A 1 359 ? -3.468 -16.117 -18.219 1.00 78.69 359 ASN A N 1
ATOM 2924 C CA . ASN A 1 359 ? -4.273 -17.343 -18.102 1.00 78.69 359 ASN A CA 1
ATOM 2925 C C . ASN A 1 359 ? -3.957 -18.143 -16.824 1.00 78.69 359 ASN A C 1
ATOM 2927 O O . ASN A 1 359 ? -4.833 -18.797 -16.266 1.00 78.69 359 ASN A O 1
ATOM 2931 N N . ASP A 1 360 ? -2.710 -18.078 -16.364 1.00 79.62 360 ASP A N 1
ATOM 2932 C CA . ASP A 1 360 ? -2.144 -18.806 -15.229 1.00 79.62 360 ASP A CA 1
ATOM 2933 C C . ASP A 1 360 ? -2.041 -17.968 -13.942 1.00 79.62 360 ASP A C 1
ATOM 2935 O O . ASP A 1 360 ? -1.630 -18.479 -12.900 1.00 79.62 360 ASP A O 1
ATOM 2939 N N . GLY A 1 361 ? -2.443 -16.693 -13.973 1.00 86.31 361 GLY A N 1
ATOM 2940 C CA . GLY A 1 361 ? -2.353 -15.830 -12.803 1.00 86.31 361 GLY A CA 1
ATOM 2941 C C . GLY A 1 361 ? -2.458 -14.345 -13.113 1.00 86.31 361 GLY A C 1
ATOM 2942 O O . GLY A 1 361 ? -3.183 -13.886 -13.994 1.00 86.31 361 GLY A O 1
ATOM 2943 N N . THR A 1 362 ? -1.759 -13.542 -12.328 1.00 92.50 362 THR A N 1
ATOM 2944 C CA . THR A 1 362 ? -1.695 -12.094 -12.525 1.00 92.50 362 THR A CA 1
ATOM 2945 C C . THR A 1 362 ? -0.237 -11.674 -12.484 1.00 92.50 362 THR A C 1
ATOM 2947 O O . THR A 1 362 ? 0.545 -12.201 -11.697 1.00 92.50 362 THR A O 1
ATOM 2950 N N . ALA A 1 363 ? 0.138 -10.730 -13.334 1.00 94.88 363 ALA A N 1
ATOM 2951 C CA . ALA A 1 363 ? 1.455 -10.124 -13.335 1.00 94.88 363 ALA A CA 1
ATOM 2952 C C . ALA A 1 363 ? 1.327 -8.628 -13.053 1.00 94.88 363 ALA A C 1
ATOM 2954 O O . ALA A 1 363 ? 0.350 -7.989 -13.444 1.00 94.88 363 ALA A O 1
ATOM 2955 N N . VAL A 1 364 ? 2.330 -8.063 -12.394 1.00 97.19 364 VAL A N 1
ATOM 2956 C CA . VAL A 1 364 ? 2.573 -6.623 -12.441 1.00 97.19 364 VAL A CA 1
ATOM 2957 C C . VAL A 1 364 ? 3.813 -6.409 -13.290 1.00 97.19 364 VAL A C 1
ATOM 2959 O O . VAL A 1 364 ? 4.871 -6.943 -12.971 1.00 97.19 364 VAL A O 1
ATOM 2962 N N . VAL A 1 365 ? 3.659 -5.684 -14.391 1.00 97.50 365 VAL A N 1
ATOM 2963 C CA . VAL A 1 365 ? 4.708 -5.395 -15.369 1.00 97.50 365 VAL A CA 1
ATOM 2964 C C . VAL A 1 365 ? 5.190 -3.970 -15.140 1.00 97.50 365 VAL A C 1
ATOM 2966 O O . VAL A 1 365 ? 4.391 -3.040 -15.074 1.00 97.50 365 VAL A O 1
ATOM 2969 N N . ILE A 1 366 ? 6.497 -3.806 -14.985 1.00 98.31 366 ILE A N 1
ATOM 2970 C CA . ILE A 1 366 ? 7.159 -2.543 -14.686 1.00 98.31 366 ILE A CA 1
ATOM 2971 C C . ILE A 1 366 ? 8.108 -2.260 -15.842 1.00 98.31 366 ILE A C 1
ATOM 2973 O O . ILE A 1 366 ? 9.064 -3.004 -16.034 1.00 98.31 366 ILE A O 1
ATOM 2977 N N . LYS A 1 367 ? 7.877 -1.182 -16.585 1.00 96.94 367 LYS A N 1
ATOM 2978 C CA . LYS A 1 367 ? 8.721 -0.755 -17.702 1.00 96.94 367 LYS A CA 1
ATOM 2979 C C . LYS A 1 367 ? 9.239 0.650 -17.460 1.00 96.94 367 LYS A C 1
ATOM 2981 O O . LYS A 1 367 ? 8.456 1.560 -17.205 1.00 96.94 367 LYS A O 1
ATOM 2986 N N . ALA A 1 368 ? 10.543 0.839 -17.579 1.00 96.06 368 ALA A N 1
ATOM 2987 C CA . ALA A 1 368 ? 11.181 2.145 -17.524 1.00 96.06 368 ALA A CA 1
ATOM 2988 C C . ALA A 1 368 ? 11.829 2.447 -18.879 1.00 96.06 368 ALA A C 1
ATOM 2990 O O . ALA A 1 368 ? 12.617 1.640 -19.367 1.00 96.06 368 ALA A O 1
ATOM 2991 N N . ARG A 1 369 ? 11.494 3.594 -19.479 1.00 94.50 369 ARG A N 1
ATOM 2992 C CA . ARG A 1 369 ? 12.032 4.058 -20.767 1.00 94.50 369 ARG A CA 1
ATOM 2993 C C . ARG A 1 369 ? 12.775 5.375 -20.633 1.00 94.50 369 ARG A C 1
ATOM 2995 O O . ARG A 1 369 ? 12.280 6.276 -19.962 1.00 94.50 369 ARG A O 1
ATOM 3002 N N . GLY A 1 370 ? 13.903 5.511 -21.324 1.00 91.56 370 GLY A N 1
ATOM 3003 C CA . GLY A 1 370 ? 14.681 6.752 -21.370 1.00 91.56 370 GLY A CA 1
ATOM 3004 C C . GLY A 1 370 ? 15.753 6.728 -22.459 1.00 91.56 370 GLY A C 1
ATOM 3005 O O . GLY A 1 370 ? 16.238 5.666 -22.836 1.00 91.56 370 GLY A O 1
ATOM 3006 N N . VAL A 1 371 ? 16.110 7.902 -22.984 1.00 84.25 371 VAL A N 1
ATOM 3007 C CA . VAL A 1 371 ? 16.988 8.032 -24.168 1.00 84.25 371 VAL A CA 1
ATOM 3008 C C . VAL A 1 371 ? 18.470 7.795 -23.843 1.00 84.25 371 VAL A C 1
ATOM 3010 O O . VAL A 1 371 ? 19.213 7.274 -24.664 1.00 84.25 371 VAL A O 1
ATOM 3013 N N . SER A 1 372 ? 18.931 8.171 -22.648 1.00 74.44 372 SER A N 1
ATOM 3014 C CA . SER A 1 372 ? 20.369 8.124 -22.327 1.00 74.44 372 SER A CA 1
ATOM 3015 C C . SER A 1 372 ? 20.710 7.811 -20.871 1.00 74.44 372 SER A C 1
ATOM 3017 O O . SER A 1 372 ? 21.867 7.536 -20.571 1.00 74.44 372 SER A O 1
ATOM 3019 N N . ASN A 1 373 ? 19.732 7.831 -19.964 1.00 84.31 373 ASN A N 1
ATOM 3020 C CA . ASN A 1 373 ? 19.989 7.757 -18.529 1.00 84.31 373 ASN A CA 1
ATOM 3021 C C . ASN A 1 373 ? 19.628 6.385 -17.945 1.00 84.31 373 ASN A C 1
ATOM 3023 O O . ASN A 1 373 ? 18.618 6.229 -17.263 1.00 84.31 373 ASN A O 1
ATOM 3027 N N . LEU A 1 374 ? 20.458 5.379 -18.224 1.00 88.81 374 LEU A N 1
ATOM 3028 C CA . LEU A 1 374 ? 20.242 4.010 -17.744 1.00 88.81 374 LEU A CA 1
ATOM 3029 C C . LEU A 1 374 ? 20.219 3.919 -16.206 1.00 88.81 374 LEU A C 1
ATOM 3031 O O . LEU A 1 374 ? 19.461 3.129 -15.648 1.00 88.81 374 LEU A O 1
ATOM 3035 N N . GLN A 1 375 ? 20.993 4.761 -15.520 1.00 89.12 375 GLN A N 1
ATOM 3036 C CA . GLN A 1 375 ? 21.015 4.851 -14.059 1.00 89.12 375 GLN A CA 1
ATOM 3037 C C . GLN A 1 375 ? 19.665 5.315 -13.494 1.00 89.12 375 GLN A C 1
ATOM 3039 O O . GLN A 1 375 ? 19.151 4.727 -12.543 1.00 89.12 375 GLN A O 1
ATOM 3044 N N . GLU A 1 376 ? 19.041 6.333 -14.095 1.00 90.56 376 GLU A N 1
ATOM 3045 C CA . GLU A 1 376 ? 17.700 6.770 -13.695 1.00 90.56 376 GLU A CA 1
ATOM 3046 C C . GLU A 1 376 ? 16.659 5.668 -13.924 1.00 90.56 376 GLU A C 1
ATOM 3048 O O . GLU A 1 376 ? 15.806 5.446 -13.061 1.00 90.56 376 GLU A O 1
ATOM 3053 N N . LEU A 1 377 ? 16.757 4.919 -15.029 1.00 94.06 377 LEU A N 1
ATOM 3054 C CA . LEU A 1 377 ? 15.873 3.775 -15.273 1.00 94.06 377 LEU A CA 1
ATOM 3055 C C . LEU A 1 377 ? 16.040 2.696 -14.200 1.00 94.06 377 LEU A C 1
ATOM 3057 O O . LEU A 1 377 ? 15.042 2.211 -13.662 1.00 94.06 377 LEU A O 1
ATOM 3061 N N . TRP A 1 378 ? 17.279 2.362 -13.831 1.00 94.06 378 TRP A N 1
ATOM 3062 C CA . TRP A 1 378 ? 17.552 1.429 -12.739 1.00 94.06 378 TRP A CA 1
ATOM 3063 C C . TRP A 1 378 ? 17.016 1.931 -11.404 1.00 94.06 378 TRP A C 1
ATOM 3065 O O . TRP A 1 378 ? 16.355 1.175 -10.693 1.00 94.06 378 TRP A O 1
ATOM 3075 N N . SER A 1 379 ? 17.212 3.211 -11.088 1.00 92.88 379 SER A N 1
ATOM 3076 C CA . SER A 1 379 ? 16.657 3.833 -9.884 1.00 92.88 379 SER A CA 1
ATOM 3077 C C . SER A 1 379 ? 15.134 3.689 -9.831 1.00 92.88 379 SER A C 1
ATOM 3079 O O . SER A 1 379 ? 14.582 3.283 -8.804 1.00 92.88 379 SER A O 1
ATOM 3081 N N . LEU A 1 380 ? 14.434 3.929 -10.946 1.00 95.00 380 LEU A N 1
ATOM 3082 C CA . LEU A 1 380 ? 12.987 3.725 -11.040 1.00 95.00 380 LEU A CA 1
ATOM 3083 C C . LEU A 1 380 ? 12.608 2.256 -10.786 1.00 95.00 380 LEU A C 1
ATOM 3085 O O . LEU A 1 380 ? 11.804 1.994 -9.889 1.00 95.00 380 LEU A O 1
ATOM 3089 N N . ILE A 1 381 ? 13.214 1.297 -11.498 1.00 96.19 381 ILE A N 1
ATOM 3090 C CA . ILE A 1 381 ? 12.934 -0.143 -11.337 1.00 96.19 381 ILE A CA 1
ATOM 3091 C C . ILE A 1 381 ? 13.189 -0.609 -9.897 1.00 96.19 381 ILE A C 1
ATOM 3093 O O . ILE A 1 381 ? 12.329 -1.249 -9.281 1.00 96.19 381 ILE A O 1
ATOM 3097 N N . LEU A 1 382 ? 14.337 -0.251 -9.320 1.00 95.31 382 LEU A N 1
ATOM 3098 C CA . LEU A 1 382 ? 14.718 -0.641 -7.964 1.00 95.31 382 LEU A CA 1
ATOM 3099 C C . LEU A 1 382 ? 13.814 -0.010 -6.900 1.00 95.31 3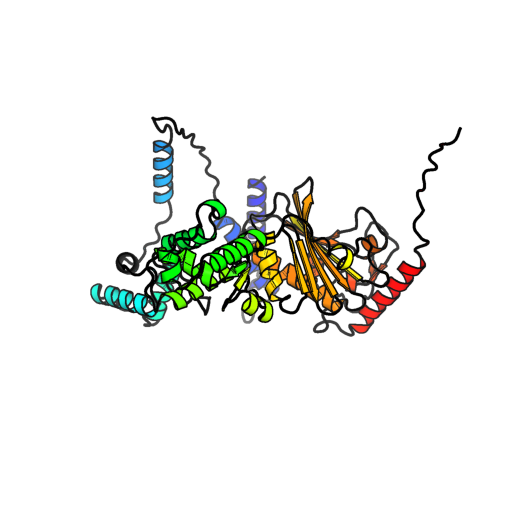82 LEU A C 1
ATOM 3101 O O . LEU A 1 382 ? 13.507 -0.661 -5.897 1.00 95.31 382 LEU A O 1
ATOM 3105 N N . ASN A 1 383 ? 13.337 1.219 -7.110 1.00 95.69 383 ASN A N 1
ATOM 3106 C CA . ASN A 1 383 ? 12.364 1.848 -6.218 1.00 95.69 383 ASN A CA 1
ATOM 3107 C C . ASN A 1 383 ? 11.012 1.121 -6.244 1.00 95.69 383 ASN A C 1
ATOM 3109 O O . ASN A 1 383 ? 10.453 0.849 -5.175 1.00 95.69 383 ASN A O 1
ATOM 3113 N N . VAL A 1 384 ? 10.522 0.713 -7.423 1.00 97.44 384 VAL A N 1
ATOM 3114 C CA . VAL A 1 384 ? 9.310 -0.124 -7.529 1.00 97.44 384 VAL A CA 1
ATOM 3115 C C . VAL A 1 384 ? 9.521 -1.482 -6.858 1.00 97.44 384 VAL A C 1
ATOM 3117 O O . VAL A 1 384 ? 8.657 -1.946 -6.106 1.00 97.44 384 VAL A O 1
ATOM 3120 N N . ARG A 1 385 ? 10.686 -2.110 -7.062 1.00 96.06 385 ARG A N 1
ATOM 3121 C CA . ARG A 1 385 ? 11.046 -3.373 -6.405 1.00 96.06 385 ARG A CA 1
ATOM 3122 C C . ARG A 1 385 ? 11.034 -3.223 -4.886 1.00 96.06 385 ARG A C 1
ATOM 3124 O O . ARG A 1 385 ? 10.385 -4.008 -4.202 1.00 96.06 385 ARG A O 1
ATOM 3131 N N . ARG A 1 386 ? 11.698 -2.202 -4.339 1.00 95.81 386 ARG A N 1
ATOM 3132 C CA . ARG A 1 386 ? 11.760 -1.942 -2.890 1.00 95.81 386 ARG A CA 1
ATOM 3133 C C . ARG A 1 386 ? 10.369 -1.695 -2.302 1.00 95.81 386 ARG A C 1
ATOM 3135 O O . ARG A 1 386 ? 10.054 -2.227 -1.237 1.00 95.81 386 ARG A O 1
ATOM 3142 N N . ALA A 1 387 ? 9.525 -0.937 -3.003 1.00 96.31 387 ALA A N 1
ATOM 3143 C CA . ALA A 1 387 ? 8.126 -0.746 -2.630 1.00 96.31 387 ALA A CA 1
ATOM 3144 C C . ALA A 1 387 ? 7.363 -2.082 -2.581 1.00 96.31 387 ALA A C 1
ATOM 3146 O O . ALA A 1 387 ? 6.695 -2.367 -1.588 1.00 96.31 387 ALA A O 1
ATOM 3147 N N . SER A 1 388 ? 7.532 -2.927 -3.598 1.00 95.62 388 SER A N 1
ATOM 3148 C CA . SER A 1 388 ? 6.888 -4.243 -3.692 1.00 95.62 388 SER A CA 1
ATOM 3149 C C . SER A 1 388 ? 7.352 -5.198 -2.588 1.00 95.62 388 SER A C 1
ATOM 3151 O O . SER A 1 388 ? 6.525 -5.781 -1.895 1.00 95.62 388 SER A O 1
ATOM 3153 N N . MET A 1 389 ? 8.661 -5.281 -2.337 1.00 93.19 389 MET A N 1
ATOM 3154 C CA . MET A 1 389 ? 9.235 -6.112 -1.269 1.00 93.19 389 MET A CA 1
ATOM 3155 C C . MET A 1 389 ? 8.741 -5.704 0.122 1.00 93.19 389 MET A C 1
ATOM 3157 O O . MET A 1 389 ? 8.548 -6.553 0.990 1.00 93.19 389 MET A O 1
ATOM 3161 N N . ASN A 1 390 ? 8.518 -4.407 0.350 1.00 92.44 390 ASN A N 1
ATOM 3162 C CA . ASN A 1 390 ? 7.918 -3.937 1.594 1.00 92.44 390 ASN A CA 1
ATOM 3163 C C . ASN A 1 390 ? 6.452 -4.356 1.721 1.00 92.44 390 ASN A C 1
ATOM 3165 O O . ASN A 1 390 ? 6.040 -4.735 2.812 1.00 92.44 390 ASN A O 1
ATOM 3169 N N . LEU A 1 391 ? 5.695 -4.333 0.623 1.00 93.81 391 LEU A N 1
ATOM 3170 C CA . LEU A 1 391 ? 4.306 -4.783 0.600 1.00 93.81 391 LEU A CA 1
ATOM 3171 C C . LEU A 1 391 ? 4.185 -6.300 0.790 1.00 93.81 391 LEU A C 1
ATOM 3173 O O . LEU A 1 391 ? 3.290 -6.746 1.495 1.00 93.81 391 LEU A O 1
ATOM 3177 N N . PHE A 1 392 ? 5.107 -7.107 0.259 1.00 92.12 392 PHE A N 1
ATOM 3178 C CA . PHE A 1 392 ? 5.085 -8.566 0.446 1.00 92.12 392 PHE A CA 1
ATOM 3179 C C . PHE A 1 392 ? 5.109 -8.999 1.916 1.00 92.12 392 PHE A C 1
ATOM 3181 O O . PHE A 1 392 ? 4.578 -10.054 2.250 1.00 92.12 392 PHE A O 1
ATOM 3188 N N . LYS A 1 393 ? 5.653 -8.165 2.812 1.00 89.38 393 LYS A N 1
ATOM 3189 C CA . LYS A 1 393 ? 5.637 -8.408 4.263 1.00 89.38 393 LYS A CA 1
ATOM 3190 C C . LYS A 1 393 ? 4.219 -8.450 4.846 1.00 89.38 393 LYS A C 1
ATOM 3192 O O . LYS A 1 393 ? 4.031 -9.050 5.897 1.00 89.38 393 LYS A O 1
ATOM 3197 N N . GLU A 1 394 ? 3.235 -7.847 4.177 1.00 88.75 394 GLU A N 1
ATOM 3198 C CA . GLU A 1 394 ? 1.827 -7.865 4.593 1.00 88.75 394 GLU A CA 1
ATOM 3199 C C . GLU A 1 394 ? 1.132 -9.202 4.280 1.00 88.75 394 GLU A C 1
ATOM 3201 O O . GLU A 1 394 ? 0.095 -9.508 4.864 1.00 88.75 394 GLU A O 1
ATOM 3206 N N . TRP A 1 395 ? 1.713 -10.027 3.400 1.00 88.56 395 TRP A N 1
ATOM 3207 C CA . TRP A 1 395 ? 1.176 -11.335 3.021 1.00 88.56 395 TRP A CA 1
ATOM 3208 C C . TRP A 1 395 ? 2.217 -12.432 3.292 1.00 88.56 395 TRP A C 1
ATOM 3210 O O . TRP A 1 395 ? 2.943 -12.835 2.382 1.00 88.56 395 TRP A O 1
ATOM 3220 N N . PRO A 1 396 ? 2.287 -12.968 4.525 1.00 75.00 396 PRO A N 1
ATOM 3221 C CA . PRO A 1 396 ? 3.361 -13.868 4.967 1.00 75.00 396 PRO A CA 1
ATOM 3222 C C . PRO A 1 396 ? 3.470 -15.199 4.198 1.00 75.00 396 PRO A C 1
ATOM 3224 O O . PRO A 1 396 ? 4.458 -15.912 4.354 1.00 75.00 396 PRO A O 1
ATOM 3227 N N . LEU A 1 397 ? 2.486 -15.538 3.359 1.00 80.06 397 LEU A N 1
ATOM 3228 C CA . LEU A 1 397 ? 2.451 -16.757 2.540 1.00 80.06 397 LEU A CA 1
ATOM 3229 C C . LEU A 1 397 ? 2.388 -16.468 1.032 1.00 80.06 397 LEU A C 1
ATOM 3231 O O . LEU A 1 397 ? 2.034 -17.347 0.242 1.00 80.06 397 LEU A O 1
ATOM 3235 N N . LEU A 1 398 ? 2.705 -15.238 0.626 1.00 86.94 398 LEU A N 1
ATOM 3236 C CA . LEU A 1 398 ? 2.702 -14.840 -0.773 1.00 86.94 398 LEU A CA 1
ATOM 3237 C C . LEU A 1 398 ? 3.699 -15.670 -1.586 1.00 86.94 398 LEU A C 1
ATOM 3239 O O . LEU A 1 398 ? 4.886 -15.734 -1.270 1.00 86.94 398 LEU A O 1
ATOM 3243 N N . LYS A 1 399 ? 3.207 -16.272 -2.670 1.00 87.50 399 LYS A N 1
ATOM 3244 C CA . LYS A 1 399 ? 4.032 -16.909 -3.696 1.00 87.50 399 LYS A CA 1
ATOM 3245 C C . LYS A 1 399 ? 4.062 -16.017 -4.925 1.00 87.50 399 LYS A C 1
ATOM 3247 O O . LYS A 1 399 ? 3.067 -15.912 -5.645 1.00 87.50 399 LYS A O 1
ATOM 3252 N N . CYS A 1 400 ? 5.200 -15.383 -5.140 1.00 92.19 400 CYS A N 1
ATOM 3253 C CA . CYS A 1 400 ? 5.471 -14.622 -6.341 1.00 92.19 400 CYS A CA 1
ATOM 3254 C C . CYS A 1 400 ? 6.928 -14.790 -6.756 1.00 92.19 400 CYS A C 1
ATOM 3256 O O . CYS A 1 400 ? 7.791 -15.099 -5.933 1.00 92.19 400 CYS A O 1
ATOM 3258 N N . GLU A 1 401 ? 7.185 -14.535 -8.025 1.00 93.94 401 GLU A N 1
ATOM 3259 C CA . GLU A 1 401 ? 8.517 -14.492 -8.604 1.00 93.94 401 GLU A CA 1
ATOM 3260 C C . GLU A 1 401 ? 8.772 -13.090 -9.155 1.00 93.94 401 GLU A C 1
ATOM 3262 O O . GLU A 1 401 ? 7.872 -12.472 -9.721 1.00 93.94 401 GLU A O 1
ATOM 3267 N N . ILE A 1 402 ? 9.984 -12.572 -8.966 1.00 95.88 402 ILE A N 1
ATOM 3268 C CA . ILE A 1 402 ? 10.433 -11.354 -9.641 1.00 95.88 402 ILE A CA 1
ATOM 3269 C C . ILE A 1 402 ? 11.399 -11.784 -10.730 1.00 95.88 402 ILE A C 1
ATOM 3271 O O . ILE A 1 402 ? 12.338 -12.530 -10.451 1.00 95.88 402 ILE A O 1
ATOM 3275 N N . VAL A 1 403 ? 11.189 -11.284 -11.940 1.00 96.69 403 VAL A N 1
ATOM 3276 C CA . VAL A 1 403 ? 12.056 -11.543 -13.089 1.00 96.69 403 VAL A CA 1
ATOM 3277 C C . VAL A 1 403 ? 12.425 -10.242 -13.783 1.00 96.69 403 VAL A C 1
ATOM 3279 O O . VAL A 1 403 ? 11.644 -9.288 -13.799 1.00 96.69 403 VAL A O 1
ATOM 3282 N N . LEU A 1 404 ? 13.616 -10.211 -14.373 1.00 96.44 404 LEU A N 1
ATOM 3283 C CA . LEU A 1 404 ? 14.049 -9.145 -15.269 1.00 96.44 404 LEU A CA 1
ATOM 3284 C C . LEU A 1 404 ? 13.958 -9.654 -16.707 1.00 96.44 404 LEU A C 1
ATOM 3286 O O . LEU A 1 404 ? 14.519 -10.695 -17.044 1.00 96.44 404 LEU A O 1
ATOM 3290 N N . VAL A 1 405 ? 13.254 -8.922 -17.559 1.00 95.50 405 VAL A N 1
ATOM 3291 C CA . VAL A 1 405 ? 13.099 -9.261 -18.972 1.00 95.50 405 VAL A CA 1
ATOM 3292 C C . VAL A 1 405 ? 14.338 -8.808 -19.738 1.00 95.50 405 VAL A C 1
ATOM 3294 O O . VAL A 1 405 ? 14.803 -7.680 -19.583 1.00 95.50 405 VAL A O 1
ATOM 3297 N N . CYS A 1 406 ? 14.871 -9.689 -20.580 1.00 92.75 406 CYS A N 1
ATOM 3298 C CA . CYS A 1 406 ? 16.059 -9.412 -21.373 1.00 92.75 406 CYS A CA 1
ATOM 3299 C C . CYS A 1 406 ? 15.816 -8.283 -22.385 1.00 92.75 406 CYS A C 1
ATOM 3301 O O . CYS A 1 406 ? 15.046 -8.447 -23.334 1.00 92.75 406 CYS A O 1
ATOM 3303 N N . MET A 1 407 ? 16.522 -7.159 -22.213 1.00 89.31 407 MET A N 1
ATOM 3304 C CA . MET A 1 407 ? 16.406 -5.992 -23.095 1.00 89.31 407 MET A CA 1
ATOM 3305 C C . MET A 1 407 ? 16.760 -6.328 -24.549 1.00 89.31 407 MET A C 1
ATOM 3307 O O . MET A 1 407 ? 16.096 -5.850 -25.458 1.00 89.31 407 MET A O 1
ATOM 3311 N N . HIS A 1 408 ? 17.751 -7.188 -24.798 1.00 89.12 408 HIS A N 1
ATOM 3312 C CA . HIS A 1 408 ? 18.097 -7.606 -26.164 1.00 89.12 408 HIS A CA 1
ATOM 3313 C C . HIS A 1 408 ? 16.957 -8.338 -26.866 1.00 89.12 408 HIS A C 1
ATOM 3315 O O . HIS A 1 408 ? 16.637 -8.005 -28.003 1.00 89.12 408 HIS A O 1
ATOM 3321 N N . CYS A 1 409 ? 16.298 -9.277 -26.181 1.00 89.50 409 CYS A N 1
ATOM 3322 C CA . CYS A 1 409 ? 15.127 -9.953 -26.733 1.00 89.50 409 CYS A CA 1
ATOM 3323 C C . CYS A 1 409 ? 14.001 -8.955 -27.047 1.00 89.50 409 CYS A C 1
ATOM 3325 O O . CYS A 1 409 ? 13.354 -9.075 -28.084 1.00 89.50 409 CYS A O 1
ATOM 3327 N N . VAL A 1 410 ? 13.794 -7.956 -26.179 1.00 87.56 410 VAL A N 1
ATOM 3328 C CA . VAL A 1 410 ? 12.811 -6.882 -26.401 1.00 87.56 410 VAL A CA 1
ATOM 3329 C C . VAL A 1 410 ? 13.181 -6.041 -27.625 1.00 87.56 410 VAL A C 1
ATOM 3331 O O . VAL A 1 410 ? 12.330 -5.805 -28.478 1.00 87.56 410 VAL A O 1
ATOM 3334 N N . LEU A 1 411 ? 14.448 -5.639 -27.755 1.00 84.81 411 LEU A N 1
ATOM 3335 C CA . LEU A 1 411 ? 14.947 -4.857 -28.891 1.00 84.81 411 LEU A CA 1
ATOM 3336 C C . LEU A 1 411 ? 14.851 -5.623 -30.217 1.00 84.81 411 LEU A C 1
ATOM 3338 O O . LEU A 1 411 ? 14.547 -5.023 -31.242 1.00 84.81 411 LEU A O 1
ATOM 3342 N N . LYS A 1 412 ? 15.057 -6.945 -30.194 1.00 84.56 412 LYS A N 1
ATOM 3343 C CA . LYS A 1 412 ? 14.877 -7.828 -31.357 1.00 84.56 412 LYS A CA 1
ATOM 3344 C C . LYS A 1 412 ? 13.414 -8.192 -31.646 1.00 84.56 412 LYS A C 1
ATOM 3346 O O . LYS A 1 412 ? 13.162 -8.910 -32.608 1.00 84.56 412 LYS A O 1
ATOM 3351 N N . GLY A 1 413 ? 12.459 -7.733 -30.834 1.00 84.81 413 GLY A N 1
ATOM 3352 C CA . GLY A 1 413 ? 11.036 -8.020 -31.029 1.00 84.81 413 GLY A CA 1
ATOM 3353 C C . GLY A 1 413 ? 10.668 -9.493 -30.834 1.00 84.81 413 GLY A C 1
ATOM 3354 O O . GLY A 1 413 ? 9.773 -9.994 -31.505 1.00 84.81 413 GLY A O 1
ATOM 3355 N N . VAL A 1 414 ? 11.368 -10.207 -29.949 1.00 87.50 414 VAL A N 1
ATOM 3356 C CA . VAL A 1 414 ? 11.077 -11.616 -29.649 1.00 87.50 414 VAL A CA 1
ATOM 3357 C C . VAL A 1 414 ? 9.759 -11.718 -28.876 1.00 87.50 414 VAL A C 1
ATOM 3359 O O . VAL A 1 414 ? 9.631 -11.112 -27.814 1.00 87.50 414 VAL A O 1
ATOM 3362 N N . ASP A 1 415 ? 8.818 -12.534 -29.362 1.00 86.38 415 ASP A N 1
ATOM 3363 C CA . ASP A 1 415 ? 7.483 -12.695 -28.754 1.00 86.38 415 ASP A CA 1
ATOM 3364 C C . ASP A 1 415 ? 7.524 -13.185 -27.297 1.00 86.38 415 ASP A C 1
ATOM 3366 O O . ASP A 1 415 ? 6.747 -12.741 -26.453 1.00 86.38 415 ASP A O 1
ATOM 3370 N N . ASP A 1 416 ? 8.456 -14.088 -26.984 1.00 88.81 416 ASP A N 1
ATOM 3371 C CA . ASP A 1 416 ? 8.720 -14.565 -25.626 1.00 88.81 416 ASP A CA 1
ATOM 3372 C C . ASP A 1 416 ? 10.166 -14.233 -25.228 1.00 88.81 416 ASP A C 1
ATOM 3374 O O . ASP A 1 416 ? 11.083 -15.006 -25.507 1.00 88.81 416 ASP A O 1
ATOM 3378 N N . PRO A 1 417 ? 10.432 -13.071 -24.621 1.00 92.19 417 PRO A N 1
ATOM 3379 C CA . PRO A 1 417 ? 11.780 -12.716 -24.200 1.00 92.19 417 PRO A CA 1
ATOM 3380 C C . PRO A 1 417 ? 12.332 -13.641 -23.107 1.00 92.19 417 PRO A C 1
ATOM 3382 O O . PRO A 1 417 ? 11.592 -14.159 -22.267 1.00 92.19 417 PRO A O 1
ATOM 3385 N N . HIS A 1 418 ? 13.658 -13.798 -23.060 1.00 93.62 418 HIS A N 1
ATOM 3386 C CA . HIS A 1 418 ? 14.309 -14.445 -21.919 1.00 93.62 418 HIS A CA 1
ATOM 3387 C C . HIS A 1 418 ? 14.068 -13.651 -20.621 1.00 93.62 418 HIS A C 1
ATOM 3389 O O . HIS A 1 418 ? 14.004 -12.419 -20.636 1.00 93.62 418 HIS A O 1
ATOM 3395 N N . ARG A 1 419 ? 13.954 -14.364 -19.496 1.00 93.62 419 ARG A N 1
ATOM 3396 C CA . ARG A 1 419 ? 13.707 -13.805 -18.162 1.00 93.62 419 ARG A CA 1
ATOM 3397 C C . ARG A 1 419 ? 14.835 -14.218 -17.226 1.00 93.62 419 ARG A C 1
ATOM 3399 O O . ARG A 1 419 ? 14.949 -15.390 -16.882 1.00 93.62 419 ARG A O 1
ATOM 3406 N N . TYR A 1 420 ? 15.641 -13.253 -16.799 1.00 93.19 420 TYR A N 1
ATOM 3407 C CA . TYR A 1 420 ? 16.623 -13.472 -15.747 1.00 93.19 420 TYR A CA 1
ATOM 3408 C C . TYR A 1 420 ? 15.918 -13.557 -14.394 1.00 93.19 420 TYR A C 1
ATOM 3410 O O . TYR A 1 420 ? 14.940 -12.846 -14.136 1.00 93.19 420 TYR A O 1
ATOM 3418 N N . SER A 1 421 ? 16.455 -14.387 -13.502 1.00 93.25 421 SER A N 1
ATOM 3419 C CA . SER A 1 421 ? 16.007 -14.426 -12.112 1.00 93.25 421 SER A CA 1
ATOM 3420 C C . SER A 1 421 ? 16.165 -13.053 -11.458 1.00 93.25 421 SER A C 1
ATOM 3422 O O . SER A 1 421 ? 17.204 -12.413 -11.604 1.00 93.25 421 SER A O 1
ATOM 3424 N N . GLY A 1 422 ? 15.182 -12.626 -10.662 1.00 90.25 422 GLY A N 1
ATOM 3425 C CA . GLY A 1 422 ? 15.215 -11.355 -9.933 1.00 90.25 422 GLY A CA 1
ATOM 3426 C C . GLY A 1 422 ? 16.388 -11.192 -8.960 1.00 90.25 422 GLY A C 1
ATOM 3427 O O . GLY A 1 422 ? 16.606 -10.082 -8.480 1.00 90.25 422 GLY A O 1
ATOM 3428 N N . HIS A 1 423 ? 17.169 -12.247 -8.700 1.00 89.44 423 HIS A N 1
ATOM 3429 C CA . HIS A 1 423 ? 18.444 -12.151 -7.988 1.00 89.44 423 HIS A CA 1
ATOM 3430 C C . HIS A 1 423 ? 19.434 -11.197 -8.665 1.00 89.44 423 HIS A C 1
ATOM 3432 O O . HIS A 1 423 ? 20.194 -10.543 -7.959 1.00 89.44 423 HIS A O 1
ATOM 3438 N N . VAL A 1 424 ? 19.406 -11.038 -9.994 1.00 90.62 424 VAL A N 1
ATOM 3439 C CA . VAL A 1 424 ? 20.300 -10.084 -10.685 1.00 90.62 424 VAL A CA 1
ATOM 3440 C C . VAL A 1 424 ? 20.097 -8.641 -10.209 1.00 90.62 424 VAL A C 1
ATOM 3442 O O . VAL A 1 424 ? 21.039 -7.861 -10.193 1.00 90.62 424 VAL A O 1
ATOM 3445 N N . LEU A 1 425 ? 18.900 -8.309 -9.708 1.00 90.38 425 LEU A N 1
ATOM 3446 C CA . LEU A 1 425 ? 18.555 -6.991 -9.160 1.00 90.38 425 LEU A CA 1
ATOM 3447 C C . LEU A 1 425 ? 19.175 -6.720 -7.775 1.00 90.38 425 LEU A C 1
ATOM 3449 O O . LEU A 1 425 ? 18.977 -5.641 -7.219 1.00 90.38 425 LEU A O 1
ATOM 3453 N N . GLU A 1 426 ? 19.840 -7.713 -7.180 1.00 86.88 426 GLU A N 1
ATOM 3454 C CA . GLU A 1 426 ? 20.481 -7.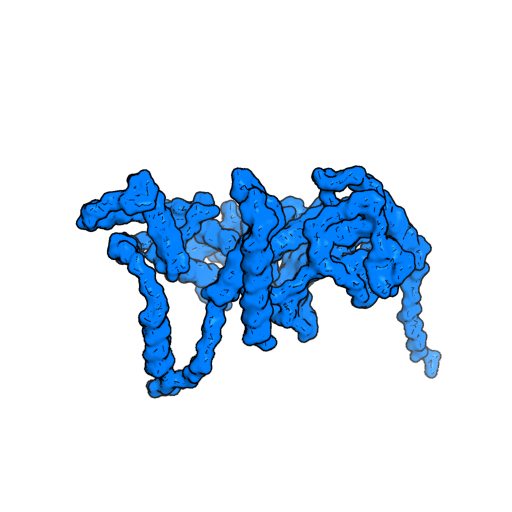645 -5.858 1.00 86.88 426 GLU A CA 1
ATOM 3455 C C . GLU A 1 426 ? 22.013 -7.626 -5.939 1.00 86.88 426 GLU A C 1
ATOM 3457 O O . GLU A 1 426 ? 22.668 -7.459 -4.913 1.00 86.88 426 GLU A O 1
ATOM 3462 N N . HIS A 1 427 ? 22.581 -7.818 -7.131 1.00 85.69 427 HIS A N 1
ATOM 3463 C CA . HIS A 1 427 ? 24.021 -7.947 -7.328 1.00 85.69 427 HIS A CA 1
ATOM 3464 C C . HIS A 1 427 ? 24.588 -6.700 -8.003 1.00 85.69 427 HIS A C 1
ATOM 3466 O O . HIS A 1 427 ? 23.959 -6.134 -8.895 1.00 85.69 427 HIS A O 1
ATOM 3472 N N . ALA A 1 428 ? 25.788 -6.306 -7.577 1.00 84.06 428 ALA A N 1
ATOM 3473 C CA . ALA A 1 428 ? 26.593 -5.319 -8.287 1.00 84.06 428 ALA A CA 1
ATOM 3474 C C . ALA A 1 428 ? 27.059 -5.880 -9.637 1.00 84.06 428 ALA A C 1
ATOM 3476 O O . ALA A 1 428 ? 27.076 -7.102 -9.841 1.00 84.06 428 ALA A O 1
ATOM 3477 N N . ILE A 1 429 ? 27.452 -4.991 -10.545 1.00 85.44 429 ILE A N 1
ATOM 3478 C CA . ILE A 1 429 ? 27.970 -5.396 -11.843 1.00 85.44 429 ILE A CA 1
ATOM 3479 C C . ILE A 1 429 ? 29.315 -6.121 -11.630 1.00 85.44 429 ILE A C 1
ATOM 3481 O O . ILE A 1 429 ? 30.148 -5.678 -10.834 1.00 85.44 429 ILE A O 1
ATOM 3485 N N . PRO A 1 430 ? 29.564 -7.263 -12.300 1.00 83.50 430 PRO A N 1
ATOM 3486 C CA . PRO A 1 430 ? 30.863 -7.921 -12.225 1.00 83.50 430 PRO A CA 1
ATOM 3487 C C . PRO A 1 430 ? 31.986 -7.001 -12.733 1.00 83.50 430 PRO A C 1
ATOM 3489 O O . PRO A 1 430 ? 31.957 -6.525 -13.869 1.00 83.50 430 PRO A O 1
ATOM 3492 N N . LYS A 1 431 ? 32.995 -6.754 -11.887 1.00 82.50 431 LYS A N 1
ATOM 3493 C CA . LYS A 1 431 ? 34.079 -5.807 -12.186 1.00 82.50 431 LYS A CA 1
ATOM 3494 C C . LYS A 1 431 ? 34.851 -6.196 -13.445 1.00 82.50 431 LYS A C 1
ATOM 3496 O O . LYS A 1 431 ? 35.384 -7.299 -13.536 1.00 82.50 431 LYS A O 1
ATOM 3501 N N . GLY A 1 432 ? 34.987 -5.245 -14.368 1.00 82.06 432 GLY A N 1
ATOM 3502 C CA . GLY A 1 432 ? 35.773 -5.411 -15.595 1.00 82.06 432 GLY A CA 1
ATOM 3503 C C . GLY A 1 432 ? 35.087 -6.244 -16.681 1.00 82.06 432 GLY A C 1
ATOM 3504 O O . GLY A 1 432 ? 35.660 -6.411 -17.758 1.00 82.06 432 GLY A O 1
ATOM 3505 N N . GLU A 1 433 ? 33.864 -6.724 -16.440 1.00 86.25 433 GLU A N 1
ATOM 3506 C CA . GLU A 1 433 ? 33.049 -7.420 -17.432 1.00 86.25 433 GLU A CA 1
ATOM 3507 C C . GLU A 1 433 ? 31.973 -6.469 -17.963 1.00 86.25 433 GLU A C 1
ATOM 3509 O O . GLU A 1 433 ? 30.956 -6.225 -17.323 1.00 86.25 433 GLU A O 1
ATOM 3514 N N . TYR A 1 434 ? 32.181 -5.910 -19.155 1.00 88.25 434 TYR A N 1
ATOM 3515 C CA . TYR A 1 434 ? 31.246 -4.943 -19.754 1.00 88.25 434 TYR A CA 1
ATOM 3516 C C . TYR A 1 434 ? 30.124 -5.600 -20.564 1.00 88.25 434 TYR A C 1
ATOM 3518 O O . TYR A 1 434 ? 29.128 -4.958 -20.894 1.00 88.25 434 TYR A O 1
ATOM 3526 N N . THR A 1 435 ? 30.282 -6.882 -20.892 1.00 90.00 435 THR A N 1
ATOM 3527 C CA . THR A 1 435 ? 29.319 -7.671 -21.659 1.00 90.00 435 THR A CA 1
ATOM 3528 C C . THR A 1 435 ? 29.238 -9.088 -21.110 1.00 90.00 435 THR A C 1
ATOM 3530 O O . THR A 1 435 ? 30.271 -9.660 -20.771 1.00 90.00 435 THR A O 1
ATOM 3533 N N . LEU A 1 436 ? 28.045 -9.677 -21.094 1.00 89.06 436 LEU A N 1
ATOM 3534 C CA . LEU A 1 436 ? 27.820 -11.086 -20.767 1.00 89.06 436 LEU A CA 1
ATOM 3535 C C . LEU A 1 436 ? 27.108 -11.804 -21.914 1.00 89.06 436 LEU A C 1
ATOM 3537 O O . LEU A 1 436 ? 26.504 -11.163 -22.775 1.00 89.06 436 LEU A O 1
ATOM 3541 N N . LYS A 1 437 ? 27.132 -13.140 -21.898 1.00 86.00 437 LYS A N 1
ATOM 3542 C CA . LYS A 1 437 ? 26.297 -13.945 -22.797 1.00 86.00 437 LYS A CA 1
ATOM 3543 C C . LYS A 1 437 ? 24.831 -13.555 -22.598 1.00 86.00 437 LYS A C 1
ATOM 3545 O O . LYS A 1 437 ? 24.349 -13.540 -21.468 1.00 86.00 437 LYS A O 1
ATOM 3550 N N . CYS A 1 438 ? 24.143 -13.227 -23.689 1.00 77.25 438 CYS A N 1
ATOM 3551 C CA . CYS A 1 438 ? 22.799 -12.670 -23.651 1.00 77.25 438 CYS A CA 1
ATOM 3552 C C . CYS A 1 438 ? 21.806 -13.598 -22.955 1.00 77.25 438 CYS A C 1
ATOM 3554 O O . CYS A 1 438 ? 21.284 -13.295 -21.888 1.00 77.25 438 CYS A O 1
ATOM 3556 N N . CYS A 1 439 ? 21.473 -14.699 -23.609 1.00 79.38 439 CYS A N 1
ATOM 3557 C CA . CYS A 1 439 ? 20.474 -15.646 -23.155 1.00 79.38 439 CYS A CA 1
ATOM 3558 C C . CYS A 1 439 ? 20.606 -16.931 -23.964 1.00 79.38 439 CYS A C 1
ATOM 3560 O O . CYS A 1 439 ? 21.237 -16.951 -25.020 1.00 79.38 439 CYS A O 1
ATOM 3562 N N . ASP A 1 440 ? 19.933 -17.984 -23.517 1.00 77.19 440 ASP A N 1
ATOM 3563 C CA . ASP A 1 440 ? 19.950 -19.277 -24.209 1.00 77.19 440 ASP A CA 1
ATOM 3564 C C . ASP A 1 440 ? 19.277 -19.232 -25.593 1.00 77.19 440 ASP A C 1
ATOM 3566 O O . ASP A 1 440 ? 19.437 -20.150 -26.388 1.00 77.19 440 ASP A O 1
ATOM 3570 N N . LYS A 1 441 ? 18.529 -18.162 -25.910 1.00 79.38 441 LYS A N 1
ATOM 3571 C CA . LYS A 1 441 ? 17.859 -18.000 -27.213 1.00 79.38 441 LYS A CA 1
ATOM 3572 C C . LYS A 1 441 ? 18.789 -17.493 -28.319 1.00 79.38 441 LYS A C 1
ATOM 3574 O O . LYS A 1 441 ? 18.484 -17.688 -29.490 1.00 79.38 441 LYS A O 1
ATOM 3579 N N . PHE A 1 442 ? 19.904 -16.856 -27.961 1.00 81.62 442 PHE A N 1
ATOM 3580 C CA . PHE A 1 442 ? 20.902 -16.349 -28.903 1.00 81.62 442 PHE A CA 1
ATOM 3581 C C . PHE A 1 442 ? 22.294 -16.638 -28.342 1.00 81.62 442 PHE A C 1
ATOM 3583 O O . PHE A 1 442 ? 22.894 -15.796 -27.677 1.00 81.62 442 PHE A O 1
ATOM 3590 N N . GLU A 1 443 ? 22.781 -17.860 -28.570 1.00 72.19 443 GLU A N 1
ATOM 3591 C CA . GLU A 1 443 ? 23.995 -18.371 -27.919 1.00 72.19 443 GLU A CA 1
ATOM 3592 C C . GLU A 1 443 ? 25.270 -17.581 -28.249 1.00 72.19 443 GLU A C 1
ATOM 3594 O O . GLU A 1 443 ? 26.176 -17.541 -27.419 1.00 72.19 443 GLU A O 1
ATOM 3599 N N . GLU A 1 444 ? 25.313 -16.929 -29.411 1.00 79.88 444 GLU A N 1
ATOM 3600 C CA . GLU A 1 444 ? 26.464 -16.153 -29.896 1.00 79.88 444 GLU A CA 1
ATOM 3601 C C . GLU A 1 444 ? 26.373 -14.654 -29.560 1.00 79.88 444 GLU A C 1
ATOM 3603 O O . GLU A 1 444 ? 27.337 -13.909 -29.748 1.00 79.88 444 GLU A O 1
ATOM 3608 N N . ASP A 1 445 ? 25.226 -14.189 -29.056 1.00 85.19 445 ASP A N 1
ATOM 3609 C CA . ASP A 1 445 ? 25.011 -12.771 -28.784 1.00 85.19 445 ASP A CA 1
ATOM 3610 C C . ASP A 1 445 ? 25.451 -12.408 -27.362 1.00 85.19 445 ASP A C 1
ATOM 3612 O O . ASP A 1 445 ? 25.147 -13.091 -26.377 1.00 85.19 445 ASP A O 1
ATOM 3616 N N . PHE A 1 446 ? 26.107 -11.256 -27.246 1.00 88.44 446 PHE A N 1
ATOM 3617 C CA . PHE A 1 446 ? 26.516 -10.667 -25.976 1.00 88.44 446 PHE A CA 1
ATOM 3618 C C . PHE A 1 446 ? 25.711 -9.404 -25.699 1.00 88.44 446 PHE A C 1
ATOM 3620 O O . PHE A 1 446 ? 25.490 -8.598 -26.601 1.00 88.44 446 PHE A O 1
ATOM 3627 N N . VAL A 1 447 ? 25.305 -9.210 -24.445 1.00 90.62 447 VAL A N 1
ATOM 3628 C CA . VAL A 1 447 ? 24.612 -8.000 -23.984 1.00 90.62 447 VAL A CA 1
ATOM 3629 C C . VAL A 1 447 ? 25.464 -7.222 -22.996 1.00 90.62 447 VAL A C 1
ATOM 3631 O O . VAL A 1 447 ? 26.205 -7.834 -22.226 1.00 90.62 447 VAL A O 1
ATOM 3634 N N . PRO A 1 448 ? 25.338 -5.888 -22.966 1.00 92.38 448 PRO A N 1
ATOM 3635 C CA . PRO A 1 448 ? 25.922 -5.060 -21.921 1.00 92.38 448 PRO A CA 1
ATOM 3636 C C . PRO A 1 448 ? 25.536 -5.556 -20.524 1.00 92.38 448 PRO A C 1
ATOM 3638 O O . PRO A 1 448 ? 24.359 -5.798 -20.246 1.00 92.38 448 PRO A O 1
ATOM 3641 N N . THR A 1 449 ? 26.508 -5.678 -19.620 1.00 91.75 449 THR A N 1
ATOM 3642 C CA . THR A 1 449 ? 26.261 -6.124 -18.234 1.00 91.75 449 THR A CA 1
ATOM 3643 C C . THR A 1 449 ? 25.326 -5.199 -17.471 1.00 91.75 449 THR A C 1
ATOM 3645 O O . THR A 1 449 ? 24.470 -5.673 -16.724 1.00 91.75 449 THR A O 1
ATOM 3648 N N . CYS A 1 450 ? 25.378 -3.900 -17.754 1.00 90.88 450 CYS A N 1
ATOM 3649 C CA . CYS A 1 450 ? 24.475 -2.893 -17.203 1.00 90.88 450 CYS A CA 1
ATOM 3650 C C . CYS A 1 450 ? 23.014 -2.995 -17.690 1.00 90.88 450 CYS A C 1
ATOM 3652 O O . CYS A 1 450 ? 22.167 -2.250 -17.201 1.00 90.88 450 CYS A O 1
ATOM 3654 N N . PHE A 1 451 ? 22.680 -3.896 -18.626 1.00 92.56 451 PHE A N 1
ATOM 3655 C CA . PHE A 1 451 ? 21.284 -4.234 -18.954 1.00 92.56 451 PHE A CA 1
ATOM 3656 C C . PHE A 1 451 ? 20.711 -5.350 -18.078 1.00 92.56 451 PHE A C 1
ATOM 3658 O O . PHE A 1 451 ? 19.496 -5.538 -18.056 1.00 92.56 451 PHE A O 1
ATOM 3665 N N . VAL A 1 452 ? 21.568 -6.090 -17.371 1.00 92.38 452 VAL A N 1
ATOM 3666 C CA . VAL A 1 452 ? 21.180 -7.242 -16.544 1.00 92.38 452 VAL A CA 1
ATOM 3667 C C . VAL A 1 452 ? 21.361 -6.936 -15.060 1.00 92.38 452 VAL A C 1
ATOM 3669 O O . VAL A 1 452 ? 20.508 -7.294 -14.250 1.00 92.38 452 VAL A O 1
ATOM 3672 N N . PHE A 1 453 ? 22.435 -6.231 -14.716 1.00 91.88 453 PHE A N 1
ATOM 3673 C CA . PHE A 1 453 ? 22.754 -5.823 -13.355 1.00 91.88 453 PHE A CA 1
ATOM 3674 C C . PHE A 1 453 ? 22.516 -4.318 -13.171 1.00 91.88 453 PHE A C 1
ATOM 3676 O O . PHE A 1 453 ? 22.818 -3.543 -14.088 1.00 91.88 453 PHE A O 1
ATOM 3683 N N . PRO A 1 454 ? 21.979 -3.886 -12.015 1.00 91.19 454 PRO A N 1
ATOM 3684 C CA . PRO A 1 454 ? 21.764 -2.475 -11.742 1.00 91.19 454 PRO A CA 1
ATOM 3685 C C . PRO A 1 454 ? 23.048 -1.651 -11.785 1.00 91.19 454 PRO A C 1
ATOM 3687 O O . PRO A 1 454 ? 24.049 -2.015 -11.176 1.00 91.19 454 PRO A O 1
ATOM 3690 N N . LEU A 1 455 ? 22.985 -0.506 -12.464 1.00 85.81 455 LEU A N 1
ATOM 3691 C CA . LEU A 1 455 ? 24.067 0.473 -12.487 1.00 85.81 455 LEU A CA 1
ATOM 3692 C C . LEU A 1 455 ? 23.936 1.419 -11.285 1.00 85.81 455 LEU A C 1
ATOM 3694 O O . LEU A 1 455 ? 22.980 2.196 -11.223 1.00 85.81 455 LEU A O 1
ATOM 3698 N N . ASP A 1 456 ? 24.893 1.358 -10.357 1.00 75.62 456 ASP A N 1
ATOM 3699 C CA . ASP A 1 456 ? 24.967 2.223 -9.174 1.00 75.62 456 ASP A CA 1
ATOM 3700 C C . ASP A 1 456 ? 26.342 2.913 -9.092 1.00 75.62 456 ASP A C 1
ATOM 3702 O O . ASP A 1 456 ? 27.368 2.274 -8.860 1.00 75.62 456 ASP A O 1
ATOM 3706 N N . GLU A 1 457 ? 26.374 4.231 -9.308 1.00 61.84 457 GLU A N 1
ATOM 3707 C CA . GLU A 1 457 ? 27.612 5.026 -9.344 1.00 61.84 457 GLU A CA 1
ATOM 3708 C C . GLU A 1 457 ? 28.367 5.047 -8.009 1.00 61.84 457 GLU A C 1
ATOM 3710 O O . GLU A 1 457 ? 29.568 5.309 -8.000 1.00 61.84 457 GLU A O 1
ATOM 3715 N N . GLU A 1 458 ? 27.701 4.759 -6.885 1.00 62.31 458 GLU A N 1
ATOM 3716 C CA . GLU A 1 458 ? 28.368 4.719 -5.579 1.00 62.31 458 GLU A CA 1
ATOM 3717 C C . GLU A 1 458 ? 29.263 3.479 -5.414 1.00 62.31 458 GLU A C 1
ATOM 3719 O O . GLU A 1 458 ? 30.180 3.488 -4.588 1.00 62.31 458 GLU A O 1
ATOM 3724 N N . TYR A 1 459 ? 29.022 2.423 -6.198 1.00 62.72 459 TYR A N 1
ATOM 3725 C CA . TYR A 1 459 ? 29.677 1.121 -6.038 1.00 62.72 459 TYR A CA 1
ATOM 3726 C C . TYR A 1 459 ? 30.493 0.679 -7.257 1.00 62.72 459 TYR A C 1
ATOM 3728 O O . TYR A 1 459 ? 31.360 -0.188 -7.115 1.00 62.72 459 TYR A O 1
ATOM 3736 N N . GLU A 1 460 ? 30.250 1.264 -8.432 1.00 67.94 460 GLU A N 1
ATOM 3737 C CA . GLU A 1 460 ? 30.910 0.859 -9.673 1.00 67.94 460 GLU A CA 1
ATOM 3738 C C . GLU A 1 460 ? 32.188 1.656 -9.968 1.00 67.94 460 GLU A C 1
ATOM 3740 O O . GLU A 1 460 ? 32.205 2.886 -10.035 1.00 67.94 460 GLU A O 1
ATOM 3745 N N . GLU A 1 461 ? 33.280 0.935 -10.223 1.00 63.69 461 GLU A N 1
ATOM 3746 C CA . GLU A 1 461 ? 34.519 1.522 -10.732 1.00 63.69 461 GLU A CA 1
ATOM 3747 C C . GLU A 1 461 ? 34.344 1.844 -12.229 1.00 63.69 461 GLU A C 1
ATOM 3749 O O . GLU A 1 461 ? 34.226 0.943 -13.056 1.00 63.69 461 GLU A O 1
ATOM 3754 N N . ASN A 1 462 ? 34.366 3.133 -12.589 1.00 73.56 462 ASN A N 1
ATOM 3755 C CA . ASN A 1 462 ? 34.230 3.652 -13.963 1.00 73.56 462 ASN A CA 1
ATOM 3756 C C . ASN A 1 462 ? 32.862 3.373 -14.642 1.00 73.56 462 ASN A C 1
ATOM 3758 O O . ASN A 1 462 ? 32.817 2.720 -15.692 1.00 73.56 462 ASN A O 1
ATOM 3762 N N . PRO A 1 463 ? 31.744 3.925 -14.123 1.00 81.56 463 PRO A N 1
ATOM 3763 C CA . PRO A 1 463 ? 30.394 3.740 -14.683 1.00 81.56 463 PRO A CA 1
ATOM 3764 C C . PRO A 1 463 ? 30.280 4.127 -16.170 1.00 81.56 463 PRO A C 1
ATOM 3766 O O . PRO A 1 463 ? 29.508 3.530 -16.922 1.00 81.56 463 PRO A O 1
ATOM 3769 N N . GLU A 1 464 ? 31.108 5.069 -16.627 1.00 84.56 464 GLU A N 1
ATOM 3770 C CA . GLU A 1 464 ? 31.174 5.523 -18.020 1.00 84.56 464 GLU A CA 1
ATOM 3771 C C . GLU A 1 464 ? 31.471 4.394 -19.019 1.00 84.56 464 GLU A C 1
ATOM 3773 O O . GLU A 1 464 ? 30.950 4.406 -20.136 1.00 84.56 464 GLU A O 1
ATOM 3778 N N . LEU A 1 465 ? 32.278 3.397 -18.637 1.00 87.38 465 LEU A N 1
ATOM 3779 C CA . LEU A 1 465 ? 32.639 2.292 -19.530 1.00 87.38 465 LEU A CA 1
ATOM 3780 C C . LEU A 1 465 ? 31.456 1.348 -19.769 1.00 87.38 465 LEU A C 1
ATOM 3782 O O . LEU A 1 465 ? 31.233 0.917 -20.901 1.00 87.38 465 LEU A O 1
ATOM 3786 N N . TYR A 1 466 ? 30.651 1.088 -18.737 1.00 87.88 466 TYR A N 1
ATOM 3787 C CA . TYR A 1 466 ? 29.418 0.313 -18.871 1.00 87.88 466 TYR A CA 1
ATOM 3788 C C . TYR A 1 466 ? 28.372 1.051 -19.710 1.00 87.88 466 TYR A C 1
ATOM 3790 O O . TYR A 1 466 ? 27.713 0.446 -20.556 1.00 87.88 466 TYR A O 1
ATOM 3798 N N . ILE A 1 467 ? 28.240 2.367 -19.520 1.00 87.94 467 ILE A N 1
ATOM 3799 C CA . ILE A 1 467 ? 27.342 3.206 -20.328 1.00 87.94 467 ILE A CA 1
ATOM 3800 C C . ILE A 1 467 ? 27.788 3.206 -21.794 1.00 87.94 467 ILE A C 1
ATOM 3802 O O . ILE A 1 467 ? 26.958 3.085 -22.695 1.00 87.94 467 ILE A O 1
ATOM 3806 N N . ARG A 1 468 ? 29.098 3.287 -22.049 1.00 89.00 468 ARG A N 1
ATOM 3807 C CA . ARG A 1 468 ? 29.651 3.215 -23.403 1.00 89.00 468 ARG A CA 1
ATOM 3808 C C . ARG A 1 468 ? 29.361 1.870 -24.067 1.00 89.00 468 ARG A C 1
ATOM 3810 O O . ARG A 1 468 ? 28.907 1.857 -25.205 1.00 89.00 468 ARG A O 1
ATOM 3817 N N . ALA A 1 469 ? 29.549 0.759 -23.353 1.00 89.62 469 ALA A N 1
ATOM 3818 C CA . ALA A 1 469 ? 29.220 -0.570 -23.868 1.00 89.62 469 ALA A CA 1
ATOM 3819 C C . ALA A 1 469 ? 27.731 -0.693 -24.243 1.00 89.62 469 ALA A C 1
ATOM 3821 O O . ALA A 1 469 ? 27.402 -1.255 -25.289 1.00 89.62 469 ALA A O 1
ATOM 3822 N N . ALA A 1 470 ? 26.834 -0.117 -23.434 1.00 90.06 470 ALA A N 1
ATOM 3823 C CA . ALA A 1 470 ? 25.411 -0.035 -23.754 1.00 90.06 470 ALA A CA 1
ATOM 3824 C C . ALA A 1 470 ? 25.124 0.796 -25.010 1.00 90.06 470 ALA A C 1
ATOM 3826 O O . ALA A 1 470 ? 24.379 0.346 -25.881 1.00 90.06 470 ALA A O 1
ATOM 3827 N N . ALA A 1 471 ? 25.735 1.975 -25.132 1.00 88.75 471 ALA A N 1
ATOM 3828 C CA . ALA A 1 471 ? 25.555 2.841 -26.293 1.00 88.75 471 ALA A CA 1
ATOM 3829 C C . ALA A 1 471 ? 26.050 2.176 -27.590 1.00 88.75 471 ALA A C 1
ATOM 3831 O O . ALA A 1 471 ? 25.329 2.167 -28.590 1.00 88.75 471 ALA A O 1
ATOM 3832 N N . ASP A 1 472 ? 27.237 1.562 -27.555 1.00 89.06 472 ASP A N 1
ATOM 3833 C CA . ASP A 1 472 ? 27.824 0.847 -28.694 1.00 89.06 472 ASP A CA 1
ATOM 3834 C C . ASP A 1 472 ? 26.942 -0.341 -29.122 1.00 89.06 472 ASP A C 1
ATOM 3836 O O . ASP A 1 472 ? 26.777 -0.617 -30.312 1.00 89.06 472 ASP A O 1
ATOM 3840 N N . PHE A 1 473 ? 26.345 -1.047 -28.157 1.00 89.00 473 PHE A N 1
ATOM 3841 C CA . PHE A 1 473 ? 25.411 -2.138 -28.426 1.00 89.00 473 PHE A CA 1
ATOM 3842 C C . PHE A 1 473 ? 24.109 -1.650 -29.079 1.00 89.00 473 PHE A C 1
ATOM 3844 O O . PHE A 1 473 ? 23.635 -2.266 -30.038 1.00 89.00 473 PHE A O 1
ATOM 3851 N N . MET A 1 474 ? 23.538 -0.543 -28.592 1.00 86.06 474 MET A N 1
ATOM 3852 C CA . MET A 1 474 ? 22.318 0.032 -29.169 1.00 86.06 474 MET A CA 1
ATOM 3853 C C . MET A 1 474 ? 22.534 0.443 -30.625 1.00 86.06 474 MET A C 1
ATOM 3855 O O . MET A 1 474 ? 21.716 0.095 -31.471 1.00 86.06 474 MET A O 1
ATOM 3859 N N . GLN A 1 475 ? 23.659 1.094 -30.939 1.00 84.62 475 GLN A N 1
ATOM 3860 C CA . GLN A 1 475 ? 23.996 1.480 -32.315 1.00 84.62 475 GLN A CA 1
ATOM 3861 C C . GLN A 1 475 ? 24.047 0.263 -33.251 1.00 84.62 475 GLN A C 1
ATOM 3863 O O . GLN A 1 475 ? 23.358 0.237 -34.267 1.00 84.62 475 GLN A O 1
ATOM 3868 N N . LYS A 1 476 ? 24.766 -0.798 -32.859 1.00 82.62 476 LYS A N 1
ATOM 3869 C CA . LYS A 1 476 ? 24.869 -2.038 -33.653 1.00 82.62 476 LYS A CA 1
ATOM 3870 C C . LYS A 1 476 ? 23.524 -2.725 -33.873 1.00 82.62 476 LYS A C 1
ATOM 3872 O O . LYS A 1 476 ? 23.262 -3.256 -34.948 1.00 82.62 476 LYS A O 1
ATOM 3877 N N . THR A 1 477 ? 22.680 -2.746 -32.845 1.00 73.81 477 THR A N 1
ATOM 3878 C CA . THR A 1 477 ? 21.370 -3.402 -32.927 1.00 73.81 477 THR A CA 1
ATOM 3879 C C . THR A 1 477 ? 20.440 -2.633 -33.864 1.00 73.81 477 THR A C 1
ATOM 3881 O O . THR A 1 477 ? 19.679 -3.252 -34.595 1.00 73.81 477 THR A O 1
ATOM 3884 N N . MET A 1 478 ? 20.542 -1.303 -33.913 1.00 63.44 478 MET A N 1
ATOM 3885 C CA . MET A 1 478 ? 19.729 -0.472 -34.804 1.00 63.44 478 MET A CA 1
ATOM 3886 C C . MET A 1 478 ? 20.174 -0.522 -36.272 1.00 63.44 478 MET A C 1
ATOM 3888 O O . MET A 1 478 ? 19.315 -0.483 -37.148 1.00 63.44 478 MET A O 1
ATOM 3892 N N . ASP A 1 479 ? 21.469 -0.699 -36.549 1.00 54.94 479 ASP A N 1
ATOM 3893 C CA . ASP A 1 479 ? 21.996 -0.841 -37.919 1.00 54.94 479 ASP A CA 1
ATOM 3894 C C . ASP A 1 479 ? 21.601 -2.169 -38.599 1.00 54.94 479 ASP A C 1
ATOM 3896 O O . ASP A 1 479 ? 21.750 -2.313 -39.810 1.00 54.94 479 ASP A O 1
ATOM 3900 N N . THR A 1 480 ? 21.093 -3.148 -37.839 1.00 51.41 480 THR A N 1
ATOM 3901 C CA . THR A 1 480 ? 20.691 -4.476 -38.354 1.00 51.41 480 THR A CA 1
ATOM 3902 C C . THR A 1 480 ? 19.182 -4.645 -38.550 1.00 51.41 480 THR A C 1
ATOM 3904 O O . THR A 1 480 ? 18.751 -5.671 -39.077 1.00 51.41 480 THR A O 1
ATOM 3907 N N . VAL A 1 481 ? 18.368 -3.652 -38.169 1.00 47.19 481 VAL A N 1
ATOM 3908 C CA . VAL A 1 481 ? 16.922 -3.657 -38.435 1.00 47.19 481 VAL A CA 1
ATOM 3909 C C . VAL A 1 481 ? 16.677 -3.116 -39.845 1.00 47.19 481 VAL A C 1
ATOM 3911 O O . VAL A 1 481 ? 16.258 -1.973 -40.030 1.00 47.19 481 VAL A O 1
ATOM 3914 N N . ASP A 1 482 ? 16.917 -3.951 -40.857 1.00 38.91 482 ASP A N 1
ATOM 3915 C CA . ASP A 1 482 ? 16.186 -3.809 -42.117 1.00 38.91 482 ASP A CA 1
ATOM 3916 C C . ASP A 1 482 ? 14.686 -3.893 -41.780 1.00 38.91 482 ASP A C 1
ATOM 3918 O O . ASP A 1 482 ? 14.250 -4.784 -41.050 1.00 38.91 482 ASP A O 1
ATOM 3922 N N . GLY A 1 483 ? 13.927 -2.883 -42.214 1.00 30.20 483 GLY A N 1
ATOM 3923 C CA . GLY A 1 483 ? 12.592 -2.544 -41.712 1.00 30.20 483 GLY A CA 1
ATOM 3924 C C . GLY A 1 483 ? 11.534 -3.660 -41.758 1.00 30.20 483 GLY A C 1
ATOM 3925 O O . GLY A 1 483 ? 11.753 -4.733 -42.318 1.00 30.20 483 GLY A O 1
ATOM 3926 N N . PRO A 1 484 ? 10.339 -3.417 -41.183 1.00 33.03 484 PRO A N 1
ATOM 3927 C CA . PRO A 1 484 ? 9.301 -4.433 -41.089 1.00 33.03 484 PRO A CA 1
ATOM 3928 C C . PRO A 1 484 ? 8.958 -4.985 -42.475 1.00 33.03 484 PRO A C 1
ATOM 3930 O O . PRO A 1 484 ? 8.613 -4.237 -43.394 1.00 33.03 484 PRO A O 1
ATOM 3933 N N . LEU A 1 485 ? 9.020 -6.313 -42.602 1.00 32.41 485 LEU A N 1
ATOM 3934 C CA . LEU A 1 485 ? 8.357 -7.057 -43.664 1.00 32.41 485 LEU A CA 1
ATOM 3935 C C . LEU A 1 485 ? 6.873 -6.683 -43.624 1.00 32.41 485 LEU A C 1
ATOM 3937 O O . LEU A 1 485 ? 6.114 -7.160 -42.783 1.00 32.41 485 LEU A O 1
ATOM 3941 N N . ASN A 1 486 ? 6.479 -5.784 -44.524 1.00 31.08 486 ASN A N 1
ATOM 3942 C CA . ASN A 1 486 ? 5.092 -5.485 -44.831 1.00 31.08 486 ASN A CA 1
ATOM 3943 C C . ASN A 1 486 ? 4.399 -6.786 -45.253 1.00 31.08 486 ASN A C 1
ATOM 3945 O O . ASN A 1 486 ? 4.478 -7.197 -46.410 1.00 31.08 486 ASN A O 1
ATOM 3949 N N . GLY A 1 487 ? 3.697 -7.419 -44.316 1.00 28.88 487 GLY A N 1
ATOM 3950 C CA . GLY A 1 487 ? 2.622 -8.352 -44.615 1.00 28.88 487 GLY A CA 1
ATOM 3951 C C . GLY A 1 487 ? 1.455 -7.577 -45.215 1.00 28.88 487 GLY A C 1
ATOM 3952 O O . GLY A 1 487 ? 0.522 -7.208 -44.510 1.00 28.88 487 GLY A O 1
ATOM 3953 N N . ILE A 1 488 ? 1.539 -7.278 -46.511 1.00 27.75 488 ILE A N 1
ATOM 3954 C CA . ILE A 1 488 ? 0.375 -6.936 -47.324 1.00 27.75 488 ILE A CA 1
ATOM 3955 C C . ILE A 1 488 ? -0.043 -8.235 -48.006 1.00 27.75 488 ILE A C 1
ATOM 3957 O O . ILE A 1 488 ? 0.574 -8.658 -48.982 1.00 27.75 488 ILE A O 1
ATOM 3961 N N . ASP A 1 489 ? -1.089 -8.863 -47.474 1.00 27.02 489 ASP A N 1
ATOM 3962 C CA . ASP A 1 489 ? -1.896 -9.813 -48.232 1.00 27.02 489 ASP A CA 1
ATOM 3963 C C . ASP A 1 489 ? -2.436 -9.107 -49.488 1.00 27.02 489 ASP A C 1
ATOM 3965 O O . ASP A 1 489 ? -3.098 -8.069 -49.367 1.00 27.02 489 ASP A O 1
ATOM 3969 N N . PRO A 1 490 ? -2.225 -9.638 -50.705 1.00 29.64 490 PRO A N 1
ATOM 3970 C CA . PRO A 1 490 ? -2.976 -9.190 -51.858 1.00 29.64 490 PRO A CA 1
ATOM 3971 C C . PRO A 1 490 ? -4.349 -9.866 -51.805 1.00 29.64 490 PRO A C 1
ATOM 3973 O O . PRO A 1 490 ? -4.551 -10.957 -52.340 1.00 29.64 490 PRO A O 1
ATOM 3976 N N . ILE A 1 491 ? -5.315 -9.207 -51.163 1.00 30.81 491 ILE A N 1
ATOM 3977 C CA . ILE A 1 491 ? -6.723 -9.512 -51.412 1.00 30.81 491 ILE A CA 1
ATOM 3978 C C . ILE A 1 491 ? -7.035 -9.040 -52.833 1.00 30.81 491 ILE A C 1
ATOM 3980 O O . ILE A 1 491 ? -7.146 -7.852 -53.127 1.00 30.81 491 ILE A O 1
ATOM 3984 N N . LEU A 1 492 ? -7.143 -10.028 -53.715 1.00 33.56 492 LEU A N 1
ATOM 3985 C CA . LEU A 1 492 ? -7.810 -9.956 -55.003 1.00 33.56 492 LEU A CA 1
ATOM 3986 C C . LEU A 1 492 ? -9.248 -9.448 -54.821 1.00 33.56 492 LEU A C 1
ATOM 3988 O O . LEU A 1 492 ? -10.091 -10.153 -54.270 1.00 33.56 492 LEU A O 1
ATOM 3992 N N . SER A 1 493 ? -9.548 -8.276 -55.373 1.00 27.66 493 SER A N 1
ATOM 3993 C CA . SER A 1 493 ? -10.874 -7.968 -55.910 1.00 27.66 493 SER A CA 1
ATOM 3994 C C . SER A 1 493 ? -10.745 -6.937 -57.029 1.00 27.66 493 SER A C 1
ATOM 3996 O O . SER A 1 493 ? -10.484 -5.771 -56.758 1.00 27.66 493 SER A O 1
ATOM 3998 N N . ASP A 1 494 ? -10.853 -7.401 -58.275 1.00 32.62 494 ASP A N 1
ATOM 3999 C CA . ASP A 1 494 ? -11.638 -6.752 -59.336 1.00 32.62 494 ASP A CA 1
ATOM 4000 C C . ASP A 1 494 ? -11.552 -7.581 -60.629 1.00 32.62 494 ASP A C 1
ATOM 4002 O O . ASP A 1 494 ? -10.726 -7.328 -61.511 1.00 32.62 494 ASP A O 1
ATOM 4006 N N . LYS A 1 495 ? -12.400 -8.616 -60.704 1.00 31.12 495 LYS A N 1
ATOM 4007 C CA . LYS A 1 495 ? -13.314 -8.931 -61.820 1.00 31.12 495 LYS A CA 1
ATOM 4008 C C . LYS A 1 495 ? -14.078 -10.224 -61.574 1.00 31.12 495 LYS A C 1
ATOM 4010 O O . LYS A 1 495 ? -13.430 -11.226 -61.202 1.00 31.12 495 LYS A O 1
#

Secondary structure (DSSP, 8-state):
-HHHHHHHHHHHHHHHHHHHTSHHHHHTTTT---HHHHHHHHHHHHHHHHHHTPPPPPSPPPP---STT-TTHHHHHHHHHHHHHHSPP----HHHHHHHHHHTT-SSSSEEHHHHHHHHHHHHHHTT---TTTTT-HHHHHHHHHHHHHHHTSSEE-TT-TTTTTEEES-HHHHHHHHHHHS-TTHHHH----HHHHHHTT--HHHHHHHHHHHHHH-EEEHHHHHHHHGGG---HHHHHHHHHHHHHHHHHTTS-EEE--HHHHHHTT-S-EEE-GGGS-SSPPTTHHHHS-SSPPTT-EEEEEEEEESSSPPTTHHHHHHHHHHTT-TTSEEEEETTEEEEEETTEEEEEEEEEETTEEEEEEEEEESS-HHHHHHHHHHHHHHHHHHHTT-TT--EEEEEE-HHHHHTT-SS--EEEGGGGGSPPPTT--EEEEETTEEEEEEEGGGTS---TTT-S-HHHHHHHHHHHHHHHHHT-PPP-----------

Foldseek 3Di:
DVVVVLVVLVVLLVVLVVVCPDPVNVVPPPPDRDPVNVVSVVSNVVSVCVVVVDDDDDPDDFDFDPPPVRPRPVVVVVVVVVVVVVPDDDDDDVLLVVLLVVVVPDPDQKDFLVRSLVSSVVSCVVVVHFPPPQVRDSSSVSVVSLVVCCVVVCWPADCPDPLGNRMIRNPVVSLVVLVCLLPPPCCVPPVADDPVLCVVLVHDRVLLVVQSCCCQQWVKHFLSNSLSSCVVVVQDPVRSVSVSVNSVSVCLVVLQWAWDPPVVVCVVSVGPTIIGGLQNFAQDDDPCCCVVPPPDADALKFKWKKKKFFQAEDDPCLVRSLVSLLCVVLVVWDWDDHNFWIWTHDDQKIWIWGWDADPRYIMIMIMMMGNQCLQVSLVSVVSSVVSSVVVVVVPVPTDIFMWIFQRLCVLVVPPDTDTHGCVLAVDDQPAPDQWDQRDPVCRPDIDGSCSRHRQDPVPHDPSVSNSVSNSVVSVVSVVPPPDDPPPDDPPDDDD

Sequence (495 aa):
DETSKRQQIENEIRVINEELDRPESKEVSSGIPEIGVGRMQEKRNKLQKMLSSRSEIPEQVFVVSAADNLQGVPDFTSALIMKLKSAPVSALPDVWFTFLEQIQQDTEKVLTFDQAKEYFKQVMSDNQKSTWGTGGSLERSLETVLKYLHSTGEIVWYCDNEQLKSTVFHHPETLIDMLRAVFRHDFQDVVIYKGETGEMVSLRENQFNRMKDDFLSRGLLTKELLRYLLIHFELSTDASESFLNLIISVMLKFSLCFEFRNQTKIALMGSSQVIQFPWFFPEEIPAKIDLLWPKTLPSNTYELCMEILFWAKTPPNFFEKLSVKLHNFLLDANRVNWKNGVLAQKNSSSLLVERVIRNDGTAVVIKARGVSNLQELWSLILNVRRASMNLFKEWPLLKCEIVLVCMHCVLKGVDDPHRYSGHVLEHAIPKGEYTLKCCDKFEEDFVPTCFVFPLDEEYEENPELYIRAAADFMQKTMDTVDGPLNGIDPILSDK

Organism: NCBI:txid1028688